Protein AF-A0A562KCX5-F1 (afdb_monomer)

Organism: Sphingobium wenxiniae (strain DSM 21828 / CGMCC 1.7748 / JZ-1) (NCBI:txid595605)

Radius of gyration: 23.02 Å; Cα contacts (8 Å, |Δi|>4): 829; chains: 1; bounding box: 67×42×67 Å

Structure (mmCIF, N/CA/C/O backbone):
data_AF-A0A562KCX5-F1
#
_entry.id   AF-A0A562KCX5-F1
#
loop_
_atom_site.group_PDB
_atom_site.id
_atom_site.type_symbol
_atom_site.label_atom_id
_atom_site.label_alt_id
_atom_site.label_comp_id
_atom_site.label_asym_id
_atom_site.label_entity_id
_atom_site.label_seq_id
_atom_site.pdbx_PDB_ins_code
_atom_site.Cartn_x
_atom_site.Cartn_y
_atom_site.Cartn_z
_atom_site.occupancy
_atom_site.B_iso_or_equiv
_atom_site.auth_seq_id
_atom_site.auth_comp_id
_atom_site.auth_asym_id
_atom_site.auth_atom_id
_atom_site.pdbx_PDB_model_num
ATOM 1 N N . MET A 1 1 ? -19.027 1.810 32.049 1.00 80.44 1 MET A N 1
ATOM 2 C CA . MET A 1 1 ? -18.007 0.787 31.717 1.00 80.44 1 MET A CA 1
ATOM 3 C C . MET A 1 1 ? -18.091 0.513 30.222 1.00 80.44 1 MET A C 1
ATOM 5 O O . MET A 1 1 ? -19.207 0.375 29.734 1.00 80.44 1 MET A O 1
ATOM 9 N N . PHE A 1 2 ? -16.971 0.497 29.494 1.00 91.69 2 PHE A N 1
ATOM 10 C CA . PHE A 1 2 ? -16.986 0.215 28.052 1.00 91.69 2 PHE A CA 1
ATOM 11 C C . PHE A 1 2 ? -17.356 -1.252 27.766 1.00 91.69 2 PHE A C 1
ATOM 13 O O . PHE A 1 2 ? -16.985 -2.118 28.566 1.00 91.69 2 PHE A O 1
ATOM 20 N N . PRO A 1 3 ? -18.062 -1.539 26.654 1.00 95.56 3 PRO A N 1
ATOM 21 C CA . PRO A 1 3 ? -18.361 -2.911 26.257 1.00 95.56 3 PRO A CA 1
ATOM 22 C C . PRO A 1 3 ? -17.074 -3.678 25.941 1.00 95.56 3 PRO A C 1
ATOM 24 O O . PRO A 1 3 ? -16.109 -3.083 25.446 1.00 95.56 3 PRO A O 1
ATOM 27 N N . SER A 1 4 ? -17.048 -4.976 26.241 1.00 95.00 4 SER A N 1
ATOM 28 C CA . SER A 1 4 ? -15.889 -5.834 25.970 1.00 95.00 4 SER A CA 1
ATOM 29 C C . SER A 1 4 ? -15.899 -6.400 24.546 1.00 95.00 4 SER A C 1
ATOM 31 O O . SER A 1 4 ? -16.872 -6.216 23.820 1.00 95.00 4 SER A O 1
ATOM 33 N N . TYR A 1 5 ? -14.852 -7.121 24.126 1.00 89.75 5 TYR A N 1
ATOM 34 C CA . TYR A 1 5 ? -14.854 -7.850 22.842 1.00 89.75 5 TYR A CA 1
ATOM 35 C C . TYR A 1 5 ? -15.881 -8.986 22.778 1.00 89.75 5 TYR A C 1
ATOM 37 O O . TYR A 1 5 ? -16.176 -9.473 21.684 1.00 89.75 5 TYR A O 1
ATOM 45 N N . ASP A 1 6 ? -16.429 -9.395 23.917 1.00 90.62 6 ASP A N 1
ATOM 46 C CA . ASP A 1 6 ? -17.446 -10.442 24.002 1.00 90.62 6 ASP A CA 1
ATOM 47 C C . ASP A 1 6 ? -18.865 -9.862 23.893 1.00 90.62 6 ASP A C 1
ATOM 49 O O . ASP A 1 6 ? -19.820 -10.584 23.612 1.00 90.62 6 ASP A O 1
ATOM 53 N N . ASP A 1 7 ? -19.017 -8.543 24.068 1.00 96.19 7 ASP A N 1
ATOM 54 C CA . ASP A 1 7 ? -20.293 -7.862 23.867 1.00 96.19 7 ASP A CA 1
ATOM 55 C C . ASP A 1 7 ? -20.683 -7.812 22.378 1.00 96.19 7 ASP A C 1
ATOM 57 O O . ASP A 1 7 ? -19.806 -7.707 21.513 1.00 96.19 7 ASP A O 1
ATOM 61 N N . PRO A 1 8 ? -21.993 -7.784 22.055 1.00 95.44 8 PRO A N 1
ATOM 62 C CA . PRO A 1 8 ? -22.477 -7.599 20.690 1.00 95.44 8 PRO A CA 1
ATOM 63 C C . PRO A 1 8 ? -21.847 -6.388 19.995 1.00 95.44 8 PRO A C 1
ATOM 65 O O . PRO A 1 8 ? -21.667 -5.324 20.602 1.00 95.44 8 PRO A O 1
ATOM 68 N N . ILE A 1 9 ? -21.554 -6.537 18.701 1.00 95.31 9 ILE A N 1
ATOM 69 C CA . ILE A 1 9 ? -20.902 -5.502 17.888 1.00 95.31 9 ILE A CA 1
ATOM 70 C C . ILE A 1 9 ? -21.670 -4.173 17.927 1.00 95.31 9 ILE A C 1
ATOM 72 O O . ILE A 1 9 ? -21.055 -3.113 17.933 1.00 95.31 9 ILE A O 1
ATOM 76 N N . GLU A 1 10 ? -22.996 -4.207 18.055 1.00 95.31 10 GLU A N 1
ATOM 77 C CA . GLU A 1 10 ? -23.863 -3.033 18.167 1.00 95.31 10 GLU A CA 1
ATOM 78 C C . GLU A 1 10 ? -23.515 -2.179 19.388 1.00 95.31 10 GLU A C 1
ATOM 80 O O . GLU A 1 10 ? -23.450 -0.953 19.287 1.00 95.31 10 GLU A O 1
ATOM 85 N N . LYS A 1 11 ? -23.240 -2.809 20.540 1.00 96.06 11 LYS A N 1
ATOM 86 C CA . LYS A 1 11 ? -22.826 -2.083 21.749 1.00 96.06 11 LYS A CA 1
ATOM 87 C C . LYS A 1 11 ? -21.452 -1.449 21.555 1.00 96.06 11 LYS A C 1
ATOM 89 O O . LYS A 1 11 ? -21.247 -0.303 21.953 1.00 96.06 11 LYS A O 1
ATOM 94 N N . ARG A 1 12 ? -20.525 -2.180 20.929 1.00 96.31 12 ARG A N 1
ATOM 95 C CA . ARG A 1 12 ? -19.154 -1.715 20.669 1.00 96.31 12 ARG A CA 1
ATOM 96 C C . ARG A 1 12 ? -19.124 -0.558 19.680 1.00 96.31 12 ARG A C 1
ATOM 98 O O . ARG A 1 12 ? -18.455 0.431 19.938 1.00 96.31 12 ARG A O 1
ATOM 105 N N . ILE A 1 13 ? -19.901 -0.633 18.604 1.00 96.31 13 ILE A N 1
ATOM 106 C CA . ILE A 1 13 ? -20.055 0.442 17.617 1.00 96.31 13 ILE A CA 1
ATOM 107 C C . ILE A 1 13 ? -20.693 1.683 18.244 1.00 96.31 13 ILE A C 1
ATOM 109 O O . ILE A 1 13 ? -20.206 2.792 18.028 1.00 96.31 13 ILE A O 1
ATOM 113 N N . LYS A 1 14 ? -21.739 1.509 19.067 1.00 94.88 14 LYS A N 1
ATOM 114 C CA . LYS A 1 14 ? -22.423 2.627 19.735 1.00 94.88 14 LYS A CA 1
ATOM 115 C C . LYS A 1 14 ? -21.463 3.488 20.562 1.00 94.88 14 LYS A C 1
ATOM 117 O O . LYS A 1 14 ? -21.662 4.696 20.642 1.00 94.88 14 LYS A O 1
ATOM 122 N N . ARG A 1 15 ? -20.399 2.893 21.117 1.00 94.88 15 ARG A N 1
ATOM 123 C CA . ARG A 1 15 ? -19.348 3.601 21.867 1.00 94.88 15 ARG A CA 1
ATOM 124 C C . ARG A 1 15 ? -18.700 4.740 21.072 1.00 94.88 15 ARG A C 1
ATOM 126 O O . ARG A 1 15 ? -18.361 5.756 21.661 1.00 94.88 15 ARG A O 1
ATOM 133 N N . PHE A 1 16 ? -18.536 4.580 19.762 1.00 96.19 16 PHE A N 1
ATOM 134 C CA . PHE A 1 16 ? -17.837 5.555 18.922 1.00 96.19 16 PHE A CA 1
ATOM 135 C C . PHE A 1 16 ? -18.756 6.631 18.345 1.00 96.19 16 PHE A C 1
ATOM 137 O O . PHE A 1 16 ? -18.261 7.578 17.739 1.00 96.19 16 PHE A O 1
ATOM 144 N N . ASN A 1 17 ? -20.077 6.504 18.522 1.00 94.62 17 ASN A N 1
ATOM 145 C CA . ASN A 1 17 ? -21.063 7.403 17.925 1.00 94.62 17 ASN A CA 1
ATOM 146 C C . ASN A 1 17 ? -20.818 7.596 16.412 1.00 94.62 17 ASN A C 1
ATOM 148 O O . ASN A 1 17 ? -20.659 8.723 15.938 1.00 94.62 17 ASN A O 1
ATOM 152 N N . PHE A 1 18 ? -20.672 6.484 15.681 1.00 96.50 18 PHE A N 1
ATOM 153 C CA . PHE A 1 18 ? -20.664 6.504 14.216 1.00 96.50 18 PHE A CA 1
ATOM 154 C C . PHE A 1 18 ? -22.058 6.854 13.700 1.00 96.50 18 PHE A C 1
ATOM 156 O O . PHE A 1 18 ? -23.061 6.478 14.316 1.00 96.50 18 PHE A O 1
ATOM 163 N N . ASP A 1 19 ? -22.123 7.526 12.554 1.00 94.56 19 ASP A N 1
ATOM 164 C CA . ASP A 1 19 ? -23.388 7.718 11.862 1.00 94.56 19 ASP A CA 1
ATOM 165 C C . ASP A 1 19 ? -23.993 6.358 11.437 1.00 94.56 19 ASP A C 1
ATOM 167 O O . ASP A 1 19 ? -23.283 5.344 11.346 1.00 94.56 19 ASP A O 1
ATOM 171 N N . PRO A 1 20 ? -25.312 6.292 11.177 1.00 96.19 20 PRO A N 1
ATOM 172 C CA . PRO A 1 20 ? -25.975 5.035 10.841 1.00 96.19 20 PRO A CA 1
ATOM 173 C C . PRO A 1 20 ? -25.425 4.337 9.591 1.00 96.19 20 PRO A C 1
ATOM 175 O O . PRO A 1 20 ? -25.425 3.104 9.547 1.00 96.19 20 PRO A O 1
ATOM 178 N N . ALA A 1 21 ? -24.965 5.087 8.584 1.00 95.75 21 ALA A N 1
ATOM 179 C CA . ALA A 1 21 ? -24.458 4.508 7.346 1.00 95.75 21 ALA A CA 1
ATOM 180 C C . ALA A 1 21 ? -23.120 3.803 7.597 1.00 95.75 21 ALA A C 1
ATOM 182 O O . ALA A 1 21 ? -22.984 2.620 7.271 1.00 95.75 21 ALA A O 1
ATOM 183 N N . LEU A 1 22 ? -22.184 4.469 8.278 1.00 96.62 22 LEU A N 1
ATOM 184 C CA . LEU A 1 22 ? -20.912 3.874 8.677 1.00 96.62 22 LEU A CA 1
ATOM 185 C C . LEU A 1 22 ? -21.108 2.698 9.644 1.00 96.62 22 LEU A C 1
ATOM 187 O O . LEU A 1 22 ? -20.521 1.630 9.464 1.00 96.62 22 LEU A O 1
ATOM 191 N N . ALA A 1 23 ? -21.988 2.840 10.637 1.00 97.38 23 ALA A N 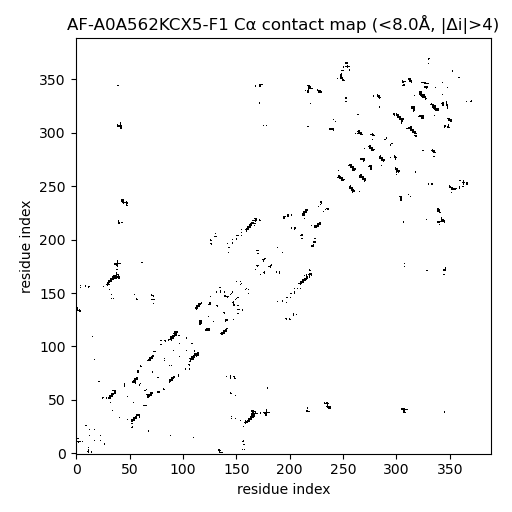1
ATOM 192 C CA . ALA A 1 23 ? -22.315 1.751 11.553 1.00 97.38 23 ALA A CA 1
ATOM 193 C C . ALA A 1 23 ? -22.840 0.510 10.807 1.00 97.38 23 ALA A C 1
ATOM 195 O O . ALA A 1 23 ? -22.456 -0.618 11.125 1.00 97.38 23 ALA A O 1
ATOM 196 N N . ASN A 1 24 ? -23.706 0.694 9.805 1.00 97.00 24 ASN A N 1
ATOM 197 C CA . ASN A 1 24 ? -24.210 -0.400 8.974 1.00 97.00 24 ASN A CA 1
ATOM 198 C C . ASN A 1 24 ? -23.112 -1.013 8.099 1.00 97.00 24 ASN A C 1
ATOM 200 O O . ASN A 1 24 ? -23.007 -2.240 8.051 1.00 97.00 24 ASN A O 1
ATOM 204 N N . LYS A 1 25 ? -22.253 -0.187 7.493 1.00 96.88 25 LYS A N 1
ATOM 205 C CA . LYS A 1 25 ? -21.095 -0.637 6.711 1.00 96.88 25 LYS A CA 1
ATOM 206 C C . LYS A 1 25 ? -20.177 -1.537 7.543 1.00 96.88 25 LYS A C 1
ATOM 208 O O . LYS A 1 25 ? -19.919 -2.671 7.143 1.00 96.88 25 LYS A O 1
ATOM 213 N N . ILE A 1 26 ? -19.800 -1.109 8.751 1.00 97.50 26 ILE A N 1
ATOM 214 C CA . ILE A 1 26 ? -18.966 -1.891 9.683 1.00 97.50 26 ILE A CA 1
ATOM 215 C C . ILE A 1 26 ? -19.633 -3.227 10.049 1.00 97.50 26 ILE A C 1
ATOM 217 O O . ILE A 1 26 ? -18.976 -4.264 10.020 1.00 97.50 26 ILE A O 1
ATOM 221 N N . LYS A 1 27 ? -20.938 -3.237 10.362 1.00 96.50 27 LYS A N 1
ATOM 222 C CA . LYS A 1 27 ? -21.668 -4.477 10.705 1.00 96.50 27 LYS A CA 1
ATOM 223 C C . LYS A 1 27 ? -21.778 -5.457 9.535 1.00 96.50 27 LYS A C 1
ATOM 225 O O . LYS A 1 27 ? -21.839 -6.665 9.764 1.00 96.50 27 LYS A O 1
ATOM 230 N N . SER A 1 28 ? -21.831 -4.943 8.306 1.00 96.25 28 SER A N 1
ATOM 231 C CA . SER A 1 28 ? -22.033 -5.740 7.090 1.00 96.25 28 SER A CA 1
ATOM 232 C C . SER A 1 28 ? -20.784 -6.488 6.617 1.00 96.25 28 SER A C 1
ATOM 234 O O . SER A 1 28 ? -20.895 -7.417 5.821 1.00 96.25 28 SER A O 1
ATOM 236 N N . THR A 1 29 ? -19.604 -6.128 7.128 1.00 96.31 29 THR A N 1
ATOM 237 C CA . THR A 1 29 ? -18.331 -6.731 6.730 1.00 96.31 29 THR A CA 1
ATOM 238 C C . THR A 1 29 ? -17.653 -7.463 7.885 1.00 96.31 29 THR A C 1
ATOM 240 O O . THR A 1 29 ? -17.933 -7.251 9.066 1.00 96.31 29 THR A O 1
ATOM 243 N N . LYS A 1 30 ? -16.738 -8.365 7.530 1.00 96.88 30 LYS A N 1
ATOM 244 C CA . LYS A 1 30 ? -15.796 -9.012 8.452 1.00 96.88 30 LYS A CA 1
ATOM 245 C C . LYS A 1 30 ? -14.352 -8.653 8.133 1.00 96.88 30 LYS A C 1
ATOM 247 O O . LYS A 1 30 ? -13.450 -9.218 8.742 1.00 96.88 30 LYS A O 1
ATOM 252 N N . ARG A 1 31 ? -14.112 -7.730 7.208 1.00 98.19 31 ARG A N 1
ATOM 253 C CA . ARG A 1 31 ? -12.767 -7.295 6.850 1.00 98.19 31 ARG A CA 1
ATOM 254 C C . ARG A 1 31 ? -12.671 -5.786 6.759 1.00 98.19 31 ARG A C 1
ATOM 256 O O . ARG A 1 31 ? -13.665 -5.114 6.490 1.00 98.19 31 ARG A O 1
ATOM 263 N N . CYS A 1 32 ? -11.462 -5.279 6.940 1.00 98.69 32 CYS A N 1
ATOM 264 C CA . CYS A 1 32 ? -11.150 -3.883 6.688 1.00 98.69 32 CYS A CA 1
ATOM 265 C C . CYS A 1 32 ? -9.837 -3.730 5.923 1.00 98.69 32 CYS A C 1
ATOM 267 O O . CYS A 1 32 ? -8.972 -4.614 5.938 1.00 98.69 32 CYS A O 1
ATOM 269 N N . PHE A 1 33 ? -9.697 -2.578 5.275 1.00 98.75 33 PHE A N 1
ATOM 270 C CA . PHE A 1 33 ? -8.457 -2.138 4.654 1.00 98.75 33 PHE A CA 1
ATOM 271 C C . PHE A 1 33 ? -7.869 -0.992 5.468 1.00 98.75 33 PHE A C 1
ATOM 273 O O . PHE A 1 33 ? -8.580 -0.078 5.879 1.00 98.75 33 PHE A O 1
ATOM 280 N N . VAL A 1 34 ? -6.566 -1.047 5.717 1.00 98.62 34 VAL A N 1
ATOM 281 C CA . VAL A 1 34 ? -5.835 -0.034 6.479 1.00 98.62 34 VAL A CA 1
ATOM 282 C C . VAL A 1 34 ? -4.904 0.702 5.537 1.00 98.62 34 VAL A C 1
ATOM 284 O O . VAL A 1 34 ? -4.062 0.079 4.895 1.00 98.62 34 VAL A O 1
ATOM 287 N N . LEU A 1 35 ? -5.020 2.022 5.487 1.00 98.12 35 LEU A N 1
ATOM 288 C CA . LEU A 1 35 ? -4.108 2.887 4.754 1.00 98.12 35 LEU A CA 1
ATOM 289 C C . LEU A 1 35 ? -3.014 3.345 5.715 1.00 98.12 35 LEU A C 1
ATOM 291 O O . LEU A 1 35 ? -3.269 4.152 6.611 1.00 98.12 35 LEU A O 1
ATOM 295 N N . GLY A 1 36 ? -1.807 2.801 5.547 1.00 93.31 36 GLY A N 1
ATOM 296 C CA . GLY A 1 36 ? -0.593 3.294 6.193 1.00 93.31 36 GLY A CA 1
ATOM 297 C C . GLY A 1 36 ? -0.241 4.670 5.638 1.00 93.31 36 GLY A C 1
ATOM 298 O O . GLY A 1 36 ? -1.045 5.586 5.697 1.00 93.31 36 GLY A O 1
ATOM 299 N N . MET A 1 37 ? 0.944 4.828 5.063 1.00 91.81 37 MET A N 1
ATOM 300 C CA . MET A 1 37 ? 1.283 6.034 4.292 1.00 91.81 37 MET A CA 1
ATOM 301 C C . MET A 1 37 ? 2.360 5.761 3.235 1.00 91.81 37 MET A C 1
ATOM 303 O O . MET A 1 37 ? 2.876 6.702 2.642 1.00 91.81 37 MET A O 1
ATOM 307 N N . GLY A 1 38 ? 2.758 4.503 3.032 1.00 90.75 38 GLY A N 1
ATOM 308 C CA . GLY A 1 38 ? 3.857 4.145 2.144 1.00 90.75 38 GLY A CA 1
ATOM 309 C C . GLY A 1 38 ? 3.594 4.545 0.686 1.00 90.75 38 GLY A C 1
ATOM 310 O O . GLY A 1 38 ? 2.433 4.583 0.267 1.00 90.75 38 GLY A O 1
ATOM 311 N N . PRO A 1 39 ? 4.646 4.844 -0.095 1.00 90.12 39 PRO A N 1
ATOM 312 C CA . PRO A 1 39 ? 4.513 5.209 -1.502 1.00 90.12 39 PRO A CA 1
ATOM 313 C C . PRO A 1 39 ? 3.702 4.237 -2.364 1.00 90.12 39 PRO A C 1
ATOM 315 O O . PRO A 1 39 ? 3.050 4.689 -3.302 1.00 90.12 39 PRO A O 1
ATOM 318 N N . SER A 1 40 ? 3.684 2.940 -2.028 1.00 92.44 40 SER A N 1
ATOM 319 C CA . SER A 1 40 ? 2.935 1.910 -2.761 1.00 92.44 40 SER A CA 1
ATOM 320 C C . SER A 1 40 ? 1.459 2.231 -2.923 1.00 92.44 40 SER A C 1
ATOM 322 O O . SER A 1 40 ? 0.845 1.769 -3.882 1.00 92.44 40 SER A O 1
ATOM 324 N N . LEU A 1 41 ? 0.893 3.075 -2.057 1.00 94.62 41 LEU A N 1
ATOM 325 C CA . LEU A 1 41 ? -0.461 3.594 -2.211 1.00 94.62 41 LEU A CA 1
ATOM 326 C C . LEU A 1 41 ? -0.706 4.261 -3.578 1.00 94.62 41 LEU A C 1
ATOM 328 O O . LEU A 1 41 ? -1.843 4.251 -4.036 1.00 94.62 41 LEU A O 1
ATOM 332 N N . GLU A 1 42 ? 0.318 4.755 -4.285 1.00 93.12 42 GLU A N 1
ATOM 333 C CA . GLU A 1 42 ? 0.139 5.275 -5.651 1.00 93.12 42 GLU A CA 1
ATOM 334 C C . GLU A 1 42 ? -0.313 4.223 -6.664 1.00 93.12 42 GLU A C 1
ATOM 336 O O . GLU A 1 42 ? -0.921 4.566 -7.681 1.00 93.12 42 GLU A O 1
ATOM 341 N N . LYS A 1 43 ? -0.071 2.941 -6.380 1.00 93.19 43 LYS A N 1
ATOM 342 C CA . LYS A 1 43 ? -0.538 1.823 -7.205 1.00 93.19 43 LYS A CA 1
ATOM 343 C C . LYS A 1 43 ? -2.001 1.460 -6.935 1.00 93.19 43 LYS A C 1
ATOM 345 O O . LYS A 1 43 ? -2.539 0.558 -7.581 1.00 93.19 43 LYS A O 1
ATOM 350 N N . ILE A 1 44 ? -2.643 2.127 -5.981 1.00 95.06 44 ILE A N 1
ATOM 351 C CA . ILE A 1 44 ? -3.984 1.799 -5.509 1.00 95.06 44 ILE A CA 1
ATOM 352 C C . ILE A 1 44 ? -4.968 2.858 -5.992 1.00 95.06 44 ILE A C 1
ATOM 354 O O . ILE A 1 44 ? -4.710 4.053 -5.890 1.00 95.06 44 ILE A O 1
ATOM 358 N N . ASP A 1 45 ? -6.099 2.411 -6.529 1.00 95.12 45 ASP A N 1
ATOM 359 C CA . ASP A 1 45 ? -7.219 3.270 -6.889 1.00 95.12 45 ASP A CA 1
ATOM 360 C C . ASP A 1 45 ? -8.135 3.445 -5.666 1.00 95.12 45 ASP A C 1
ATOM 362 O O . ASP A 1 45 ? -8.748 2.461 -5.231 1.00 95.12 45 ASP A O 1
ATOM 366 N N . PRO A 1 46 ? -8.261 4.665 -5.107 1.00 95.75 46 PRO A N 1
ATOM 367 C CA . PRO A 1 46 ? -9.156 4.922 -3.986 1.00 95.75 46 PRO A CA 1
ATOM 368 C C . PRO A 1 46 ? -10.607 4.513 -4.256 1.00 95.75 46 PRO A C 1
ATOM 370 O O . PRO A 1 46 ? -11.279 4.035 -3.341 1.00 95.75 46 PRO A O 1
ATOM 373 N N . ALA A 1 47 ? -11.095 4.661 -5.494 1.00 96.00 47 ALA A N 1
ATOM 374 C CA . ALA A 1 47 ? -12.474 4.320 -5.839 1.00 96.00 47 ALA A CA 1
ATOM 375 C C . ALA A 1 47 ? -12.745 2.818 -5.668 1.00 96.00 47 ALA A C 1
ATOM 377 O O . ALA A 1 47 ? -13.822 2.421 -5.220 1.00 96.00 47 ALA A O 1
ATOM 378 N N . GLY A 1 48 ? -11.737 1.984 -5.934 1.00 96.56 48 GLY A N 1
ATOM 379 C CA . GLY A 1 48 ? -11.816 0.537 -5.776 1.00 96.56 48 GLY A CA 1
ATOM 380 C C . GLY A 1 48 ? -11.932 0.055 -4.328 1.00 96.56 48 GLY A C 1
ATOM 381 O O . GLY A 1 48 ? -12.110 -1.143 -4.124 1.00 96.56 48 GLY A O 1
ATOM 382 N N . LEU A 1 49 ? -11.835 0.945 -3.334 1.00 97.00 49 LEU A N 1
ATOM 383 C CA . LEU A 1 49 ? -12.035 0.641 -1.912 1.00 97.00 49 LEU A CA 1
ATOM 384 C C . LEU A 1 49 ? -13.372 1.163 -1.354 1.00 97.00 49 LEU A C 1
ATOM 386 O O . LEU A 1 49 ? -13.651 0.948 -0.178 1.00 97.00 49 LEU A O 1
ATOM 390 N N . GLY A 1 50 ? -14.198 1.851 -2.153 1.00 94.19 50 GLY A N 1
ATOM 391 C CA . GLY A 1 50 ? -15.369 2.590 -1.652 1.00 94.19 50 GLY A CA 1
ATOM 392 C C . GLY A 1 50 ? -16.444 1.735 -0.961 1.00 94.19 50 GLY A C 1
ATOM 393 O O . GLY A 1 50 ? -17.145 2.216 -0.068 1.00 94.19 50 GLY A O 1
ATOM 394 N N . ASP A 1 51 ? -16.549 0.460 -1.331 1.00 93.94 51 ASP A N 1
ATOM 395 C CA . ASP A 1 51 ? -17.466 -0.529 -0.755 1.00 93.94 51 ASP A CA 1
ATOM 396 C C . ASP A 1 51 ? -16.899 -1.254 0.483 1.00 93.94 51 ASP A C 1
ATOM 398 O O . ASP A 1 51 ? -17.628 -1.975 1.161 1.00 93.94 51 ASP A O 1
ATOM 402 N N . GLU A 1 52 ? -15.625 -1.052 0.824 1.00 97.19 52 GLU A N 1
ATOM 403 C CA . GLU A 1 52 ? -14.966 -1.676 1.978 1.00 97.19 52 GLU A CA 1
ATOM 404 C C . GLU A 1 52 ? -14.922 -0.737 3.181 1.00 97.19 52 GLU A C 1
ATOM 406 O O . GLU A 1 52 ? -14.895 0.479 3.017 1.00 97.19 52 GLU A O 1
ATOM 411 N N . PHE A 1 53 ? -14.846 -1.282 4.400 1.00 98.38 53 PHE A N 1
ATOM 412 C CA . PHE A 1 53 ? -14.513 -0.468 5.571 1.00 98.38 53 PHE A CA 1
ATOM 413 C C . PHE A 1 53 ? -13.020 -0.104 5.550 1.00 98.38 53 PHE A C 1
ATOM 415 O O . PHE A 1 53 ? -12.160 -0.984 5.664 1.00 98.38 53 PHE A O 1
ATOM 422 N N . VAL A 1 54 ? -12.714 1.185 5.399 1.00 98.62 54 VAL A N 1
ATOM 423 C CA . VAL A 1 54 ? -11.356 1.712 5.227 1.00 98.62 54 VAL A CA 1
ATOM 424 C C . VAL A 1 54 ? -10.942 2.545 6.436 1.00 98.62 54 VAL A C 1
ATOM 426 O O . VAL A 1 54 ? -11.564 3.553 6.766 1.00 98.62 54 VAL A O 1
ATOM 429 N N . ILE A 1 55 ? -9.836 2.154 7.065 1.00 98.81 55 ILE A N 1
ATOM 430 C CA . ILE A 1 55 ? -9.214 2.877 8.173 1.00 98.81 55 ILE A CA 1
ATOM 431 C C . ILE A 1 55 ? -7.998 3.632 7.642 1.00 98.81 55 ILE A C 1
ATOM 433 O O . ILE A 1 55 ? -7.007 3.039 7.220 1.00 98.81 55 ILE A O 1
ATOM 437 N N . GLY A 1 56 ? -8.072 4.953 7.681 1.00 98.25 56 GLY A N 1
ATOM 438 C CA . GLY A 1 56 ? -6.978 5.858 7.385 1.00 98.25 56 GLY A CA 1
ATOM 439 C C . GLY A 1 56 ? -6.022 6.031 8.562 1.00 98.25 56 GLY A C 1
ATOM 440 O O . GLY A 1 56 ? -6.404 5.833 9.717 1.00 98.25 56 GLY A O 1
ATOM 441 N N . THR A 1 57 ? -4.787 6.453 8.298 1.00 96.62 57 THR A N 1
ATOM 442 C CA . THR A 1 57 ? -3.839 6.810 9.360 1.00 96.62 57 THR A CA 1
ATOM 443 C C . THR A 1 57 ? -3.211 8.180 9.133 1.00 96.62 57 THR A C 1
ATOM 445 O O . THR A 1 57 ? -2.949 8.575 8.001 1.00 96.62 57 THR A O 1
ATOM 448 N N . ASN A 1 58 ? -2.937 8.908 10.220 1.00 94.44 58 ASN A N 1
ATOM 449 C CA . ASN A 1 58 ? -2.175 10.162 10.195 1.00 94.44 58 ASN A CA 1
ATOM 450 C C . ASN A 1 58 ? -2.678 11.168 9.127 1.00 94.44 58 ASN A C 1
ATOM 452 O O . ASN A 1 58 ? -3.834 11.584 9.144 1.00 94.44 58 ASN A O 1
ATOM 456 N N . PHE A 1 59 ? -1.795 11.540 8.193 1.00 94.31 59 PHE A N 1
ATOM 457 C CA . PHE A 1 59 ? -1.980 12.551 7.152 1.00 94.31 59 PHE A CA 1
ATOM 458 C C . PHE A 1 59 ? -2.642 12.018 5.877 1.00 94.31 59 PHE A C 1
ATOM 460 O O . PHE A 1 59 ? -2.504 12.626 4.818 1.00 94.31 59 PHE A O 1
ATOM 467 N N . ILE A 1 60 ? -3.336 10.881 5.936 1.00 96.44 60 ILE A N 1
ATOM 468 C CA . ILE A 1 60 ? -3.905 10.255 4.737 1.00 96.44 60 ILE A CA 1
ATOM 469 C C . ILE A 1 60 ? -4.868 11.178 3.971 1.00 96.44 60 ILE A C 1
ATOM 471 O O . ILE A 1 60 ? -4.961 11.068 2.756 1.00 96.44 60 ILE A O 1
ATOM 475 N N . LEU A 1 61 ? -5.519 12.145 4.632 1.00 96.31 61 LEU A N 1
ATOM 476 C CA . LEU A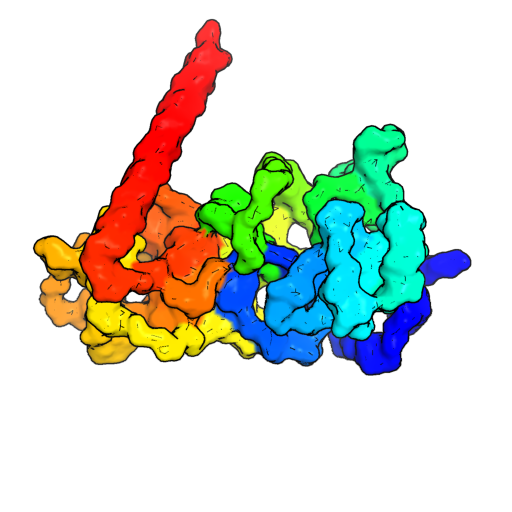 1 61 ? -6.391 13.126 3.965 1.00 96.31 61 LEU A CA 1
ATOM 477 C C . LEU A 1 61 ? -5.650 14.162 3.109 1.00 96.31 61 LEU A C 1
ATOM 479 O O . LEU A 1 61 ? -6.287 14.929 2.398 1.00 96.31 61 LEU A O 1
ATOM 483 N N . ARG A 1 62 ? -4.312 14.158 3.108 1.00 94.81 62 ARG A N 1
ATOM 484 C CA . ARG A 1 62 ? -3.497 14.909 2.136 1.00 94.81 62 ARG A CA 1
ATOM 485 C C . ARG A 1 62 ? -3.406 14.216 0.773 1.00 94.81 62 ARG A C 1
ATOM 487 O O . ARG A 1 62 ? -2.670 14.665 -0.100 1.00 94.81 62 ARG A O 1
ATOM 494 N N . THR A 1 63 ? -4.097 13.093 0.616 1.00 94.62 63 THR A N 1
ATOM 495 C CA . THR A 1 63 ? -4.159 12.289 -0.607 1.00 94.62 63 THR A CA 1
ATOM 496 C C . THR A 1 63 ? -5.594 12.260 -1.141 1.00 94.62 63 THR A C 1
ATOM 498 O O . THR A 1 63 ? -6.493 12.869 -0.568 1.00 94.62 63 THR A O 1
ATOM 501 N N . ASP A 1 64 ? -5.833 11.535 -2.231 1.00 94.69 64 ASP A N 1
ATOM 502 C CA . ASP A 1 64 ? -7.174 11.308 -2.782 1.00 94.69 64 ASP A CA 1
ATOM 503 C C . ASP A 1 64 ? -7.951 10.177 -2.086 1.00 94.69 64 ASP A C 1
ATOM 505 O O . ASP A 1 64 ? -9.101 9.904 -2.445 1.00 94.69 64 ASP A O 1
ATOM 509 N N . PHE A 1 65 ? -7.364 9.528 -1.076 1.00 96.69 65 PHE A N 1
ATOM 510 C CA . PHE A 1 65 ? -8.060 8.519 -0.290 1.00 96.69 65 PHE A CA 1
ATOM 511 C C . PHE A 1 65 ? -9.117 9.134 0.629 1.00 96.69 65 PHE A C 1
ATOM 513 O O . PHE A 1 65 ? -8.883 10.118 1.329 1.00 96.69 65 PHE A O 1
ATOM 520 N N . LYS A 1 66 ? -10.278 8.477 0.676 1.00 94.75 66 LYS A N 1
ATOM 521 C CA . LYS A 1 66 ? -11.414 8.837 1.529 1.00 94.75 66 LYS A CA 1
ATOM 522 C C . LYS A 1 66 ? -11.690 7.694 2.507 1.00 94.75 66 LYS A C 1
ATOM 524 O O . LYS A 1 66 ? -12.493 6.817 2.192 1.00 94.75 66 LYS A O 1
ATOM 529 N N . PRO A 1 67 ? -10.971 7.626 3.639 1.00 97.81 67 PRO A N 1
ATOM 530 C CA . PRO A 1 67 ? -11.222 6.600 4.639 1.00 97.81 67 PRO A CA 1
ATOM 531 C C . PRO A 1 67 ? -12.562 6.843 5.345 1.00 97.81 67 PRO A C 1
ATOM 533 O O . PRO A 1 67 ? -13.034 7.975 5.425 1.00 97.81 67 PRO A O 1
ATOM 536 N N . ASP A 1 68 ? -13.139 5.789 5.915 1.00 98.38 68 ASP A N 1
ATOM 537 C CA . ASP A 1 68 ? -14.343 5.900 6.740 1.00 98.38 68 ASP A CA 1
ATOM 538 C C . ASP A 1 68 ? -14.027 6.483 8.129 1.00 98.38 68 ASP A C 1
ATOM 540 O O . ASP A 1 68 ? -14.835 7.187 8.733 1.00 98.38 68 ASP A O 1
ATOM 544 N N . VAL A 1 69 ? -12.831 6.182 8.643 1.00 98.50 69 VAL A N 1
ATOM 545 C CA . VAL A 1 69 ? -12.308 6.681 9.922 1.00 98.50 69 VAL A CA 1
ATOM 546 C C . VAL A 1 69 ? -10.805 6.911 9.824 1.00 98.50 69 VAL A C 1
ATOM 548 O O . VAL A 1 69 ? -10.128 6.248 9.041 1.00 98.50 69 VAL A O 1
ATOM 551 N N . ILE A 1 70 ? -10.250 7.795 10.652 1.00 98.19 70 ILE A N 1
ATOM 552 C CA . ILE A 1 70 ? -8.799 8.027 10.731 1.00 98.19 70 ILE A CA 1
ATOM 553 C C . ILE A 1 70 ? -8.302 7.700 12.126 1.00 98.19 70 ILE A C 1
ATOM 555 O O . ILE A 1 70 ? -8.847 8.194 13.102 1.00 98.19 70 ILE A O 1
ATOM 559 N N . CYS A 1 71 ? -7.234 6.917 12.227 1.00 98.12 71 CYS A N 1
ATOM 560 C CA . CYS A 1 71 ? -6.550 6.655 13.485 1.00 98.12 71 CYS A CA 1
ATOM 561 C C . CYS A 1 71 ? -5.301 7.533 13.630 1.00 98.12 71 CYS A C 1
ATOM 563 O O . CYS A 1 71 ? -4.472 7.601 12.715 1.00 98.12 71 CYS A O 1
ATOM 565 N N . VAL A 1 72 ? -5.122 8.151 14.803 1.00 95.19 72 VAL A N 1
ATOM 566 C CA . VAL A 1 72 ? -3.904 8.899 15.149 1.00 95.19 72 VAL A CA 1
ATOM 567 C C . VAL A 1 72 ? -3.511 8.677 16.616 1.00 95.19 72 VAL A C 1
ATOM 569 O O . VAL A 1 72 ? -4.360 8.660 17.499 1.00 95.19 72 VAL A O 1
ATOM 572 N N . VAL A 1 73 ? -2.214 8.497 16.882 1.00 91.38 73 VAL A N 1
ATOM 573 C CA . VAL A 1 73 ? -1.665 8.309 18.249 1.00 91.38 73 VAL A CA 1
ATOM 574 C C . VAL A 1 73 ? -0.425 9.146 18.543 1.00 91.38 73 VAL A C 1
ATOM 576 O O . VAL A 1 73 ? 0.051 9.168 19.672 1.00 91.38 73 VAL A O 1
ATOM 579 N N . ASP A 1 74 ? 0.090 9.872 17.553 1.00 87.88 74 ASP A N 1
ATOM 580 C CA . ASP A 1 74 ? 1.218 10.780 17.732 1.00 87.88 74 ASP A CA 1
ATOM 581 C C . ASP A 1 74 ? 0.729 12.216 17.550 1.00 87.88 74 ASP A C 1
ATOM 583 O O . ASP A 1 74 ? 0.185 12.580 16.507 1.00 87.88 74 ASP A O 1
ATOM 587 N N . ASN A 1 75 ? 0.954 13.054 18.562 1.00 88.38 75 ASN A N 1
ATOM 588 C CA . ASN A 1 75 ? 0.568 14.460 18.531 1.00 88.38 75 ASN A CA 1
ATOM 589 C C . ASN A 1 75 ? 1.199 15.225 17.353 1.00 88.38 75 ASN A C 1
ATOM 591 O O . ASN A 1 75 ? 0.624 16.203 16.880 1.00 88.38 75 ASN A O 1
ATOM 595 N N . ARG A 1 76 ? 2.361 14.791 16.849 1.00 88.19 76 ARG A N 1
ATOM 596 C CA . ARG A 1 76 ? 3.027 15.378 15.671 1.00 88.19 76 ARG A CA 1
ATOM 597 C C . ARG A 1 76 ? 2.305 15.070 14.358 1.00 88.19 76 ARG A C 1
ATOM 599 O O . ARG A 1 76 ? 2.622 15.674 13.342 1.00 88.19 76 ARG A O 1
ATOM 606 N N . ARG A 1 77 ? 1.357 14.130 14.375 1.00 90.31 77 ARG A N 1
ATOM 607 C CA . ARG A 1 77 ? 0.539 13.704 13.230 1.00 90.31 77 ARG A CA 1
ATOM 608 C C . ARG A 1 77 ? -0.849 14.346 13.213 1.00 90.31 77 ARG A C 1
ATOM 610 O O . ARG A 1 77 ? -1.697 13.942 12.428 1.00 90.31 77 ARG A O 1
ATOM 617 N N . PHE A 1 78 ? -1.078 15.325 14.085 1.00 92.88 78 PHE A N 1
ATOM 618 C CA . PHE A 1 78 ? -2.321 16.083 14.153 1.00 92.88 78 PHE A CA 1
ATOM 619 C C . PHE A 1 78 ? -2.484 16.982 12.916 1.00 92.88 78 PHE A C 1
ATOM 621 O O . PHE A 1 78 ? -1.608 17.804 12.652 1.00 92.88 78 PHE A O 1
ATOM 628 N N . ASP A 1 79 ? -3.585 16.827 12.174 1.00 94.12 79 ASP A N 1
ATOM 629 C CA . ASP A 1 79 ? -3.795 17.457 10.859 1.00 94.12 79 ASP A CA 1
ATOM 630 C C . ASP A 1 79 ? -5.100 18.262 10.799 1.00 94.12 79 ASP A C 1
ATOM 632 O O . ASP A 1 79 ? -5.986 18.006 9.982 1.00 94.12 79 ASP A O 1
ATOM 636 N N . TYR A 1 80 ? -5.220 19.240 11.702 1.00 95.00 80 TYR A N 1
ATOM 637 C CA . TYR A 1 80 ? -6.426 20.059 11.869 1.00 95.00 80 TYR A CA 1
ATOM 638 C C . TYR A 1 80 ? -6.964 20.625 10.553 1.00 95.00 80 TYR A C 1
ATOM 640 O O . TYR A 1 80 ? -8.165 20.564 10.312 1.00 95.00 80 TYR A O 1
ATOM 648 N N . GLU A 1 81 ? -6.090 21.139 9.683 1.00 93.94 81 GLU A N 1
ATOM 649 C CA . GLU A 1 81 ? -6.487 21.796 8.432 1.00 93.94 81 GLU A CA 1
ATOM 650 C C . GLU A 1 81 ? -7.280 20.894 7.484 1.00 93.94 81 GLU A C 1
ATOM 652 O O . GLU A 1 81 ? -8.142 21.394 6.761 1.00 93.94 81 GLU A O 1
ATOM 657 N N . ASN A 1 82 ? -6.985 19.591 7.468 1.00 95.56 82 ASN A N 1
ATOM 658 C CA . ASN A 1 82 ? -7.706 18.617 6.652 1.00 95.56 82 ASN A CA 1
ATOM 659 C C . ASN A 1 82 ? -8.893 18.028 7.419 1.00 95.56 82 ASN A C 1
ATOM 661 O O . ASN A 1 82 ? -9.959 17.836 6.843 1.00 95.56 82 ASN A O 1
ATOM 665 N N . TRP A 1 83 ? -8.734 17.773 8.722 1.00 95.31 83 TRP A N 1
ATOM 666 C CA . TRP A 1 83 ? -9.768 17.123 9.532 1.00 95.31 83 TRP A CA 1
ATOM 667 C C . TRP A 1 83 ? -10.981 18.024 9.766 1.00 95.31 83 TRP A C 1
ATOM 669 O O . TRP A 1 83 ? -12.103 17.557 9.622 1.00 95.31 83 TRP A O 1
ATOM 679 N N . SER A 1 84 ? -10.766 19.315 10.035 1.00 94.88 84 SER A N 1
ATOM 680 C CA . SER A 1 84 ? -11.828 20.330 10.201 1.00 94.88 84 SER A CA 1
ATOM 681 C C . SER A 1 84 ? -12.658 20.582 8.941 1.00 94.88 84 SER A C 1
ATOM 683 O O . SER A 1 84 ? -13.754 21.124 9.021 1.00 94.88 84 SER A O 1
ATOM 685 N N . LYS A 1 85 ? -12.149 20.183 7.771 1.00 95.06 85 LYS A N 1
ATOM 686 C CA . LYS A 1 85 ? -12.837 20.302 6.476 1.00 95.06 85 LYS A CA 1
ATOM 687 C C . LYS A 1 85 ? -13.470 18.984 6.028 1.00 95.06 85 LYS A C 1
ATOM 689 O O . LYS A 1 85 ? -13.913 18.879 4.887 1.00 95.06 85 LYS A O 1
ATOM 694 N N . SER A 1 86 ? -13.462 17.969 6.889 1.00 94.25 86 SER A N 1
ATOM 695 C CA . SER A 1 86 ? -13.965 16.634 6.586 1.00 94.25 86 SER A CA 1
ATOM 696 C C . SER A 1 86 ? -14.949 16.172 7.653 1.00 94.25 86 SER A C 1
ATOM 698 O O . SER A 1 86 ? -14.757 16.443 8.834 1.00 94.25 86 SER A O 1
ATOM 700 N N . ASP A 1 87 ? -15.929 15.368 7.256 1.00 93.12 87 ASP A N 1
ATOM 701 C CA . ASP A 1 87 ? -16.842 14.717 8.204 1.00 93.12 87 ASP A CA 1
ATOM 702 C C . ASP A 1 87 ? -16.276 13.401 8.773 1.00 93.12 87 ASP A C 1
ATOM 704 O O . ASP A 1 87 ? -16.932 12.713 9.563 1.00 93.12 87 ASP A O 1
ATOM 708 N N . VAL A 1 88 ? -15.050 13.032 8.377 1.00 95.94 88 VAL A N 1
ATOM 709 C CA . VAL A 1 88 ? -14.423 11.762 8.751 1.00 95.94 88 VAL A CA 1
ATOM 710 C C . VAL A 1 88 ? -14.215 11.698 10.258 1.00 95.94 88 VAL A C 1
ATOM 712 O O . VAL A 1 88 ? -13.637 12.592 10.875 1.00 95.94 88 VAL A O 1
ATOM 715 N N . LYS A 1 89 ? -14.640 10.582 10.854 1.00 97.12 89 LYS A N 1
ATOM 716 C CA . LYS A 1 89 ? -14.453 10.335 12.280 1.00 97.12 89 LYS A CA 1
ATOM 717 C C . LYS A 1 89 ? -12.977 10.095 12.592 1.00 97.12 89 LYS A C 1
ATOM 719 O O . LYS A 1 89 ? -12.383 9.122 12.121 1.00 97.12 89 LYS A O 1
ATOM 724 N N . VAL A 1 90 ? -12.403 10.922 13.459 1.00 97.69 90 VAL A N 1
ATOM 725 C CA . VAL A 1 90 ? -11.042 10.740 13.973 1.00 97.69 90 VAL A CA 1
ATOM 726 C C . VAL A 1 90 ? -11.073 9.904 15.253 1.00 97.69 90 VAL A C 1
ATOM 728 O O . VAL A 1 90 ? -11.628 10.308 16.268 1.00 97.69 90 VAL A O 1
ATOM 731 N N . ILE A 1 91 ? -10.456 8.730 15.228 1.00 97.88 91 ILE A N 1
ATOM 732 C CA . ILE A 1 91 ? -10.201 7.887 16.396 1.00 97.88 91 ILE A CA 1
ATOM 733 C C . ILE A 1 91 ? -8.804 8.220 16.916 1.00 97.88 91 ILE A C 1
ATOM 735 O O . ILE A 1 91 ? -7.798 8.012 16.236 1.00 97.88 91 ILE A O 1
ATOM 739 N N . THR A 1 92 ? -8.734 8.749 18.128 1.00 96.44 92 THR A N 1
ATOM 740 C CA . THR A 1 92 ? -7.487 9.186 18.755 1.00 96.44 92 THR A CA 1
ATOM 741 C C . THR A 1 92 ? -7.445 8.756 20.217 1.00 96.44 92 THR A C 1
ATOM 743 O O . THR A 1 92 ? -8.335 8.060 20.705 1.00 96.44 92 THR A O 1
ATOM 746 N N . VAL A 1 93 ? -6.387 9.144 20.917 1.00 94.81 93 VAL A N 1
ATOM 747 C CA . VAL A 1 93 ? -6.221 8.896 22.350 1.00 94.81 93 VAL A CA 1
ATOM 748 C C . VAL A 1 93 ? -6.483 10.160 23.158 1.00 94.81 93 VAL A C 1
ATOM 750 O O . VAL A 1 93 ? -6.225 11.278 22.696 1.00 94.81 93 VAL A O 1
ATOM 753 N N . LYS A 1 94 ? -6.939 9.969 24.396 1.00 93.50 94 LYS A N 1
ATOM 754 C CA . LYS A 1 94 ? -7.319 11.027 25.338 1.00 93.50 94 LYS A CA 1
ATOM 755 C C . LYS A 1 94 ? -6.241 12.091 25.476 1.00 93.50 94 LYS A C 1
ATOM 757 O O . LYS A 1 94 ? -6.519 13.275 25.344 1.00 93.50 94 LYS A O 1
ATOM 762 N N . GLN A 1 95 ? -4.990 11.658 25.595 1.00 91.00 95 GLN A N 1
ATOM 763 C CA . GLN A 1 95 ? -3.840 12.549 25.710 1.00 91.00 95 GLN A CA 1
ATOM 764 C C . GLN A 1 95 ? -3.701 13.527 24.529 1.00 91.00 95 GLN A C 1
ATOM 766 O O . GLN A 1 95 ? -3.314 14.675 24.736 1.00 91.00 95 GLN A O 1
ATOM 771 N N . ILE A 1 96 ? -3.978 13.107 23.287 1.00 92.81 96 ILE A N 1
ATOM 772 C CA . ILE A 1 96 ? -3.935 14.027 22.135 1.00 92.81 96 ILE A CA 1
ATOM 773 C C . ILE A 1 96 ? -5.130 14.966 22.192 1.00 92.81 96 ILE A C 1
ATOM 775 O O . ILE A 1 96 ? -4.958 16.159 21.961 1.00 92.81 96 ILE A O 1
ATOM 779 N N . SER A 1 97 ? -6.311 14.442 22.528 1.00 93.88 97 SER A N 1
ATOM 780 C CA . SER A 1 97 ? -7.517 15.256 22.667 1.00 93.88 97 SER A CA 1
ATOM 781 C C . SER A 1 97 ? -7.327 16.387 23.672 1.00 93.88 97 SER A C 1
ATOM 783 O O . SER A 1 97 ? -7.565 17.547 23.359 1.00 93.88 97 SER A O 1
ATOM 785 N N . GLU A 1 98 ? -6.807 16.057 24.852 1.00 93.44 98 GLU A N 1
ATOM 786 C CA . GLU A 1 98 ? -6.520 17.012 25.921 1.00 93.44 98 GLU A CA 1
ATOM 787 C C . GLU A 1 98 ? -5.432 18.013 25.519 1.00 93.44 98 GLU A C 1
ATOM 789 O O . GLU A 1 98 ? -5.578 19.209 25.749 1.00 93.44 98 GLU A O 1
ATOM 794 N N . ARG A 1 99 ? -4.355 17.553 24.866 1.00 93.19 99 ARG A N 1
ATOM 795 C CA . ARG A 1 99 ? -3.265 18.433 24.406 1.00 93.19 99 ARG A CA 1
ATOM 796 C C . ARG A 1 99 ? -3.679 19.389 23.291 1.00 93.19 99 ARG A C 1
ATOM 798 O O . ARG A 1 99 ? -3.064 20.442 23.156 1.00 93.19 99 ARG A O 1
ATOM 805 N N . ARG A 1 100 ? -4.642 19.000 22.453 1.00 94.69 100 ARG A N 1
ATOM 806 C CA . ARG A 1 100 ? -5.128 19.800 21.317 1.00 94.69 100 ARG A CA 1
ATOM 807 C C . ARG A 1 100 ? -6.359 20.639 21.656 1.00 94.69 100 ARG A C 1
ATOM 809 O O . ARG A 1 100 ? -6.667 21.551 20.895 1.00 94.69 100 ARG A O 1
ATOM 816 N N . GLY A 1 101 ? -6.991 20.390 22.806 1.00 91.19 101 GLY A N 1
ATOM 817 C CA . GLY A 1 101 ? -7.999 21.258 23.412 1.00 91.19 101 GLY A CA 1
ATOM 818 C C . GLY A 1 101 ? -9.107 21.649 22.435 1.00 91.19 101 GLY A C 1
ATOM 819 O O . GLY A 1 101 ? -9.739 20.789 21.829 1.00 91.19 101 GLY A O 1
ATOM 820 N N . GLU A 1 102 ? -9.305 22.956 22.258 1.00 92.19 102 GLU A N 1
ATOM 821 C CA . GLU A 1 102 ? -10.338 23.540 21.391 1.00 92.19 102 GLU A CA 1
ATOM 822 C C . GLU A 1 102 ? -10.318 22.991 19.959 1.00 92.19 102 GLU A C 1
ATOM 824 O O . GLU A 1 102 ? -11.376 22.697 19.416 1.00 92.19 102 GLU A O 1
ATOM 829 N N . GLN A 1 103 ? -9.137 22.726 19.386 1.00 94.88 103 GLN A N 1
ATOM 830 C CA . GLN A 1 103 ? -9.028 22.185 18.025 1.00 94.88 103 GLN A CA 1
ATOM 831 C C . GLN A 1 103 ? -9.727 20.828 17.871 1.00 94.88 103 GLN A C 1
ATOM 833 O O . GLN A 1 103 ? -10.113 20.450 16.769 1.00 94.88 103 GLN A O 1
ATOM 838 N N . MET A 1 104 ? -9.853 20.064 18.959 1.00 94.06 104 MET A N 1
ATOM 839 C CA . MET A 1 104 ? -10.569 18.793 18.948 1.00 94.06 104 MET A CA 1
ATOM 840 C C . MET A 1 104 ? -12.081 18.988 19.032 1.00 94.06 104 MET A C 1
ATOM 842 O O . MET A 1 104 ? -12.817 18.214 18.429 1.00 94.06 104 MET A O 1
ATOM 846 N N . ASN A 1 105 ? -12.557 20.040 19.703 1.00 90.75 105 ASN A N 1
ATOM 847 C CA . ASN A 1 105 ? -13.987 20.352 19.775 1.00 90.75 105 ASN A CA 1
ATOM 848 C C . ASN A 1 105 ? -14.579 20.681 18.396 1.00 90.75 105 ASN A C 1
ATOM 850 O O . ASN A 1 105 ? -15.755 20.408 18.163 1.00 90.75 105 ASN A O 1
ATOM 854 N N . ASP A 1 106 ? -13.758 21.203 17.483 1.00 93.25 106 ASP A N 1
ATOM 855 C CA . ASP A 1 106 ? -14.164 21.556 16.119 1.00 93.25 106 ASP A CA 1
ATOM 856 C C . ASP A 1 106 ? -14.184 20.367 15.145 1.00 93.25 106 ASP A C 1
ATOM 858 O O . ASP A 1 106 ? -14.638 20.513 14.011 1.00 93.25 106 ASP A O 1
ATOM 862 N N . ILE A 1 107 ? -13.668 19.196 15.537 1.00 94.69 107 ILE A N 1
ATOM 863 C CA . ILE A 1 107 ? -13.584 18.028 14.651 1.00 94.69 107 ILE A CA 1
ATOM 864 C C . ILE A 1 107 ? -14.406 16.852 15.180 1.00 94.69 107 ILE A C 1
ATOM 866 O O . ILE A 1 107 ? -14.480 16.587 16.383 1.00 94.69 107 ILE A O 1
ATOM 870 N N . ASN A 1 108 ? -14.981 16.074 14.263 1.00 95.12 108 ASN A N 1
ATOM 871 C CA . ASN A 1 108 ? -15.688 14.843 14.601 1.00 95.12 108 ASN A CA 1
ATOM 872 C C . ASN A 1 108 ? -14.696 13.771 15.086 1.00 95.12 108 ASN A C 1
ATOM 874 O O . ASN A 1 108 ? -14.037 13.117 14.277 1.00 95.12 108 ASN A O 1
ATOM 878 N N . HIS A 1 109 ? -14.589 13.555 16.399 1.00 96.06 109 HIS A N 1
ATOM 879 C CA . HIS A 1 109 ? -13.599 12.632 16.957 1.00 96.06 109 HIS A CA 1
ATOM 880 C C . HIS A 1 109 ? -14.131 11.719 18.075 1.00 96.06 109 HIS A C 1
ATOM 882 O O . HIS A 1 109 ? -15.245 11.868 18.581 1.00 96.06 109 HIS A O 1
ATOM 888 N N . TYR A 1 110 ? -13.323 10.718 18.424 1.00 96.31 110 TYR A N 1
ATOM 889 C CA . TYR A 1 110 ? -13.451 9.863 19.598 1.00 96.31 110 TYR A CA 1
ATOM 890 C C . TYR A 1 110 ? -12.079 9.723 20.261 1.00 96.31 110 TYR A C 1
ATOM 892 O O . TYR A 1 110 ? -11.134 9.272 19.613 1.00 96.31 110 TYR A O 1
ATOM 900 N N . ALA A 1 111 ? -11.979 10.092 21.539 1.00 94.19 111 ALA A N 1
ATOM 901 C CA . ALA A 1 111 ? -10.719 10.097 22.283 1.00 94.19 111 ALA A CA 1
ATOM 902 C C . ALA A 1 111 ? -10.808 9.482 23.683 1.00 94.19 111 ALA A C 1
ATOM 904 O O . ALA A 1 111 ? -9.893 9.642 24.481 1.00 94.19 111 ALA A O 1
ATOM 905 N N . ASP A 1 112 ? -11.885 8.766 24.004 1.00 94.31 112 ASP A N 1
ATOM 906 C CA . ASP A 1 112 ? -12.074 8.153 25.327 1.00 94.31 112 ASP A CA 1
ATOM 907 C C . ASP A 1 112 ? -11.357 6.783 25.402 1.00 94.31 112 ASP A C 1
ATOM 909 O O . ASP A 1 112 ? -11.939 5.727 25.678 1.00 94.31 112 ASP A O 1
ATOM 913 N N . VAL A 1 113 ? -10.073 6.827 25.023 1.00 92.06 113 VAL A N 1
ATOM 914 C CA . VAL A 1 113 ? -9.081 5.748 25.032 1.00 92.06 113 VAL A CA 1
ATOM 915 C C . VAL A 1 113 ? -7.806 6.302 25.658 1.00 92.06 113 VAL A C 1
ATOM 917 O O . VAL A 1 113 ? -7.202 7.243 25.137 1.00 92.06 113 VAL A O 1
ATOM 920 N N . ASP A 1 114 ? -7.381 5.709 26.762 1.00 90.31 114 ASP A N 1
ATOM 921 C CA . ASP A 1 114 ? -6.136 6.043 27.436 1.00 90.31 114 ASP A CA 1
ATOM 922 C C . ASP A 1 114 ? -4.922 5.494 26.670 1.00 90.31 114 ASP A C 1
ATOM 924 O O . ASP A 1 114 ? -4.965 4.455 26.006 1.00 90.31 114 ASP A O 1
ATOM 928 N N . TYR A 1 115 ? -3.804 6.205 26.771 1.00 86.69 115 TYR A N 1
ATOM 929 C CA . TYR A 1 115 ? -2.570 5.907 26.050 1.00 86.69 115 TYR A CA 1
ATOM 930 C C . TYR A 1 115 ? -1.437 5.555 27.013 1.00 86.69 115 TYR A C 1
ATOM 932 O O . TYR A 1 115 ? -1.174 6.292 27.963 1.00 86.69 115 TYR A O 1
ATOM 940 N N . ILE A 1 116 ? -0.745 4.446 26.743 1.00 82.31 116 ILE A N 1
ATOM 941 C CA . ILE A 1 116 ? 0.391 3.971 27.537 1.00 82.31 116 ILE A CA 1
ATOM 942 C C . ILE A 1 116 ? 1.696 4.328 26.812 1.00 82.31 116 ILE A C 1
ATOM 944 O O . ILE A 1 116 ? 2.058 3.703 25.810 1.00 82.31 116 ILE A O 1
ATOM 948 N N . ASP A 1 117 ? 2.399 5.336 27.336 1.00 73.88 117 ASP A N 1
ATOM 949 C CA . ASP A 1 117 ? 3.682 5.823 26.821 1.00 73.88 117 ASP A CA 1
ATOM 950 C C . ASP A 1 117 ? 4.861 5.025 27.399 1.00 73.88 117 ASP A C 1
ATOM 952 O O . ASP A 1 117 ? 5.038 4.922 28.615 1.00 73.88 117 ASP A O 1
ATOM 956 N N . TYR A 1 118 ? 5.731 4.505 26.532 1.00 70.81 118 TYR A N 1
ATOM 957 C CA . TYR A 1 118 ? 6.931 3.798 26.973 1.00 70.81 118 TYR A CA 1
ATOM 958 C C . TYR A 1 118 ? 8.002 4.732 27.569 1.00 70.81 118 TYR A C 1
ATOM 960 O O . TYR A 1 118 ? 8.843 4.257 28.334 1.00 70.81 118 TYR A O 1
ATOM 968 N N . ASN A 1 119 ? 7.986 6.030 27.239 1.00 61.84 119 ASN A N 1
ATOM 969 C CA . ASN A 1 119 ? 8.987 7.006 27.680 1.00 61.84 119 ASN A CA 1
ATOM 970 C C . ASN A 1 119 ? 8.689 7.623 29.054 1.00 61.84 119 ASN A C 1
ATOM 972 O O . ASN A 1 119 ? 9.611 8.115 29.697 1.00 61.84 119 ASN A O 1
ATOM 976 N N . THR A 1 120 ? 7.439 7.607 29.529 1.00 53.84 120 THR A N 1
ATOM 977 C CA . THR A 1 120 ? 7.048 8.294 30.781 1.00 53.84 120 THR A CA 1
ATOM 978 C C . THR A 1 120 ? 7.028 7.378 32.008 1.00 53.84 120 THR A C 1
ATOM 980 O O . THR A 1 120 ? 6.439 7.723 33.028 1.00 53.84 120 THR A O 1
ATOM 983 N N . GLY A 1 121 ? 7.640 6.191 31.933 1.00 49.41 121 GLY A N 1
ATOM 984 C CA . GLY A 1 121 ? 7.760 5.267 33.070 1.00 49.41 121 GLY A CA 1
ATOM 985 C C . GLY A 1 121 ? 6.498 4.457 33.406 1.00 49.41 121 GLY A C 1
ATOM 986 O O . GLY A 1 121 ? 6.590 3.496 34.166 1.00 49.41 121 GLY A O 1
ATOM 987 N N . LEU A 1 122 ? 5.350 4.750 32.788 1.00 55.50 122 LEU A N 1
ATOM 988 C CA . LEU A 1 122 ? 4.147 3.909 32.822 1.00 55.50 122 LEU A CA 1
ATOM 989 C C . LEU A 1 122 ? 4.306 2.787 31.785 1.00 55.50 122 LEU A C 1
ATOM 991 O O . LEU A 1 122 ? 3.790 2.835 30.675 1.00 55.50 122 LEU A O 1
ATOM 995 N N . GLN A 1 123 ? 5.147 1.805 32.104 1.00 61.94 123 GLN A N 1
ATOM 996 C CA . GLN A 1 123 ? 5.643 0.848 31.120 1.00 61.94 123 GLN A CA 1
ATOM 997 C C . GLN A 1 123 ? 4.608 -0.216 30.739 1.00 61.94 123 GLN A C 1
ATOM 999 O O . GLN A 1 123 ? 4.288 -1.081 31.544 1.00 61.94 123 GLN A O 1
ATOM 1004 N N . THR A 1 124 ? 4.222 -0.282 29.466 1.00 65.81 124 THR A N 1
ATOM 1005 C CA . THR A 1 124 ? 4.010 -1.562 28.759 1.00 65.81 124 THR A CA 1
ATOM 1006 C C . THR A 1 124 ? 4.034 -1.320 27.251 1.00 65.81 124 THR A C 1
ATOM 1008 O O . THR A 1 124 ? 3.092 -0.801 26.666 1.00 65.81 124 THR A O 1
ATOM 1011 N N . SER A 1 125 ? 5.131 -1.704 26.595 1.00 78.31 125 SER A N 1
ATOM 1012 C CA . SER A 1 125 ? 5.157 -1.832 25.132 1.00 78.31 125 SER A CA 1
ATOM 1013 C C . SER A 1 125 ? 4.228 -2.972 24.705 1.00 78.31 125 SER A C 1
ATOM 1015 O O . SER A 1 125 ? 4.098 -3.946 25.446 1.00 78.31 125 SER A O 1
ATOM 1017 N N . VAL A 1 126 ? 3.677 -2.925 23.486 1.00 84.12 126 VAL A N 1
ATOM 1018 C CA . VAL A 1 126 ? 2.960 -4.067 22.879 1.00 84.12 126 VAL A CA 1
ATOM 1019 C C . VAL A 1 126 ? 3.791 -5.364 22.901 1.00 84.12 126 VAL A C 1
ATOM 1021 O O . VAL A 1 126 ? 3.241 -6.456 23.004 1.00 84.12 126 VAL A O 1
ATOM 1024 N N . LEU A 1 127 ? 5.129 -5.268 22.913 1.00 85.81 127 LEU A N 1
ATOM 1025 C CA . LEU A 1 127 ? 6.025 -6.423 23.075 1.00 85.81 127 LEU A CA 1
ATOM 1026 C C . LEU A 1 127 ? 5.881 -7.123 24.435 1.00 85.81 127 LEU A C 1
ATOM 1028 O O . LEU A 1 127 ? 6.165 -8.313 24.537 1.00 85.81 127 LEU A O 1
ATOM 1032 N N . LYS A 1 128 ? 5.435 -6.403 25.468 1.00 86.44 128 LYS A N 1
ATOM 1033 C CA . LYS A 1 128 ? 5.353 -6.871 26.858 1.00 86.44 128 LYS A CA 1
ATOM 1034 C C . LYS A 1 128 ? 3.952 -7.341 27.275 1.00 86.44 128 LYS A C 1
ATOM 1036 O O . LYS A 1 128 ? 3.819 -7.882 28.367 1.00 86.44 128 LYS A O 1
ATOM 1041 N N . ILE A 1 129 ? 2.920 -7.151 26.448 1.00 88.25 129 ILE A N 1
ATOM 1042 C CA . ILE A 1 129 ? 1.542 -7.547 26.788 1.00 88.25 129 ILE A CA 1
ATOM 1043 C C . ILE A 1 129 ? 1.205 -8.950 26.265 1.00 88.25 129 ILE A C 1
ATOM 1045 O O . ILE A 1 129 ? 1.769 -9.427 25.271 1.00 88.25 129 ILE A O 1
ATOM 1049 N N . SER A 1 130 ? 0.287 -9.633 26.945 1.00 91.12 130 SER A N 1
ATOM 1050 C CA . SER A 1 130 ? -0.196 -10.971 26.576 1.00 91.12 130 SER A CA 1
ATOM 1051 C C . SER A 1 130 ? -1.466 -10.943 25.723 1.00 91.12 130 SER A C 1
ATOM 1053 O O . SER A 1 130 ? -1.685 -11.867 24.939 1.00 91.12 130 SER A O 1
ATOM 1055 N N . ASP A 1 131 ? -2.262 -9.883 25.850 1.00 92.81 131 ASP A N 1
ATOM 1056 C CA . ASP A 1 131 ? -3.465 -9.603 25.071 1.00 92.81 131 ASP A CA 1
ATOM 1057 C C . ASP A 1 131 ? -3.671 -8.077 24.989 1.00 92.81 131 ASP A C 1
ATOM 1059 O O . ASP A 1 131 ? -3.114 -7.342 25.809 1.00 92.81 131 ASP A O 1
ATOM 1063 N N . PHE A 1 132 ? -4.443 -7.585 24.015 1.00 93.62 132 PHE A N 1
ATOM 1064 C CA . PHE A 1 132 ? -4.869 -6.179 24.048 1.00 93.62 132 PHE A CA 1
ATOM 1065 C C . PHE A 1 132 ? -5.879 -5.961 25.189 1.00 93.62 132 PHE A C 1
ATOM 1067 O O . PHE A 1 132 ? -6.460 -6.905 25.721 1.00 93.62 132 PHE A O 1
ATOM 1074 N N . ASP A 1 133 ? -6.192 -4.715 25.525 1.00 93.25 133 ASP A N 1
ATOM 1075 C CA . ASP A 1 133 ? -7.279 -4.429 26.463 1.00 93.25 133 ASP A CA 1
ATOM 1076 C C . ASP A 1 133 ? -8.619 -4.993 25.944 1.00 93.25 133 ASP A C 1
ATOM 1078 O O . ASP A 1 133 ? -9.065 -4.642 24.847 1.00 93.25 133 ASP A O 1
ATOM 1082 N N . ASN A 1 134 ? -9.271 -5.867 26.724 1.00 93.88 134 ASN A N 1
ATOM 1083 C CA . ASN A 1 134 ? -10.555 -6.487 26.367 1.00 93.88 134 ASN A CA 1
ATOM 1084 C C . ASN A 1 134 ? -11.725 -5.487 26.318 1.00 93.88 134 ASN A C 1
ATOM 1086 O O . ASN A 1 134 ? -12.834 -5.833 25.940 1.00 93.88 134 ASN A O 1
ATOM 1090 N N . ARG A 1 135 ? -11.535 -4.236 26.714 1.00 95.56 135 ARG A N 1
ATOM 1091 C CA . ARG A 1 135 ? -12.540 -3.183 26.548 1.00 95.56 135 ARG A CA 1
ATOM 1092 C C . ARG A 1 135 ? -12.067 -2.083 25.625 1.00 95.56 135 ARG A C 1
ATOM 1094 O O . ARG A 1 135 ? -12.813 -1.133 25.427 1.00 95.56 135 ARG A O 1
ATOM 1101 N N . PHE A 1 136 ? -10.853 -2.192 25.076 1.00 95.31 136 PHE A N 1
ATOM 1102 C CA . PHE A 1 136 ? -10.226 -1.128 24.296 1.00 95.31 136 PHE A CA 1
ATOM 1103 C C . PHE A 1 136 ? -10.287 0.219 25.051 1.00 95.31 136 PHE A C 1
ATOM 1105 O O . PHE A 1 136 ? -10.626 1.251 24.476 1.00 95.31 136 PHE A O 1
ATOM 1112 N N . ALA A 1 137 ? -10.101 0.194 26.377 1.00 94.38 137 ALA A N 1
ATOM 1113 C CA . ALA A 1 137 ? -10.030 1.398 27.205 1.00 94.38 137 ALA A CA 1
ATOM 1114 C C . ALA A 1 137 ? -8.625 2.004 27.144 1.00 94.38 137 ALA A C 1
ATOM 1116 O O . ALA A 1 137 ? -8.479 3.210 27.265 1.00 94.38 137 ALA A O 1
ATOM 1117 N N . THR A 1 138 ? -7.616 1.165 26.912 1.00 92.25 138 THR A N 1
ATOM 1118 C CA . THR A 1 138 ? -6.204 1.527 26.805 1.00 92.25 138 THR A CA 1
ATOM 1119 C C . THR A 1 138 ? -5.579 0.994 25.515 1.00 92.25 138 THR A C 1
ATOM 1121 O O . THR A 1 138 ? -5.988 -0.045 24.985 1.00 92.25 138 THR A O 1
ATOM 1124 N N . VAL A 1 139 ? -4.555 1.697 25.027 1.00 91.94 139 VAL A N 1
ATOM 1125 C CA . VAL A 1 139 ? -3.665 1.251 23.945 1.00 91.94 139 VAL A CA 1
ATOM 1126 C C . VAL A 1 139 ? -2.193 1.424 24.316 1.00 91.94 139 VAL A C 1
ATOM 1128 O O . VAL A 1 139 ? -1.839 2.265 25.142 1.00 91.94 139 VAL A O 1
ATOM 1131 N N . ASN A 1 140 ? -1.321 0.636 23.685 1.00 88.44 140 ASN A N 1
ATOM 1132 C CA . ASN A 1 140 ? 0.112 0.611 23.974 1.00 88.44 140 ASN A CA 1
ATOM 1133 C C . ASN A 1 140 ? 0.899 1.269 22.847 1.00 88.44 140 ASN A C 1
ATOM 1135 O O . ASN A 1 140 ? 0.863 0.798 21.711 1.00 88.44 140 ASN A O 1
ATOM 1139 N N . PHE A 1 141 ? 1.666 2.311 23.164 1.00 81.81 141 PHE A N 1
ATOM 1140 C CA . PHE A 1 141 ? 2.515 2.944 22.168 1.00 81.81 141 PHE A CA 1
ATOM 1141 C C . PHE A 1 141 ? 3.799 2.175 21.937 1.00 81.81 141 PHE A C 1
ATOM 1143 O O . PHE A 1 141 ? 4.533 1.817 22.866 1.00 81.81 141 PHE A O 1
ATOM 1150 N N . SER A 1 142 ? 4.114 1.980 20.669 1.00 77.38 142 SER A N 1
ATOM 1151 C CA . SER A 1 142 ? 5.358 1.357 20.259 1.00 77.38 142 SER A CA 1
ATOM 1152 C C . SER A 1 142 ? 6.005 2.010 19.040 1.00 77.38 142 SER A C 1
ATOM 1154 O O . SER A 1 142 ? 7.124 1.638 18.682 1.00 77.38 142 SER A O 1
ATOM 1156 N N . GLY A 1 143 ? 5.376 3.052 18.486 1.00 75.25 143 GLY A N 1
ATOM 1157 C CA . GLY A 1 143 ? 5.930 3.886 17.420 1.00 75.25 143 GLY A CA 1
ATOM 1158 C C . GLY A 1 143 ? 5.292 3.651 16.053 1.00 75.25 143 GLY A C 1
ATOM 1159 O O . GLY A 1 143 ? 5.846 4.093 15.049 1.00 75.25 143 GLY A O 1
ATOM 1160 N N . SER A 1 144 ? 4.145 2.969 15.989 1.00 86.06 144 SER A N 1
ATOM 1161 C CA . SER A 1 144 ? 3.398 2.754 14.749 1.00 86.06 144 SER A CA 1
ATOM 1162 C C . SER A 1 144 ? 1.901 2.767 15.027 1.00 86.06 144 SER A C 1
ATOM 1164 O O . SER A 1 144 ? 1.363 1.877 15.672 1.00 86.06 144 SER A O 1
ATOM 1166 N N . VAL A 1 145 ? 1.188 3.754 14.483 1.00 91.19 145 VAL A N 1
ATOM 1167 C CA . VAL A 1 145 ? -0.273 3.878 14.649 1.00 91.19 145 VAL A CA 1
ATOM 1168 C C . VAL A 1 145 ? -1.036 2.624 14.207 1.00 91.19 145 VAL A C 1
ATOM 1170 O O . VAL A 1 145 ? -2.074 2.300 14.784 1.00 91.19 145 VAL A O 1
ATOM 1173 N N . ILE A 1 146 ? -0.492 1.877 13.237 1.00 94.12 146 ILE A N 1
ATOM 1174 C CA . ILE A 1 146 ? -1.073 0.615 12.771 1.00 94.12 146 ILE A CA 1
ATOM 1175 C C . ILE A 1 146 ? -1.072 -0.421 13.903 1.00 94.12 146 ILE A C 1
ATOM 1177 O O . ILE A 1 146 ? -2.102 -1.036 14.173 1.00 94.12 146 ILE A O 1
ATOM 1181 N N . THR A 1 147 ? 0.067 -0.605 14.578 1.00 91.75 147 THR A N 1
ATOM 1182 C CA . THR A 1 147 ? 0.195 -1.573 15.680 1.00 91.75 147 THR A CA 1
ATOM 1183 C C . THR A 1 147 ? -0.459 -1.085 16.958 1.00 91.75 147 THR A C 1
ATOM 1185 O O . THR A 1 147 ? -1.013 -1.896 17.697 1.00 91.75 147 THR A O 1
ATOM 1188 N N . ASP A 1 148 ? -0.378 0.222 17.198 1.00 90.81 148 ASP A N 1
ATOM 1189 C CA . ASP A 1 148 ? -0.691 0.839 18.481 1.00 90.81 148 ASP A CA 1
ATOM 1190 C C . ASP A 1 148 ? -2.195 1.077 18.632 1.00 90.81 148 ASP A C 1
ATOM 1192 O O . ASP A 1 148 ? -2.734 0.885 19.715 1.00 90.81 148 ASP A O 1
ATOM 1196 N N . LEU A 1 149 ? -2.893 1.444 17.551 1.00 95.50 149 LEU A N 1
ATOM 1197 C CA . LEU A 1 149 ? -4.316 1.792 17.602 1.00 95.50 149 LEU A CA 1
ATOM 1198 C C . LEU A 1 149 ? -5.160 1.039 16.581 1.00 95.50 149 LEU A C 1
ATOM 1200 O O . LEU A 1 149 ? -6.192 0.491 16.955 1.00 95.50 149 LEU A O 1
ATOM 1204 N N . VAL A 1 150 ? -4.733 0.971 15.317 1.00 97.88 150 VAL A N 1
ATOM 1205 C CA . VAL A 1 150 ? -5.583 0.445 14.236 1.00 97.88 150 VAL A CA 1
ATOM 1206 C C . VAL A 1 150 ? -5.903 -1.036 14.414 1.00 97.88 150 VAL A C 1
ATOM 1208 O O . VAL A 1 150 ? -7.072 -1.407 14.347 1.00 97.88 150 VAL A O 1
ATOM 1211 N N . ILE A 1 151 ? -4.897 -1.890 14.633 1.00 97.62 151 ILE A N 1
ATOM 1212 C CA . ILE A 1 151 ? -5.121 -3.336 14.787 1.00 97.62 151 ILE A CA 1
ATOM 1213 C C . ILE A 1 151 ? -6.011 -3.632 16.008 1.00 97.62 151 ILE A C 1
ATOM 1215 O O . ILE A 1 151 ? -7.025 -4.312 15.821 1.00 97.62 151 ILE A O 1
ATOM 1219 N N . PRO A 1 152 ? -5.728 -3.113 17.224 1.00 96.19 152 PRO A N 1
ATOM 1220 C CA . PRO A 1 152 ? -6.629 -3.302 18.358 1.00 96.19 152 PRO A CA 1
ATOM 1221 C C . PRO A 1 152 ? -8.039 -2.760 18.077 1.00 96.19 152 PRO A C 1
ATOM 1223 O O . PRO A 1 152 ? -9.023 -3.449 18.326 1.00 96.19 152 PRO A O 1
ATOM 1226 N N . PHE A 1 153 ? -8.166 -1.574 17.481 1.00 97.94 153 PHE A N 1
ATOM 1227 C CA . PHE A 1 153 ? -9.461 -0.986 17.137 1.00 97.94 153 PHE A CA 1
ATOM 1228 C C . PHE A 1 153 ? -10.265 -1.845 16.147 1.00 97.94 153 PHE A C 1
ATOM 1230 O O . PHE A 1 153 ? -11.439 -2.130 16.380 1.00 97.94 153 PHE A O 1
ATOM 1237 N N . ALA A 1 154 ? -9.640 -2.327 15.072 1.00 98.25 154 ALA A N 1
ATOM 1238 C CA . ALA A 1 154 ? -10.282 -3.201 14.093 1.00 98.25 154 ALA A CA 1
ATOM 1239 C C . ALA A 1 154 ? -10.710 -4.537 14.718 1.00 98.25 154 ALA A C 1
ATOM 1241 O O . ALA A 1 154 ? -11.820 -5.016 14.463 1.00 98.25 154 ALA A O 1
ATOM 1242 N N . CYS A 1 155 ? -9.879 -5.107 15.598 1.00 97.69 155 CYS A N 1
ATOM 1243 C CA . CYS A 1 155 ? -10.269 -6.275 16.380 1.00 97.69 155 CYS A CA 1
ATOM 1244 C C . CYS A 1 155 ? -11.505 -5.951 17.244 1.00 97.69 155 CYS A C 1
ATOM 1246 O O . CYS A 1 155 ? -12.435 -6.758 17.302 1.00 97.69 155 CYS A O 1
ATOM 1248 N N . TYR A 1 156 ? -11.544 -4.782 17.903 1.00 97.56 156 TYR A N 1
ATOM 1249 C CA . TYR A 1 156 ? -12.663 -4.359 18.761 1.00 97.56 156 TYR A CA 1
ATOM 1250 C C . TYR A 1 156 ? -13.953 -4.202 17.970 1.00 97.56 156 TYR A C 1
ATOM 1252 O O . TYR A 1 156 ? -15.024 -4.591 18.425 1.00 97.56 156 TYR A O 1
ATOM 1260 N N . LEU A 1 157 ? -13.866 -3.725 16.733 1.00 97.19 157 LEU A N 1
ATOM 1261 C CA . LEU A 1 157 ? -15.008 -3.667 15.828 1.00 97.19 157 LEU A CA 1
ATOM 1262 C C . LEU A 1 157 ? -15.419 -5.036 15.266 1.00 97.19 157 LEU A C 1
ATOM 1264 O O . LEU A 1 157 ? -16.407 -5.127 14.550 1.00 97.19 157 LEU A O 1
ATOM 1268 N N . GLY A 1 158 ? -14.745 -6.128 15.638 1.00 96.31 158 GLY A N 1
ATOM 1269 C CA . GLY A 1 158 ? -15.128 -7.487 15.251 1.00 96.31 158 GLY A CA 1
ATOM 1270 C C . GLY A 1 158 ? -14.690 -7.898 13.848 1.00 96.31 158 GLY A C 1
ATOM 1271 O O . GLY A 1 158 ? -15.233 -8.873 13.317 1.00 96.31 158 GLY A O 1
ATOM 1272 N N . MET A 1 159 ? -13.717 -7.191 13.265 1.00 97.94 159 MET A N 1
ATOM 1273 C CA . MET A 1 159 ? -13.075 -7.615 12.022 1.00 97.94 159 MET A CA 1
ATOM 1274 C C . MET A 1 159 ? -12.395 -8.975 12.214 1.00 97.94 159 MET A C 1
ATOM 1276 O O . MET A 1 159 ? -11.968 -9.328 13.310 1.00 97.94 159 MET A O 1
ATOM 1280 N N . LYS A 1 160 ? -12.318 -9.750 11.138 1.00 98.12 160 LYS A N 1
ATOM 1281 C CA . LYS A 1 160 ? -11.681 -11.070 11.043 1.00 98.12 160 LYS A CA 1
ATOM 1282 C C . LYS A 1 160 ? -10.468 -11.054 10.130 1.00 98.12 160 LYS A C 1
ATOM 1284 O O . LYS A 1 160 ? -9.558 -11.851 10.336 1.00 98.12 160 LYS A O 1
ATOM 1289 N N . GLU A 1 161 ? -10.429 -10.128 9.181 1.00 98.75 161 GLU A N 1
ATOM 1290 C CA . GLU A 1 161 ? -9.296 -9.933 8.282 1.00 98.75 161 GLU A CA 1
ATOM 1291 C C . GLU A 1 161 ? -8.957 -8.443 8.191 1.00 98.75 161 GLU A C 1
ATOM 1293 O O . GLU A 1 161 ? -9.829 -7.604 7.974 1.00 98.75 161 GLU A O 1
ATOM 1298 N N . ILE A 1 162 ? -7.684 -8.112 8.381 1.00 98.81 162 ILE A N 1
ATOM 1299 C CA . ILE A 1 162 ? -7.162 -6.748 8.304 1.00 98.81 162 ILE A CA 1
ATOM 1300 C C . ILE A 1 162 ? -6.121 -6.724 7.188 1.00 98.81 162 ILE A C 1
ATOM 1302 O O . ILE A 1 162 ? -5.087 -7.382 7.300 1.00 98.81 162 ILE A O 1
ATOM 1306 N N . TYR A 1 163 ? -6.380 -5.969 6.123 1.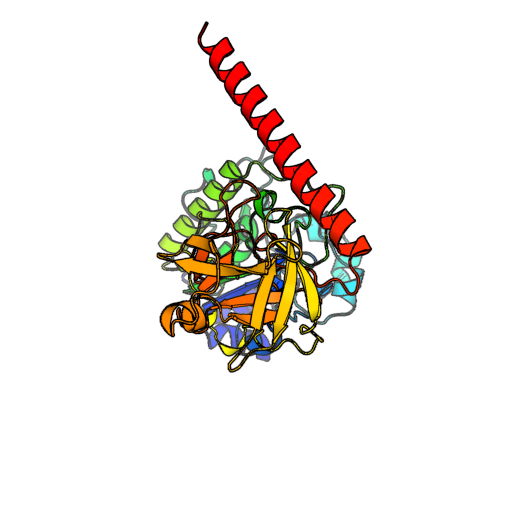00 98.44 163 TYR A N 1
ATOM 1307 C CA . TYR A 1 163 ? -5.474 -5.831 4.983 1.00 98.44 163 TYR A CA 1
ATOM 1308 C C . TYR A 1 163 ? -4.769 -4.480 5.030 1.00 98.44 163 TYR A C 1
ATOM 1310 O O . TYR A 1 163 ? -5.377 -3.441 4.784 1.00 98.44 163 TYR A O 1
ATOM 1318 N N . VAL A 1 164 ? -3.477 -4.482 5.347 1.00 97.88 164 VAL A N 1
ATOM 1319 C CA . VAL A 1 164 ? -2.675 -3.258 5.418 1.00 97.88 164 VAL A CA 1
ATOM 1320 C C . VAL A 1 164 ? -2.095 -2.921 4.047 1.00 97.88 164 VAL A C 1
ATOM 1322 O O . VAL A 1 164 ? -1.450 -3.758 3.416 1.00 97.88 164 VAL A O 1
ATOM 1325 N N . LEU A 1 165 ? -2.311 -1.682 3.615 1.00 96.75 165 LEU A N 1
ATOM 1326 C CA . LEU A 1 165 ? -1.809 -1.067 2.391 1.00 96.75 165 LEU A CA 1
ATOM 1327 C C . LEU A 1 165 ? -0.830 0.059 2.750 1.00 96.75 165 LEU A C 1
ATOM 1329 O O . LEU A 1 165 ? -0.984 0.710 3.786 1.00 96.75 165 LEU A O 1
ATOM 1333 N N . GLY A 1 166 ? 0.175 0.317 1.910 1.00 93.38 166 GLY A N 1
ATOM 1334 C CA . GLY A 1 166 ? 1.179 1.346 2.202 1.00 93.38 166 GLY A CA 1
ATOM 1335 C C . GLY A 1 166 ? 2.089 0.994 3.385 1.00 93.38 166 GLY A C 1
ATOM 1336 O O . GLY A 1 166 ? 2.494 1.888 4.132 1.00 93.38 166 GLY A O 1
ATOM 1337 N N . LEU A 1 167 ? 2.380 -0.293 3.596 1.00 91.06 167 LEU A N 1
ATOM 1338 C CA . LEU A 1 167 ? 3.317 -0.806 4.601 1.00 91.06 167 LEU A CA 1
ATOM 1339 C C . LEU A 1 167 ? 4.627 -1.238 3.927 1.00 91.06 167 LEU A C 1
ATOM 1341 O O . LEU A 1 167 ? 4.956 -2.425 3.837 1.00 91.06 167 LEU A O 1
ATOM 1345 N N . ASP A 1 168 ? 5.369 -0.249 3.432 1.00 86.19 168 ASP A N 1
ATOM 1346 C CA . ASP A 1 168 ? 6.471 -0.501 2.496 1.00 86.19 168 ASP A CA 1
ATOM 1347 C C . ASP A 1 168 ? 7.830 -0.699 3.171 1.00 86.19 168 ASP A C 1
ATOM 1349 O O . ASP A 1 168 ? 8.692 -1.396 2.639 1.00 86.19 168 ASP A O 1
ATOM 1353 N N . GLY A 1 169 ? 8.005 -0.144 4.373 1.00 78.56 169 GLY A N 1
ATOM 1354 C CA . GLY A 1 169 ? 9.270 -0.138 5.107 1.00 78.56 169 GLY A CA 1
ATOM 1355 C C . GLY A 1 169 ? 10.162 1.032 4.681 1.00 78.56 169 GLY A C 1
ATOM 1356 O O . GLY A 1 169 ? 10.556 1.150 3.521 1.00 78.56 169 GLY A O 1
ATOM 1357 N N . ALA A 1 170 ? 10.499 1.902 5.634 1.00 63.81 170 ALA A N 1
ATOM 1358 C CA . ALA A 1 170 ? 11.114 3.202 5.354 1.00 63.81 170 ALA A CA 1
ATOM 1359 C C . ALA A 1 170 ? 12.464 3.128 4.618 1.00 63.81 170 ALA A C 1
ATOM 1361 O O . ALA A 1 170 ? 12.730 3.958 3.755 1.00 63.81 170 ALA A O 1
ATOM 1362 N N . VAL A 1 171 ? 13.297 2.126 4.920 1.00 61.38 171 VAL A N 1
ATOM 1363 C CA . VAL A 1 171 ? 14.631 1.983 4.307 1.00 61.38 171 VAL A CA 1
ATOM 1364 C C . VAL A 1 171 ? 14.534 1.560 2.840 1.00 61.38 171 VAL A C 1
ATOM 1366 O O . VAL A 1 171 ? 15.249 2.097 2.005 1.00 61.38 171 VAL A O 1
ATOM 1369 N N . ALA A 1 172 ? 13.608 0.663 2.497 1.00 58.16 172 ALA A N 1
ATOM 1370 C CA . ALA A 1 172 ? 13.459 0.180 1.122 1.00 58.16 172 ALA A CA 1
ATOM 1371 C C . ALA A 1 172 ? 12.562 1.060 0.241 1.00 58.16 172 ALA A C 1
ATOM 1373 O O . ALA A 1 172 ? 12.421 0.797 -0.954 1.00 58.16 172 ALA A O 1
ATOM 1374 N N . SER A 1 173 ? 11.942 2.085 0.825 1.00 58.00 173 SER A N 1
ATOM 1375 C CA . SER A 1 173 ? 11.109 3.054 0.103 1.00 58.00 173 SER A CA 1
ATOM 1376 C C . SER A 1 173 ? 11.879 4.329 -0.263 1.00 58.00 173 SER A C 1
ATOM 1378 O O . SER A 1 173 ? 11.374 5.160 -1.015 1.00 58.00 173 SER A O 1
ATOM 1380 N N . PHE A 1 174 ? 13.117 4.481 0.232 1.00 63.59 174 PHE A N 1
ATOM 1381 C CA . PHE A 1 174 ? 13.974 5.635 -0.041 1.00 63.59 174 PHE A CA 1
ATOM 1382 C C . PHE A 1 174 ? 14.061 5.936 -1.554 1.00 63.59 174 PHE A C 1
ATOM 1384 O O . PHE A 1 174 ? 14.201 5.004 -2.348 1.00 63.59 174 PHE A O 1
ATOM 1391 N N . PRO A 1 175 ? 13.980 7.216 -1.979 1.00 64.69 175 PRO A N 1
ATOM 1392 C CA . PRO A 1 175 ? 14.009 8.442 -1.173 1.00 64.69 175 PRO A CA 1
ATOM 1393 C C . PRO A 1 175 ? 12.670 8.851 -0.541 1.00 64.69 175 PRO A C 1
ATOM 1395 O O . PRO A 1 175 ? 12.661 9.699 0.351 1.00 64.69 175 PRO A O 1
ATOM 1398 N N . SER A 1 176 ? 11.545 8.256 -0.950 1.00 73.19 176 SER A N 1
ATOM 1399 C CA . SER A 1 176 ? 10.223 8.632 -0.432 1.00 73.19 176 SER A CA 1
ATOM 1400 C C . SER A 1 176 ? 9.798 7.701 0.694 1.00 73.19 176 SER A C 1
ATOM 1402 O O . SER A 1 176 ? 9.547 6.524 0.479 1.00 73.19 176 SER A O 1
ATOM 1404 N N . THR A 1 177 ? 9.680 8.203 1.918 1.00 76.81 177 THR A N 1
ATOM 1405 C CA . THR A 1 177 ? 9.191 7.371 3.030 1.00 76.81 177 THR A CA 1
ATOM 1406 C C . THR A 1 177 ? 7.666 7.297 3.068 1.00 76.81 177 THR A C 1
ATOM 1408 O O . THR A 1 177 ? 7.127 6.354 3.645 1.00 76.81 177 THR A O 1
ATOM 1411 N N . HIS A 1 178 ? 6.982 8.263 2.443 1.00 86.88 178 HIS A N 1
ATOM 1412 C CA . HIS A 1 178 ? 5.527 8.364 2.390 1.00 86.88 178 HIS A CA 1
ATOM 1413 C C . HIS A 1 178 ? 5.050 8.671 0.959 1.00 86.88 178 HIS A C 1
ATOM 1415 O O . HIS A 1 178 ? 5.823 9.132 0.116 1.00 86.88 178 HIS A O 1
ATOM 1421 N N . ILE A 1 179 ? 3.763 8.448 0.692 1.00 89.38 179 ILE A N 1
ATOM 1422 C CA . ILE A 1 179 ? 3.083 8.787 -0.567 1.00 89.38 179 ILE A CA 1
ATOM 1423 C C . ILE A 1 179 ? 3.149 10.293 -0.868 1.00 89.38 179 ILE A C 1
ATOM 1425 O O . ILE A 1 179 ? 3.311 10.701 -2.010 1.00 89.38 179 ILE A O 1
ATOM 1429 N N . THR A 1 180 ? 3.137 11.135 0.167 1.00 86.38 180 THR A N 1
ATOM 1430 C CA . THR A 1 180 ? 3.254 12.596 0.042 1.00 86.38 180 THR A CA 1
ATOM 1431 C C . THR A 1 180 ? 4.703 13.088 -0.048 1.00 86.38 180 THR A C 1
ATOM 1433 O O . THR A 1 180 ? 4.947 14.289 0.028 1.00 86.38 180 THR A O 1
ATOM 1436 N N . GLY A 1 181 ? 5.679 12.184 -0.170 1.00 79.25 181 GLY A N 1
ATOM 1437 C CA . GLY A 1 181 ? 7.097 12.521 -0.258 1.00 79.25 181 GLY A CA 1
ATOM 1438 C C . GLY A 1 181 ? 7.909 12.166 0.990 1.00 79.25 181 GLY A C 1
ATOM 1439 O O . GLY A 1 181 ? 7.560 11.284 1.780 1.00 79.25 181 GLY A O 1
ATOM 1440 N N . HIS A 1 182 ? 9.046 12.844 1.138 1.00 69.12 182 HIS A N 1
ATOM 1441 C CA . HIS A 1 182 ? 9.963 12.661 2.257 1.00 69.12 182 HIS A CA 1
ATOM 1442 C C . HIS A 1 182 ? 9.623 13.611 3.407 1.00 69.12 182 HIS A C 1
ATOM 1444 O O . HIS A 1 182 ? 9.439 14.808 3.203 1.00 69.12 182 HIS A O 1
ATOM 1450 N N . GLU A 1 183 ? 9.602 13.092 4.631 1.00 63.69 183 GLU A N 1
ATOM 1451 C CA . GLU A 1 183 ? 9.459 13.914 5.830 1.00 63.69 183 GLU A CA 1
ATOM 1452 C C . GLU A 1 183 ? 10.836 14.223 6.422 1.00 63.69 183 GLU A C 1
ATOM 1454 O O . GLU A 1 183 ? 11.531 13.317 6.876 1.00 63.69 183 GLU A O 1
ATOM 1459 N N . ALA A 1 184 ? 11.208 15.508 6.463 1.00 52.31 184 ALA A N 1
ATOM 1460 C CA . ALA A 1 184 ? 12.536 15.979 6.880 1.00 52.31 184 ALA A CA 1
ATOM 1461 C C . ALA A 1 184 ? 12.975 15.520 8.289 1.00 52.31 184 ALA A C 1
ATOM 1463 O O . ALA A 1 184 ? 14.166 15.428 8.563 1.00 52.31 184 ALA A O 1
ATOM 1464 N N . ASN A 1 185 ? 12.022 15.199 9.170 1.00 50.47 185 ASN A N 1
ATOM 1465 C CA . ASN A 1 185 ? 12.271 14.764 10.550 1.00 50.47 185 ASN A CA 1
ATOM 1466 C C . ASN A 1 185 ? 11.998 13.266 10.770 1.00 50.47 185 ASN A C 1
ATOM 1468 O O . ASN A 1 185 ? 11.792 12.831 11.908 1.00 50.47 185 ASN A O 1
ATOM 1472 N N . TYR A 1 186 ? 11.951 12.463 9.703 1.00 53.12 186 TYR A N 1
ATOM 1473 C CA . TYR A 1 186 ? 11.712 11.031 9.832 1.00 53.12 186 TYR A CA 1
ATOM 1474 C C . TYR A 1 186 ? 12.969 10.307 10.322 1.00 53.12 186 TYR A C 1
ATOM 1476 O O . TYR A 1 186 ? 13.801 9.845 9.543 1.00 53.12 186 TYR A O 1
ATOM 1484 N N . GLN A 1 187 ? 13.088 10.153 11.639 1.00 52.94 187 GLN A N 1
ATOM 1485 C CA . GLN A 1 187 ? 13.974 9.144 12.207 1.00 52.94 187 GLN A CA 1
ATOM 1486 C C . GLN A 1 187 ? 13.311 7.783 12.024 1.00 52.94 187 GLN A C 1
ATOM 1488 O O . GLN A 1 187 ? 12.402 7.416 12.773 1.00 52.94 187 GLN A O 1
ATOM 1493 N N . ALA A 1 188 ? 13.741 7.045 11.001 1.00 52.38 188 ALA A N 1
ATOM 1494 C CA . ALA A 1 188 ? 13.291 5.677 10.814 1.00 52.38 188 ALA A CA 1
ATOM 1495 C C . ALA A 1 188 ? 13.627 4.875 12.075 1.00 52.38 188 ALA A C 1
ATOM 1497 O O . ALA A 1 188 ? 14.795 4.739 12.444 1.00 52.38 188 ALA A O 1
ATOM 1498 N N . ALA A 1 189 ? 12.604 4.342 12.745 1.00 54.06 189 ALA A N 1
ATOM 1499 C CA . ALA A 1 189 ? 12.839 3.338 13.767 1.00 54.06 189 ALA A CA 1
ATOM 1500 C C . ALA A 1 189 ? 13.610 2.171 13.133 1.00 54.06 189 ALA A C 1
ATOM 1502 O O . ALA A 1 189 ? 13.395 1.846 11.961 1.00 54.06 189 ALA A O 1
ATOM 1503 N N . LEU A 1 190 ? 14.508 1.547 13.905 1.00 60.78 190 LEU A N 1
ATOM 1504 C CA . LEU A 1 190 ? 15.273 0.391 13.439 1.00 60.78 190 LEU A CA 1
ATOM 1505 C C . LEU A 1 190 ? 14.307 -0.630 12.809 1.00 60.78 190 LEU A C 1
ATOM 1507 O O . LEU A 1 190 ? 13.380 -1.065 13.504 1.00 60.78 190 LEU A O 1
ATOM 1511 N N . PRO A 1 191 ? 14.491 -1.012 11.527 1.00 68.00 191 PRO A N 1
ATOM 1512 C CA . PRO A 1 191 ? 13.539 -1.862 10.812 1.00 68.00 191 PRO A CA 1
ATOM 1513 C C . PRO A 1 191 ? 13.200 -3.151 11.564 1.00 68.00 191 PRO A C 1
ATOM 1515 O O . PRO A 1 191 ? 12.037 -3.539 11.637 1.00 68.00 191 PRO A O 1
ATOM 1518 N N . SER A 1 192 ? 14.198 -3.754 12.219 1.00 70.56 192 SER A N 1
ATOM 1519 C CA . SER A 1 192 ? 14.021 -4.946 13.049 1.00 70.56 192 SER A CA 1
ATOM 1520 C C . SER A 1 192 ? 13.041 -4.722 14.201 1.00 70.56 192 SER A C 1
ATOM 1522 O O . SER A 1 192 ? 12.204 -5.579 14.459 1.00 70.56 192 SER A O 1
ATOM 1524 N N . ARG A 1 193 ? 13.078 -3.572 14.885 1.00 79.19 193 ARG A N 1
ATOM 1525 C CA . ARG A 1 193 ? 12.139 -3.278 15.976 1.00 79.19 193 ARG A CA 1
ATOM 1526 C C . ARG A 1 193 ? 10.714 -3.157 15.448 1.00 79.19 193 ARG A C 1
ATOM 1528 O O . ARG A 1 193 ? 9.827 -3.783 16.013 1.00 79.19 193 ARG A O 1
ATOM 1535 N N . LEU A 1 194 ? 10.496 -2.410 14.363 1.00 80.25 194 LEU A N 1
ATOM 1536 C CA . LEU A 1 194 ? 9.167 -2.274 13.750 1.00 80.25 194 LEU A CA 1
ATOM 1537 C C . LEU A 1 194 ? 8.593 -3.625 13.312 1.00 80.25 194 LEU A C 1
ATOM 1539 O O . LEU A 1 194 ? 7.406 -3.871 13.505 1.00 80.25 194 LEU A O 1
ATOM 1543 N N . PHE A 1 195 ? 9.425 -4.520 12.776 1.00 86.12 195 PHE A N 1
ATOM 1544 C CA . PHE A 1 195 ? 8.970 -5.847 12.362 1.00 86.12 195 PHE A CA 1
ATOM 1545 C C . PHE A 1 195 ? 8.464 -6.666 13.550 1.00 86.12 195 PHE A C 1
ATOM 1547 O O . PHE A 1 195 ? 7.335 -7.146 13.506 1.00 86.12 195 PHE A O 1
ATOM 1554 N N . HIS A 1 196 ? 9.209 -6.705 14.658 1.00 87.81 196 HIS A N 1
ATOM 1555 C CA . HIS A 1 196 ? 8.742 -7.377 15.875 1.00 87.81 196 HIS A CA 1
ATOM 1556 C C . HIS A 1 196 ? 7.440 -6.772 16.427 1.00 87.81 196 HIS A C 1
ATOM 1558 O O . HIS A 1 196 ? 6.608 -7.493 16.973 1.00 87.81 196 HIS A O 1
ATOM 1564 N N . LEU A 1 197 ? 7.233 -5.456 16.288 1.00 88.12 197 LEU A N 1
ATOM 1565 C CA . LEU A 1 197 ? 5.984 -4.803 16.699 1.00 88.12 197 LEU A CA 1
ATOM 1566 C C . LEU A 1 197 ? 4.797 -5.257 15.845 1.00 88.12 197 LEU A C 1
ATOM 1568 O O . LEU A 1 197 ? 3.740 -5.585 16.388 1.00 88.12 197 LEU A O 1
ATOM 1572 N N . HIS A 1 198 ? 4.977 -5.316 14.525 1.00 91.44 198 HIS A N 1
ATOM 1573 C CA . HIS A 1 198 ? 3.962 -5.818 13.602 1.00 91.44 198 HIS A CA 1
ATOM 1574 C C . HIS A 1 198 ? 3.644 -7.296 13.853 1.00 91.44 198 HIS A C 1
ATOM 1576 O O . HIS A 1 198 ? 2.470 -7.635 13.997 1.00 91.44 198 HIS A O 1
ATOM 1582 N N . GLU A 1 199 ? 4.663 -8.147 13.994 1.00 93.06 199 GLU A N 1
ATOM 1583 C CA . GLU A 1 199 ? 4.501 -9.573 14.309 1.00 93.06 199 GLU A CA 1
ATOM 1584 C C . GLU A 1 199 ? 3.746 -9.767 15.622 1.00 93.06 199 GLU A C 1
ATOM 1586 O O . GLU A 1 199 ? 2.766 -10.510 15.685 1.00 93.06 199 GLU A O 1
ATOM 1591 N N . LYS A 1 200 ? 4.157 -9.057 16.678 1.00 93.75 200 LYS A N 1
ATOM 1592 C CA . LYS A 1 200 ? 3.504 -9.140 17.982 1.00 93.75 200 LYS A CA 1
ATOM 1593 C C . LYS A 1 200 ? 2.047 -8.689 17.912 1.00 93.75 200 LYS A C 1
ATOM 1595 O O . LYS A 1 200 ? 1.183 -9.362 18.466 1.00 93.75 200 LYS A O 1
ATOM 1600 N N . SER A 1 201 ? 1.759 -7.579 17.234 1.00 93.88 201 SER A N 1
ATOM 1601 C CA . SER A 1 201 ? 0.386 -7.084 17.079 1.00 93.88 201 SER A CA 1
ATOM 1602 C C . SER A 1 201 ? -0.483 -8.076 16.289 1.00 93.88 201 SER A C 1
ATOM 1604 O O . SER A 1 201 ? -1.606 -8.369 16.698 1.00 93.88 201 SER A O 1
ATOM 1606 N N . ALA A 1 202 ? 0.058 -8.697 15.234 1.00 95.94 202 ALA A N 1
ATOM 1607 C CA . ALA A 1 202 ? -0.625 -9.759 14.493 1.00 95.94 202 ALA A CA 1
ATOM 1608 C C . ALA A 1 202 ? -0.870 -11.017 15.345 1.00 95.94 202 ALA A C 1
ATOM 1610 O O . ALA A 1 202 ? -1.949 -11.601 15.277 1.00 95.94 202 ALA A O 1
ATOM 1611 N N . GLN A 1 203 ? 0.078 -11.412 16.201 1.00 96.62 203 GLN A N 1
ATOM 1612 C CA . GLN A 1 203 ? -0.111 -12.517 17.150 1.00 96.62 203 GLN A CA 1
ATOM 1613 C C . GLN A 1 203 ? -1.216 -12.222 18.173 1.00 96.62 203 GLN A C 1
ATOM 1615 O O . GLN A 1 203 ? -2.006 -13.107 18.501 1.00 96.62 203 GLN A O 1
ATOM 1620 N N . LEU A 1 204 ? -1.281 -10.992 18.691 1.00 96.12 204 LEU A N 1
ATOM 1621 C CA . LEU A 1 204 ? -2.338 -10.563 19.613 1.00 96.12 204 LEU A CA 1
ATOM 1622 C C . LEU A 1 204 ? -3.708 -10.554 18.912 1.00 96.12 204 LEU A C 1
ATOM 1624 O O . LEU A 1 204 ? -4.682 -11.060 19.465 1.00 96.12 204 LEU A O 1
ATOM 1628 N N . ALA A 1 205 ? -3.775 -10.086 17.663 1.00 97.06 205 ALA A N 1
ATOM 1629 C CA . ALA A 1 205 ? -4.975 -10.170 16.829 1.00 97.06 205 ALA A CA 1
ATOM 1630 C C . ALA A 1 205 ? -5.404 -11.630 16.571 1.00 97.06 205 ALA A C 1
ATOM 1632 O O . ALA A 1 205 ? -6.584 -11.969 16.691 1.00 97.06 205 ALA A O 1
ATOM 1633 N N . ALA A 1 206 ? -4.448 -12.529 16.314 1.00 97.69 206 ALA A N 1
ATOM 1634 C CA . ALA A 1 206 ? -4.715 -13.947 16.077 1.00 97.69 206 ALA A CA 1
ATOM 1635 C C . ALA A 1 206 ? -5.351 -14.645 17.291 1.00 97.69 206 ALA A C 1
ATOM 1637 O O . ALA A 1 206 ? -6.246 -15.471 17.111 1.00 97.69 206 ALA A O 1
ATOM 1638 N N . ARG A 1 207 ? -4.992 -14.258 18.528 1.00 95.44 207 ARG A N 1
ATOM 1639 C CA . ARG A 1 207 ? -5.659 -14.742 19.761 1.00 95.44 207 ARG A CA 1
ATOM 1640 C C . ARG A 1 207 ? -7.150 -14.398 19.808 1.00 95.44 207 ARG A C 1
ATOM 1642 O O . ARG A 1 207 ? -7.908 -15.056 20.510 1.00 95.44 207 A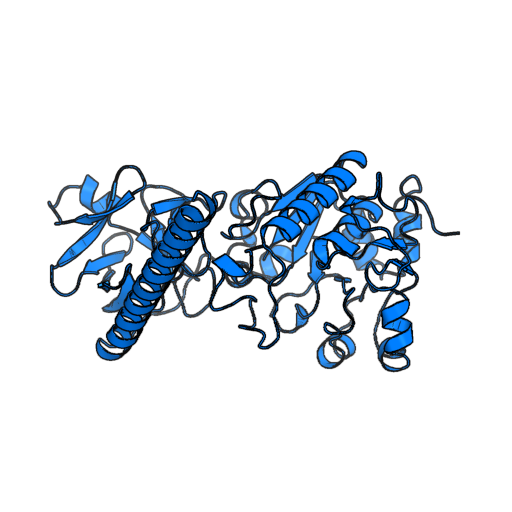RG A O 1
ATOM 1649 N N . ARG A 1 208 ? -7.575 -13.402 19.028 1.00 93.38 208 ARG A N 1
ATOM 1650 C CA . ARG A 1 208 ? -8.971 -12.962 18.873 1.00 93.38 208 ARG A CA 1
ATOM 1651 C C . ARG A 1 208 ? -9.608 -13.459 17.576 1.00 93.38 208 ARG A C 1
ATOM 1653 O O . ARG A 1 208 ? -10.675 -12.984 17.180 1.00 93.38 208 ARG A O 1
ATOM 1660 N N . ASN A 1 209 ? -8.982 -14.444 16.929 1.00 95.88 209 ASN A N 1
ATOM 1661 C CA . ASN A 1 209 ? -9.383 -14.993 15.637 1.00 95.88 209 ASN A CA 1
ATOM 1662 C C . ASN A 1 209 ? -9.440 -13.922 14.536 1.00 95.88 209 ASN A C 1
ATOM 1664 O O . ASN A 1 209 ? -10.383 -13.892 13.742 1.00 95.88 209 ASN A O 1
ATOM 1668 N N . VAL A 1 210 ? -8.451 -13.025 14.525 1.00 98.19 210 VAL A N 1
ATOM 1669 C CA . VAL A 1 210 ? -8.287 -11.978 13.513 1.00 98.19 210 VAL A CA 1
ATOM 1670 C C . VAL A 1 210 ? -6.954 -12.174 12.801 1.00 98.19 210 VAL A C 1
ATOM 1672 O O . VAL A 1 210 ? -5.911 -12.284 13.442 1.00 98.19 210 VAL A O 1
ATOM 1675 N N . LYS A 1 211 ? -6.983 -12.220 11.470 1.00 98.50 211 LYS A N 1
ATOM 1676 C CA . LYS A 1 211 ? -5.790 -12.311 10.625 1.00 98.50 211 LYS A CA 1
ATOM 1677 C C . LYS A 1 211 ? -5.382 -10.925 10.146 1.00 98.50 211 LYS A C 1
ATOM 1679 O O . LYS A 1 211 ? -6.237 -10.118 9.785 1.00 98.50 211 LYS A O 1
ATOM 1684 N N . VAL A 1 212 ? -4.079 -10.662 10.120 1.00 98.31 212 VAL A N 1
ATOM 1685 C CA . VAL A 1 212 ? -3.513 -9.386 9.669 1.00 98.31 212 VAL A CA 1
ATOM 1686 C C . VAL A 1 212 ? -2.547 -9.657 8.525 1.00 98.31 212 VAL A C 1
ATOM 1688 O O . VAL A 1 212 ? -1.597 -10.421 8.683 1.00 98.31 212 VAL A O 1
ATOM 1691 N N . PHE A 1 213 ? -2.789 -9.017 7.387 1.00 97.00 213 PHE A N 1
ATOM 1692 C CA . PHE A 1 213 ? -2.046 -9.221 6.152 1.00 97.00 213 PHE A CA 1
ATOM 1693 C C . PHE A 1 213 ? -1.391 -7.923 5.685 1.00 97.00 213 PHE A C 1
ATOM 1695 O O . PHE A 1 213 ? -1.966 -6.841 5.816 1.00 97.00 213 PHE A O 1
ATOM 1702 N N . ASN A 1 214 ? -0.221 -8.033 5.062 1.00 95.38 214 ASN A N 1
ATOM 1703 C CA . ASN A 1 214 ? 0.339 -6.968 4.239 1.00 95.38 214 ASN A CA 1
ATOM 1704 C C . ASN A 1 214 ? -0.124 -7.164 2.788 1.00 95.38 214 ASN A C 1
ATOM 1706 O O . ASN A 1 214 ? 0.379 -8.036 2.081 1.00 95.38 214 ASN A O 1
ATOM 1710 N N . ALA A 1 215 ? -1.067 -6.341 2.339 1.00 95.56 215 ALA A N 1
ATOM 1711 C CA . ALA A 1 215 ? -1.561 -6.321 0.963 1.00 95.56 215 ALA A CA 1
ATOM 1712 C C . ALA A 1 215 ? -0.898 -5.219 0.114 1.00 95.56 215 ALA A C 1
ATOM 1714 O O . ALA A 1 215 ? -1.373 -4.907 -0.977 1.00 95.56 215 ALA A O 1
ATOM 1715 N N . SER A 1 216 ? 0.187 -4.612 0.607 1.00 93.25 216 SER A N 1
ATOM 1716 C CA . SER A 1 216 ? 0.838 -3.494 -0.074 1.00 93.25 216 SER A CA 1
ATOM 1717 C C . SER A 1 216 ? 1.408 -3.910 -1.445 1.00 93.25 216 SER A C 1
ATOM 1719 O O . SER A 1 216 ? 2.049 -4.967 -1.549 1.00 93.25 216 SER A O 1
ATOM 1721 N N . PRO A 1 217 ? 1.209 -3.075 -2.479 1.00 87.88 217 PRO A N 1
ATOM 1722 C CA . PRO A 1 217 ? 1.880 -3.152 -3.778 1.00 87.88 217 PRO A CA 1
ATOM 1723 C C . PRO A 1 217 ? 3.407 -3.057 -3.650 1.00 87.88 217 PRO A C 1
ATOM 1725 O O . PRO A 1 217 ? 3.985 -1.975 -3.623 1.00 87.88 217 PRO A O 1
ATOM 1728 N N . GLY A 1 218 ? 4.085 -4.199 -3.547 1.00 82.19 218 GLY A N 1
ATOM 1729 C CA . GLY A 1 218 ? 5.503 -4.221 -3.176 1.00 82.19 218 GLY A CA 1
ATOM 1730 C C . GLY A 1 218 ? 5.732 -3.927 -1.693 1.00 82.19 218 GLY A C 1
ATOM 1731 O O . GLY A 1 218 ? 4.919 -4.289 -0.842 1.00 82.19 218 GLY A O 1
ATOM 1732 N N . GLY A 1 219 ? 6.879 -3.343 -1.364 1.00 82.31 219 GLY A N 1
ATOM 1733 C CA . GLY A 1 219 ? 7.308 -3.151 0.017 1.00 82.31 219 GLY A CA 1
ATOM 1734 C C . GLY A 1 219 ? 8.065 -4.355 0.577 1.00 82.31 219 GLY A C 1
ATOM 1735 O O . GLY A 1 219 ? 7.947 -5.488 0.097 1.00 82.31 219 GLY A O 1
ATOM 1736 N N . VAL A 1 220 ? 8.861 -4.097 1.616 1.00 80.00 220 VAL A N 1
ATOM 1737 C CA . VAL A 1 220 ? 9.797 -5.086 2.176 1.00 80.00 220 VAL A CA 1
ATOM 1738 C C . VAL A 1 220 ? 9.412 -5.617 3.551 1.00 80.00 220 VAL A C 1
ATOM 1740 O O . VAL A 1 220 ? 10.130 -6.435 4.123 1.00 80.00 220 VAL A O 1
ATOM 1743 N N . VAL A 1 221 ? 8.297 -5.144 4.109 1.00 84.31 221 VAL A N 1
ATOM 1744 C CA . VAL A 1 221 ? 7.860 -5.540 5.449 1.00 84.31 221 VAL A CA 1
ATOM 1745 C C . VAL A 1 221 ? 7.330 -6.972 5.419 1.00 84.31 221 VAL A C 1
ATOM 1747 O O . VAL A 1 221 ? 6.201 -7.214 4.993 1.00 84.31 221 VAL A O 1
ATOM 1750 N N . ALA A 1 222 ? 8.157 -7.902 5.899 1.00 83.62 222 ALA A N 1
ATOM 1751 C CA . ALA A 1 222 ? 7.867 -9.336 5.983 1.00 83.62 222 ALA A CA 1
ATOM 1752 C C . ALA A 1 222 ? 7.217 -9.767 7.314 1.00 83.62 222 ALA A C 1
ATOM 1754 O O . ALA A 1 222 ? 6.911 -10.937 7.502 1.00 83.62 222 ALA A O 1
ATOM 1755 N N . ALA A 1 223 ? 7.004 -8.819 8.229 1.00 87.38 223 ALA A N 1
ATOM 1756 C CA . ALA A 1 223 ? 6.460 -9.054 9.567 1.00 87.38 223 ALA A CA 1
ATOM 1757 C C . ALA A 1 223 ? 4.981 -9.488 9.594 1.00 87.38 223 ALA A C 1
ATOM 1759 O O . ALA A 1 223 ? 4.477 -9.950 10.614 1.00 87.38 223 ALA A O 1
ATOM 1760 N N . LEU A 1 224 ? 4.266 -9.289 8.487 1.00 92.25 224 LEU A N 1
ATOM 1761 C CA . LEU A 1 224 ? 2.886 -9.722 8.292 1.00 92.25 224 LEU A CA 1
ATOM 1762 C C . LEU A 1 224 ? 2.839 -10.629 7.063 1.00 92.25 224 LEU A C 1
ATOM 1764 O O . LEU A 1 224 ? 3.606 -10.425 6.119 1.00 92.25 224 LEU A O 1
ATOM 1768 N N . GLU A 1 225 ? 1.906 -11.582 7.043 1.00 93.06 225 GLU A N 1
ATOM 1769 C CA . GLU A 1 225 ? 1.687 -12.433 5.872 1.00 93.06 225 GLU A CA 1
ATOM 1770 C C . GLU A 1 225 ? 1.386 -11.561 4.645 1.00 93.06 225 GLU A C 1
ATOM 1772 O O . GLU A 1 225 ? 0.445 -10.761 4.648 1.00 93.06 225 GLU A O 1
ATOM 1777 N N . LYS A 1 226 ? 2.206 -11.689 3.596 1.00 91.94 226 LYS A N 1
ATOM 1778 C CA . LYS A 1 226 ? 2.058 -10.897 2.375 1.00 91.94 226 LYS A CA 1
ATOM 1779 C C . LYS A 1 226 ? 1.038 -11.539 1.438 1.00 91.94 226 LYS A C 1
ATOM 1781 O O . LYS A 1 226 ? 1.139 -12.719 1.114 1.00 91.94 226 LYS A O 1
ATOM 1786 N N . VAL A 1 227 ? 0.078 -10.749 0.962 1.00 94.06 227 VAL A N 1
ATOM 1787 C CA . VAL A 1 227 ? -0.979 -11.193 0.039 1.00 94.06 227 VAL A CA 1
ATOM 1788 C C . VAL A 1 227 ? -1.085 -10.252 -1.158 1.00 94.06 227 VAL A C 1
ATOM 1790 O O . VAL A 1 227 ? -0.764 -9.070 -1.071 1.00 94.06 227 VAL A O 1
ATOM 1793 N N . SER A 1 228 ? -1.531 -10.769 -2.305 1.00 92.31 228 SER A N 1
ATOM 1794 C CA . SER A 1 228 ? -1.725 -9.944 -3.504 1.00 92.31 228 SER A CA 1
ATOM 1795 C C . SER A 1 228 ? -2.991 -9.094 -3.386 1.00 92.31 228 SER A C 1
ATOM 1797 O O . SER A 1 228 ? -4.083 -9.659 -3.268 1.00 92.31 228 SER A O 1
ATOM 1799 N N . LEU A 1 229 ? -2.866 -7.763 -3.503 1.00 93.31 229 LEU A N 1
ATOM 1800 C CA . LEU A 1 229 ? -4.027 -6.870 -3.607 1.00 93.31 229 LEU A CA 1
ATOM 1801 C C . LEU A 1 229 ? -4.905 -7.238 -4.802 1.00 93.31 229 LEU A C 1
ATOM 1803 O O . LEU A 1 229 ? -6.122 -7.275 -4.677 1.00 93.31 229 LEU A O 1
ATOM 1807 N N . GLU A 1 230 ? -4.294 -7.609 -5.928 1.00 91.19 230 GLU A N 1
ATOM 1808 C CA . GLU A 1 230 ? -5.022 -8.037 -7.124 1.00 91.19 230 GLU A CA 1
ATOM 1809 C C . GLU A 1 230 ? -5.924 -9.252 -6.853 1.00 91.19 230 GLU A C 1
ATOM 1811 O O . GLU A 1 230 ? -6.984 -9.384 -7.456 1.00 91.19 230 GLU A O 1
ATOM 1816 N N . ARG A 1 231 ? -5.547 -10.120 -5.905 1.00 92.50 231 ARG A N 1
ATOM 1817 C CA . ARG A 1 231 ? -6.367 -11.272 -5.515 1.00 92.50 231 ARG A CA 1
ATOM 1818 C C . ARG A 1 231 ? -7.502 -10.888 -4.567 1.00 92.50 231 ARG A C 1
ATOM 1820 O O . ARG A 1 231 ? -8.586 -11.451 -4.677 1.00 92.50 231 ARG A O 1
ATOM 1827 N N . VAL A 1 232 ? -7.251 -9.999 -3.606 1.00 95.31 232 VAL A N 1
ATOM 1828 C CA . VAL A 1 232 ? -8.222 -9.698 -2.533 1.00 95.31 232 VAL A CA 1
ATOM 1829 C C . VAL A 1 232 ? -9.163 -8.540 -2.874 1.00 95.31 232 VAL A C 1
ATOM 1831 O O . VAL A 1 232 ? -10.298 -8.518 -2.391 1.00 95.31 232 VAL A O 1
ATOM 1834 N N . LYS A 1 233 ? -8.707 -7.601 -3.713 1.00 96.12 233 LYS A N 1
ATOM 1835 C CA . LYS A 1 233 ? -9.451 -6.434 -4.196 1.00 96.12 233 LYS A CA 1
ATOM 1836 C C . LYS A 1 233 ? -8.934 -5.970 -5.577 1.00 96.12 233 LYS A C 1
ATOM 1838 O O . LYS A 1 233 ? -8.301 -4.921 -5.680 1.00 96.12 233 LYS A O 1
ATOM 1843 N N . PRO A 1 234 ? -9.206 -6.722 -6.663 1.00 93.81 234 PRO A N 1
ATOM 1844 C CA . PRO A 1 234 ? -8.678 -6.429 -8.004 1.00 93.81 234 PRO A CA 1
ATOM 1845 C C . PRO A 1 234 ? -9.023 -5.029 -8.521 1.00 93.81 234 PRO A C 1
ATOM 1847 O O . PRO A 1 234 ? -8.182 -4.388 -9.147 1.00 93.81 234 PRO A O 1
ATOM 1850 N N . ASN A 1 235 ? -10.228 -4.539 -8.219 1.00 94.94 235 ASN A N 1
ATOM 1851 C CA . ASN A 1 235 ? -10.704 -3.225 -8.663 1.00 94.94 235 ASN A CA 1
ATOM 1852 C C . ASN A 1 235 ? -9.981 -2.055 -7.978 1.00 94.94 235 ASN A C 1
ATOM 1854 O O . ASN A 1 235 ? -10.120 -0.924 -8.420 1.00 94.94 235 ASN A O 1
ATOM 1858 N N . ALA A 1 236 ? -9.217 -2.313 -6.911 1.00 95.88 236 ALA A N 1
ATOM 1859 C CA . ALA A 1 236 ? -8.411 -1.302 -6.237 1.00 95.88 236 ALA A CA 1
ATOM 1860 C C . ALA A 1 236 ? -6.993 -1.185 -6.816 1.00 95.88 236 ALA A C 1
ATOM 1862 O O . ALA A 1 236 ? -6.203 -0.403 -6.302 1.00 95.88 236 ALA A O 1
ATOM 1863 N N . VAL A 1 237 ? -6.626 -1.945 -7.853 1.00 94.00 237 VAL A N 1
ATOM 1864 C CA . VAL A 1 237 ? -5.293 -1.855 -8.472 1.00 94.00 237 VAL A CA 1
ATOM 1865 C C . VAL A 1 237 ? -5.337 -0.909 -9.669 1.00 94.00 237 VAL A C 1
ATOM 1867 O O . VAL A 1 237 ? -6.061 -1.163 -10.631 1.00 94.00 237 VAL A O 1
ATOM 1870 N N . ARG A 1 238 ? -4.506 0.140 -9.666 1.00 92.25 238 ARG A N 1
ATOM 1871 C CA . ARG A 1 238 ? -4.327 1.009 -10.838 1.00 92.25 238 ARG A CA 1
ATOM 1872 C C . ARG A 1 238 ? -3.521 0.294 -11.917 1.00 92.25 238 ARG A C 1
ATOM 1874 O O . ARG A 1 238 ? -2.331 0.016 -11.733 1.00 92.25 238 ARG A O 1
ATOM 1881 N N . LYS A 1 239 ? -4.168 0.035 -13.053 1.00 90.81 239 LYS A N 1
ATOM 1882 C CA . LYS A 1 239 ? -3.563 -0.651 -14.207 1.00 90.81 239 LYS A CA 1
ATOM 1883 C C . LYS A 1 239 ? -3.346 0.261 -15.415 1.00 90.81 239 LYS A C 1
ATOM 1885 O O . LYS A 1 239 ? -2.385 0.063 -16.143 1.00 90.81 239 LYS A O 1
ATOM 1890 N N . ALA A 1 240 ? -4.196 1.267 -15.614 1.00 90.81 240 ALA A N 1
ATOM 1891 C CA . ALA A 1 240 ? -4.111 2.155 -16.773 1.00 90.81 240 ALA A CA 1
ATOM 1892 C C . ALA A 1 240 ? -3.089 3.279 -16.555 1.00 90.81 240 ALA A C 1
ATOM 1894 O O . ALA A 1 240 ? -3.131 3.957 -15.530 1.00 90.81 240 ALA A O 1
ATOM 1895 N N . TYR A 1 241 ? -2.179 3.454 -17.514 1.00 92.94 241 TYR A N 1
ATOM 1896 C CA . TYR A 1 241 ? -1.258 4.586 -17.595 1.00 92.94 241 TYR A CA 1
ATOM 1897 C C . TYR A 1 241 ? -1.543 5.356 -18.885 1.00 92.94 241 TYR A C 1
ATOM 1899 O O . TYR A 1 241 ? -1.376 4.805 -19.971 1.00 92.94 241 TYR A O 1
ATOM 1907 N N . ASP A 1 242 ? -1.954 6.616 -18.757 1.00 88.69 242 ASP A N 1
ATOM 1908 C CA . ASP A 1 242 ? -2.415 7.431 -19.893 1.00 88.69 242 ASP A CA 1
ATOM 1909 C C . ASP A 1 242 ? -1.299 8.288 -20.523 1.00 88.69 242 ASP A C 1
ATOM 1911 O O . ASP A 1 242 ? -1.530 9.027 -21.479 1.00 88.69 242 ASP A O 1
ATOM 1915 N N . GLY A 1 243 ? -0.080 8.230 -19.978 1.00 90.88 243 GLY A N 1
ATOM 1916 C CA . GLY A 1 243 ? 1.056 9.010 -20.464 1.00 90.88 243 GLY A CA 1
ATOM 1917 C C . GLY A 1 243 ? 1.719 8.416 -21.711 1.00 90.88 243 GLY A C 1
ATOM 1918 O O . GLY A 1 243 ? 1.635 7.221 -21.989 1.00 90.88 243 GLY A O 1
ATOM 1919 N N . VAL A 1 244 ? 2.451 9.258 -22.445 1.00 94.25 244 VAL A N 1
ATOM 1920 C CA . VAL A 1 244 ? 3.250 8.827 -23.603 1.00 94.25 244 VAL A CA 1
ATOM 1921 C C . VAL A 1 244 ? 4.508 8.105 -23.127 1.00 94.25 244 VAL A C 1
ATOM 1923 O O . VAL A 1 244 ? 5.371 8.715 -22.492 1.00 94.25 244 VAL A O 1
ATOM 1926 N N . VAL A 1 245 ? 4.616 6.822 -23.474 1.00 96.75 245 VAL A N 1
ATOM 1927 C CA . VAL A 1 245 ? 5.749 5.961 -23.102 1.00 96.75 245 VAL A CA 1
ATOM 1928 C C . VAL A 1 245 ? 6.713 5.737 -24.264 1.00 96.75 245 VAL A C 1
ATOM 1930 O O . VAL A 1 245 ? 7.926 5.736 -24.060 1.00 96.75 245 VAL A O 1
ATOM 1933 N N . ASP A 1 246 ? 6.188 5.541 -25.474 1.00 97.56 246 ASP A N 1
ATOM 1934 C CA . ASP A 1 246 ? 7.011 5.243 -26.645 1.00 97.56 246 ASP A CA 1
ATOM 1935 C C . ASP A 1 246 ? 8.021 6.362 -26.925 1.00 97.56 246 ASP A C 1
ATOM 1937 O O . ASP A 1 246 ? 7.724 7.553 -26.814 1.00 97.56 246 ASP A O 1
ATOM 1941 N N . GLY A 1 247 ? 9.248 5.964 -27.241 1.00 96.62 247 GLY A N 1
ATOM 1942 C CA . GLY A 1 247 ? 10.360 6.861 -27.513 1.00 96.62 247 GLY A CA 1
ATOM 1943 C C . GLY A 1 247 ? 10.997 7.514 -26.284 1.00 96.62 247 GLY A C 1
ATOM 1944 O O . GLY A 1 247 ? 12.051 8.131 -26.439 1.00 96.62 247 GLY A O 1
ATOM 1945 N N . ARG A 1 248 ? 10.420 7.373 -25.083 1.00 97.56 248 ARG A N 1
ATOM 1946 C CA . ARG A 1 248 ? 10.965 7.950 -23.844 1.00 97.56 248 ARG A CA 1
ATOM 1947 C C . ARG A 1 248 ? 12.164 7.165 -23.325 1.00 97.56 248 ARG A C 1
ATOM 1949 O O . ARG A 1 248 ? 12.286 5.957 -23.542 1.00 97.56 248 ARG A O 1
ATOM 1956 N N . PHE A 1 249 ? 13.017 7.841 -22.564 1.00 97.62 249 PHE A N 1
ATOM 1957 C CA . PHE A 1 249 ? 14.139 7.211 -21.880 1.00 97.62 249 PHE A CA 1
ATOM 1958 C C . PHE A 1 249 ? 13.772 6.809 -20.454 1.00 97.62 249 PHE A C 1
ATOM 1960 O O . PHE A 1 249 ? 13.034 7.507 -19.762 1.00 97.62 249 PHE A O 1
ATOM 1967 N N . ILE A 1 250 ? 14.341 5.703 -19.988 1.00 96.69 250 ILE A N 1
ATOM 1968 C CA . ILE A 1 250 ? 14.362 5.308 -18.579 1.00 96.69 250 ILE A CA 1
ATOM 1969 C C . ILE A 1 250 ? 15.773 4.875 -18.194 1.00 96.69 250 ILE A C 1
ATOM 1971 O O . ILE A 1 250 ? 16.585 4.487 -19.040 1.00 96.69 250 ILE A O 1
ATOM 1975 N N . VAL A 1 251 ? 16.049 4.884 -16.893 1.00 94.00 251 VAL A N 1
ATOM 1976 C CA . VAL A 1 251 ? 17.308 4.380 -16.347 1.00 94.00 251 VAL A CA 1
ATOM 1977 C C . VAL A 1 251 ? 17.061 3.065 -15.625 1.00 94.00 251 VAL A C 1
ATOM 1979 O O . VAL A 1 251 ? 16.340 3.029 -14.628 1.00 94.00 251 VAL A O 1
ATOM 1982 N N . VAL A 1 252 ? 17.706 2.000 -16.098 1.00 91.62 252 VAL A N 1
ATOM 1983 C CA . VAL A 1 252 ? 17.691 0.681 -15.461 1.00 91.62 252 VAL A CA 1
ATOM 1984 C C . VAL A 1 252 ? 19.110 0.324 -15.063 1.00 91.62 252 VAL A C 1
ATOM 1986 O O . VAL A 1 252 ? 20.006 0.255 -15.897 1.00 91.62 252 VAL A O 1
ATOM 1989 N N . ASP A 1 253 ? 19.329 0.106 -13.770 1.00 86.56 253 ASP A N 1
ATOM 1990 C CA . ASP A 1 253 ? 20.625 -0.319 -13.232 1.00 86.56 253 ASP A CA 1
ATOM 1991 C C . ASP A 1 253 ? 21.794 0.664 -13.502 1.00 86.56 253 ASP A C 1
ATOM 1993 O O . ASP A 1 253 ? 22.965 0.294 -13.437 1.00 86.56 253 ASP A O 1
ATOM 1997 N N . GLY A 1 254 ? 21.490 1.940 -13.768 1.00 88.38 254 GLY A N 1
ATOM 1998 C CA . GLY A 1 254 ? 22.466 2.962 -14.180 1.00 88.38 254 GLY A CA 1
ATOM 1999 C C . GLY A 1 254 ? 22.743 2.993 -15.690 1.00 88.38 254 GLY A C 1
ATOM 2000 O O . GLY A 1 254 ? 23.589 3.768 -16.143 1.00 88.38 254 GLY A O 1
ATOM 2001 N N . HIS A 1 255 ? 22.039 2.175 -16.473 1.00 92.06 255 HIS A N 1
ATOM 2002 C CA . HIS A 1 255 ? 22.043 2.208 -17.931 1.00 92.06 255 HIS A CA 1
ATOM 2003 C C . HIS A 1 255 ? 20.870 3.034 -18.444 1.00 92.06 255 HIS A C 1
ATOM 2005 O O . HIS A 1 255 ? 19.735 2.842 -18.011 1.00 92.06 255 HIS A O 1
ATOM 2011 N N . ILE A 1 256 ? 21.146 3.928 -19.393 1.00 95.62 256 ILE A N 1
ATOM 2012 C CA . ILE A 1 256 ? 20.108 4.669 -20.108 1.00 95.62 256 ILE A CA 1
ATOM 2013 C C . ILE A 1 256 ? 19.553 3.760 -21.201 1.00 95.62 256 ILE A C 1
ATOM 2015 O O . ILE A 1 256 ? 20.297 3.175 -21.998 1.00 95.62 256 ILE A O 1
ATOM 2019 N N . THR A 1 257 ? 18.237 3.631 -21.207 1.00 97.38 257 THR A N 1
ATOM 2020 C CA . THR A 1 257 ? 17.492 2.762 -22.111 1.00 97.38 257 THR A CA 1
ATOM 2021 C C . THR A 1 257 ? 16.325 3.528 -22.707 1.00 97.38 257 THR A C 1
ATOM 2023 O O . THR A 1 257 ? 15.784 4.419 -22.057 1.00 97.38 257 THR A O 1
ATOM 2026 N N . LYS A 1 258 ? 15.937 3.179 -23.927 1.00 97.62 258 LYS A N 1
ATOM 2027 C CA . LYS A 1 258 ? 14.784 3.728 -24.625 1.00 97.62 258 LYS A CA 1
ATOM 2028 C C . LYS A 1 258 ? 13.637 2.729 -24.583 1.00 97.62 258 LYS A C 1
ATOM 2030 O O . LYS A 1 258 ? 13.860 1.532 -24.770 1.00 97.62 258 LYS A O 1
ATOM 2035 N N . VAL A 1 259 ? 12.431 3.212 -24.317 1.00 98.31 259 VAL A N 1
ATOM 2036 C CA . VAL A 1 259 ? 11.220 2.400 -24.418 1.00 98.31 259 VAL A CA 1
ATOM 2037 C C . VAL A 1 259 ? 10.713 2.484 -25.854 1.00 98.31 259 VAL A C 1
ATOM 2039 O O . VAL A 1 259 ? 10.499 3.577 -26.367 1.00 98.31 259 VAL A O 1
ATOM 2042 N N . GLU A 1 260 ? 10.572 1.339 -26.512 1.00 98.06 260 GLU A N 1
ATOM 2043 C CA . GLU A 1 260 ? 10.175 1.238 -27.920 1.00 98.06 260 GLU A CA 1
ATOM 2044 C C . GLU A 1 260 ? 8.895 0.399 -28.023 1.00 98.06 260 GLU A C 1
ATOM 2046 O O . GLU A 1 260 ? 8.842 -0.731 -27.521 1.00 98.06 260 GLU A O 1
ATOM 2051 N N . ALA A 1 261 ? 7.858 0.954 -28.647 1.00 97.88 261 ALA A N 1
ATOM 2052 C CA . ALA A 1 261 ? 6.612 0.251 -28.917 1.00 97.88 261 ALA A CA 1
ATOM 2053 C C . ALA A 1 261 ? 6.843 -0.919 -29.882 1.00 97.88 261 ALA A C 1
ATOM 2055 O O . ALA A 1 261 ? 7.556 -0.816 -30.882 1.00 97.88 261 ALA A O 1
ATOM 2056 N N . VAL A 1 262 ? 6.210 -2.047 -29.579 1.00 96.88 262 VAL A N 1
ATOM 2057 C CA . VAL A 1 262 ? 6.211 -3.256 -30.405 1.00 96.88 262 VAL A CA 1
ATOM 2058 C C . VAL A 1 262 ? 4.817 -3.866 -30.432 1.00 96.88 262 VAL A C 1
ATOM 2060 O O . VAL A 1 262 ? 3.937 -3.486 -29.659 1.00 96.88 262 VAL A O 1
ATOM 2063 N N . ASP A 1 263 ? 4.611 -4.856 -31.299 1.00 93.69 263 ASP A N 1
ATOM 2064 C CA . ASP A 1 263 ? 3.371 -5.626 -31.272 1.00 93.69 263 ASP A CA 1
ATOM 2065 C C . ASP A 1 263 ? 3.159 -6.266 -29.885 1.00 93.69 263 ASP A C 1
ATOM 2067 O O . ASP A 1 263 ? 4.044 -6.935 -29.340 1.00 93.69 263 ASP A O 1
ATOM 2071 N N . GLY A 1 264 ? 1.993 -6.006 -29.295 1.00 91.81 264 GLY A N 1
ATOM 2072 C CA . GLY A 1 264 ? 1.607 -6.504 -27.975 1.00 91.81 264 GLY A CA 1
ATOM 2073 C C . GLY A 1 264 ? 2.214 -5.792 -26.756 1.00 91.81 264 GLY A C 1
ATOM 2074 O O . GLY A 1 264 ? 1.948 -6.238 -25.639 1.00 91.81 264 GLY A O 1
ATOM 2075 N N . GLY A 1 265 ? 2.996 -4.714 -26.907 1.00 96.56 265 GLY A N 1
ATOM 2076 C CA . GLY A 1 265 ? 3.494 -3.947 -25.756 1.00 96.56 265 GLY A CA 1
ATOM 2077 C C . GLY A 1 265 ? 4.728 -3.097 -26.046 1.00 96.56 265 GLY A C 1
ATOM 2078 O O . GLY A 1 265 ? 4.809 -2.408 -27.058 1.00 96.56 265 GLY A O 1
ATOM 2079 N N . TYR A 1 266 ? 5.694 -3.135 -25.131 1.00 98.38 266 TYR A N 1
ATOM 2080 C CA . TYR A 1 266 ? 6.902 -2.317 -25.183 1.00 98.38 266 TYR A CA 1
ATOM 2081 C C . TYR A 1 266 ? 8.157 -3.142 -24.918 1.00 98.38 266 TYR A C 1
ATOM 2083 O O . TYR A 1 266 ? 8.146 -4.095 -24.135 1.00 98.38 266 TYR A O 1
ATOM 2091 N N . ARG A 1 267 ? 9.263 -2.718 -25.526 1.00 98.19 267 ARG A N 1
ATOM 2092 C CA . ARG A 1 267 ? 10.615 -3.190 -25.228 1.00 98.19 267 ARG A CA 1
ATOM 2093 C C . ARG A 1 267 ? 11.427 -2.089 -24.578 1.00 98.19 267 ARG A C 1
ATOM 2095 O O . ARG A 1 267 ? 11.216 -0.912 -24.842 1.00 98.19 267 ARG A O 1
ATOM 2102 N N . ILE A 1 268 ? 12.395 -2.486 -23.760 1.00 98.31 268 ILE A N 1
ATOM 2103 C CA . ILE A 1 268 ? 13.353 -1.570 -23.141 1.00 98.31 268 ILE A CA 1
ATOM 2104 C C . ILE A 1 268 ? 14.721 -1.852 -23.756 1.00 98.31 268 ILE A C 1
ATOM 2106 O O . ILE A 1 268 ? 15.286 -2.928 -23.556 1.00 98.31 268 ILE A O 1
ATOM 2110 N N . VAL A 1 269 ? 15.247 -0.904 -24.525 1.00 98.19 269 VAL A N 1
ATOM 2111 C CA . VAL A 1 269 ? 16.437 -1.087 -25.360 1.00 98.19 269 VAL A CA 1
ATOM 2112 C C . VAL A 1 269 ? 17.576 -0.230 -24.839 1.00 98.19 269 VAL A C 1
ATOM 2114 O O . VAL A 1 269 ? 17.447 0.977 -24.677 1.00 98.19 269 VAL A O 1
ATOM 2117 N N . HIS A 1 270 ? 18.723 -0.839 -24.566 1.00 96.62 270 HIS A N 1
ATOM 2118 C CA . HIS A 1 270 ? 19.921 -0.113 -24.174 1.00 96.62 270 HIS A CA 1
ATOM 2119 C C . HIS A 1 270 ? 20.393 0.776 -25.322 1.00 96.62 270 HIS A C 1
ATOM 2121 O O . HIS A 1 270 ? 20.758 0.268 -26.379 1.00 96.62 270 HIS A O 1
ATOM 2127 N N . GLU A 1 271 ? 20.517 2.084 -25.083 1.00 90.56 271 GLU A N 1
ATOM 2128 C CA . GLU A 1 271 ? 20.710 3.045 -26.177 1.00 90.56 271 GLU A CA 1
ATOM 2129 C C . GLU A 1 271 ? 21.965 2.751 -27.011 1.00 90.56 271 GLU A C 1
ATOM 2131 O O . GLU A 1 271 ? 21.904 2.627 -28.228 1.00 90.56 271 GLU A O 1
ATOM 2136 N N . ARG A 1 272 ? 23.112 2.561 -26.345 1.00 89.62 272 ARG A N 1
ATOM 2137 C CA . ARG A 1 272 ? 24.398 2.369 -27.040 1.00 89.62 272 ARG A CA 1
ATOM 2138 C C . ARG A 1 272 ? 24.600 0.972 -27.621 1.00 89.62 272 ARG A C 1
ATOM 2140 O O . ARG A 1 272 ? 25.047 0.831 -28.748 1.00 89.62 272 ARG A O 1
ATOM 2147 N N . SER A 1 273 ? 24.337 -0.069 -26.830 1.00 94.69 273 SER A N 1
ATOM 2148 C CA . SER A 1 273 ? 24.619 -1.453 -27.236 1.00 94.69 273 SER A CA 1
ATOM 2149 C C . SER A 1 273 ? 23.499 -2.090 -28.054 1.00 94.69 273 SER A C 1
ATOM 2151 O O . SER A 1 273 ? 23.700 -3.173 -28.594 1.00 94.69 273 SER A O 1
ATOM 2153 N N . ARG A 1 274 ? 22.315 -1.460 -28.087 1.00 94.94 274 ARG A N 1
ATOM 2154 C CA . ARG A 1 274 ? 21.077 -1.979 -28.685 1.00 94.94 274 ARG A CA 1
ATOM 2155 C C . ARG A 1 274 ? 20.618 -3.334 -28.131 1.00 94.94 274 ARG A C 1
ATOM 2157 O O . ARG A 1 274 ? 19.698 -3.939 -28.669 1.00 94.94 274 ARG A O 1
ATOM 2164 N N . LYS A 1 275 ? 21.204 -3.790 -27.017 1.00 97.88 275 LYS A N 1
ATOM 2165 C CA . LYS A 1 275 ? 20.711 -4.942 -26.256 1.00 97.88 275 LYS A CA 1
ATOM 2166 C C . LYS A 1 275 ? 19.349 -4.624 -25.654 1.00 97.88 275 LYS A C 1
ATOM 2168 O O . LYS A 1 275 ? 19.139 -3.524 -25.149 1.00 97.88 275 LYS A O 1
ATOM 2173 N N . VAL A 1 276 ? 1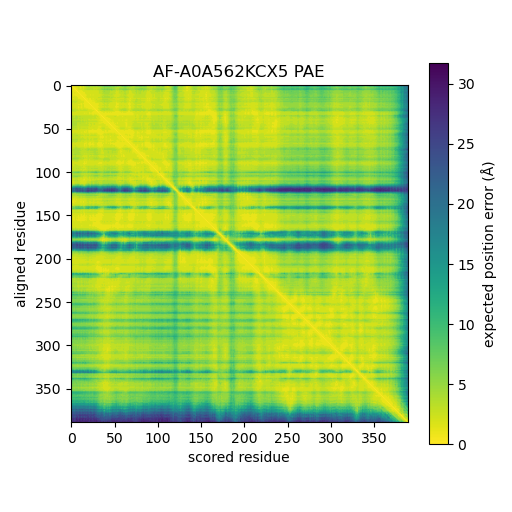8.454 -5.597 -25.651 1.00 98.12 276 VAL A N 1
ATOM 2174 C CA . VAL A 1 276 ? 17.087 -5.466 -25.144 1.00 98.12 276 VAL A CA 1
ATOM 2175 C C . VAL A 1 276 ? 16.998 -6.111 -23.767 1.00 98.12 276 VAL A C 1
ATOM 2177 O O . VAL A 1 276 ? 17.608 -7.153 -23.516 1.00 98.12 276 VAL A O 1
ATOM 2180 N N . ILE A 1 277 ? 16.241 -5.498 -22.861 1.00 97.88 277 ILE A N 1
ATOM 2181 C CA . ILE A 1 277 ? 15.876 -6.144 -21.606 1.00 97.88 277 ILE A CA 1
ATOM 2182 C C . ILE A 1 277 ? 14.921 -7.299 -21.901 1.00 97.88 277 ILE A C 1
ATOM 2184 O O . ILE A 1 277 ? 13.858 -7.109 -22.486 1.00 97.88 277 ILE A O 1
ATOM 2188 N N . ARG A 1 278 ? 15.275 -8.491 -21.425 1.00 97.25 278 ARG A N 1
ATOM 2189 C CA . ARG A 1 278 ? 14.386 -9.655 -21.357 1.00 97.25 278 ARG A CA 1
ATOM 2190 C C . ARG A 1 278 ? 14.472 -10.314 -19.994 1.00 97.25 278 ARG A C 1
ATOM 2192 O O . ARG A 1 278 ? 15.435 -10.104 -19.250 1.00 97.25 278 ARG A O 1
ATOM 2199 N N . HIS A 1 279 ? 13.499 -11.157 -19.671 1.00 95.94 279 HIS A N 1
ATOM 2200 C CA . HIS A 1 279 ? 13.604 -12.040 -18.513 1.00 95.94 279 HIS A CA 1
ATOM 2201 C C . HIS A 1 279 ? 13.971 -13.478 -18.911 1.00 95.94 279 HIS A C 1
ATOM 2203 O O . HIS A 1 279 ? 13.643 -13.958 -19.990 1.00 95.94 279 HIS A O 1
ATOM 2209 N N . LYS A 1 280 ? 14.730 -14.180 -18.067 1.00 93.38 280 LYS A N 1
ATOM 2210 C CA . LYS A 1 280 ? 15.054 -15.608 -18.225 1.00 93.38 280 LYS A CA 1
ATOM 2211 C C . LYS A 1 280 ? 15.171 -16.237 -16.845 1.00 93.38 280 LYS A C 1
ATOM 2213 O O . LYS A 1 280 ? 15.973 -15.782 -16.030 1.00 93.38 280 LYS A O 1
ATOM 2218 N N . ASN A 1 281 ? 14.364 -17.261 -16.562 1.00 88.31 281 ASN A N 1
ATOM 2219 C CA . ASN A 1 281 ? 14.315 -17.918 -15.248 1.00 88.31 281 ASN A CA 1
ATOM 2220 C C . ASN A 1 281 ? 14.153 -16.911 -14.085 1.00 88.31 281 ASN A C 1
ATOM 2222 O O . ASN A 1 281 ? 14.846 -16.990 -13.072 1.00 88.31 281 ASN A O 1
ATOM 2226 N N . GLY A 1 282 ? 13.296 -15.898 -14.269 1.00 88.88 282 GLY A N 1
ATOM 2227 C CA . GLY A 1 282 ? 13.035 -14.846 -13.278 1.00 88.88 282 GLY A CA 1
ATOM 2228 C C . GLY A 1 282 ? 14.131 -13.782 -13.127 1.00 88.88 282 GLY A C 1
ATOM 2229 O O . GLY A 1 282 ? 13.962 -12.851 -12.338 1.00 88.88 282 GLY A O 1
ATOM 2230 N N . ARG A 1 283 ? 15.244 -13.872 -13.865 1.00 93.88 283 ARG A N 1
ATOM 2231 C CA . ARG A 1 283 ? 16.279 -12.825 -13.919 1.00 93.88 283 ARG A CA 1
ATOM 2232 C C . ARG A 1 283 ? 16.007 -11.867 -15.063 1.00 93.88 283 ARG A C 1
ATOM 2234 O O . ARG A 1 283 ? 15.667 -12.323 -16.146 1.00 93.88 283 ARG A O 1
ATOM 2241 N N . VAL A 1 284 ? 16.200 -10.573 -14.829 1.00 96.06 284 VAL A N 1
ATOM 2242 C CA . VAL A 1 284 ? 16.109 -9.529 -15.856 1.00 96.06 284 VAL A CA 1
ATOM 2243 C C . VAL A 1 284 ? 17.524 -9.227 -16.349 1.00 96.06 284 VAL A C 1
ATOM 2245 O O . VAL A 1 284 ? 18.410 -8.972 -15.534 1.00 96.06 284 VAL A O 1
ATOM 2248 N N . ILE A 1 285 ? 17.751 -9.319 -17.659 1.00 95.44 285 ILE A N 1
ATOM 2249 C CA . ILE A 1 285 ? 19.075 -9.196 -18.284 1.00 95.44 285 ILE A CA 1
ATOM 2250 C C . ILE A 1 285 ? 19.005 -8.365 -19.566 1.00 95.44 285 ILE A C 1
ATOM 2252 O O . ILE A 1 285 ? 17.972 -8.341 -20.229 1.00 95.44 285 ILE A O 1
ATOM 2256 N N . PHE A 1 286 ? 20.123 -7.735 -19.929 1.00 96.38 286 PHE A N 1
ATOM 2257 C CA . PHE A 1 286 ? 20.330 -7.163 -21.259 1.00 96.38 286 PHE A CA 1
ATOM 2258 C C . PHE A 1 286 ? 20.886 -8.229 -22.198 1.00 96.38 286 PHE A C 1
ATOM 2260 O O . PHE A 1 286 ? 21.957 -8.778 -21.930 1.00 96.38 286 PHE A O 1
ATOM 2267 N N . ASP A 1 287 ? 20.200 -8.475 -23.308 1.00 97.25 287 ASP A N 1
ATOM 2268 C CA . ASP A 1 287 ? 20.572 -9.518 -24.262 1.00 97.25 287 ASP A CA 1
ATOM 2269 C C . ASP A 1 287 ? 20.395 -9.059 -25.717 1.00 97.25 287 ASP A C 1
ATOM 2271 O O . ASP A 1 287 ? 19.745 -8.048 -25.988 1.00 97.25 287 ASP A O 1
ATOM 2275 N N . ILE A 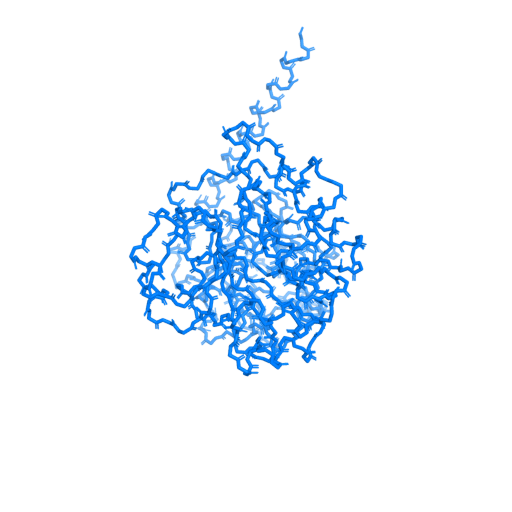1 288 ? 21.022 -9.763 -26.655 1.00 96.88 288 ILE A N 1
ATOM 2276 C CA . ILE A 1 288 ? 20.918 -9.469 -28.091 1.00 96.88 288 ILE A CA 1
ATOM 2277 C C . ILE A 1 288 ? 19.665 -10.160 -28.635 1.00 96.88 288 ILE A C 1
ATOM 2279 O O . ILE A 1 288 ? 19.477 -11.349 -28.394 1.00 96.88 288 ILE A O 1
ATOM 2283 N N . ASP A 1 289 ? 18.819 -9.421 -29.359 1.00 96.06 289 ASP A N 1
ATOM 2284 C CA . ASP A 1 289 ? 17.632 -9.996 -30.005 1.00 96.06 289 ASP A CA 1
ATOM 2285 C C . ASP A 1 289 ? 18.049 -10.991 -31.094 1.00 96.06 289 ASP A C 1
ATOM 2287 O O . ASP A 1 289 ? 18.670 -10.616 -32.089 1.00 96.06 289 ASP A O 1
ATOM 2291 N N . ASP A 1 290 ? 17.717 -12.265 -30.882 1.00 95.69 290 ASP A N 1
ATOM 2292 C CA . ASP A 1 290 ? 17.982 -13.371 -31.806 1.00 95.69 290 ASP A CA 1
ATOM 2293 C C . ASP A 1 290 ? 16.829 -13.610 -32.801 1.00 95.69 290 ASP A C 1
ATOM 2295 O O . ASP A 1 290 ? 16.875 -14.537 -33.610 1.00 95.69 290 ASP A O 1
ATOM 2299 N N . GLY A 1 291 ? 15.776 -12.788 -32.741 1.00 95.44 291 GLY A N 1
ATOM 2300 C CA . GLY A 1 291 ? 14.588 -12.873 -33.585 1.00 95.44 291 GLY A CA 1
ATOM 2301 C C . GLY A 1 291 ? 13.612 -13.991 -33.206 1.00 95.44 291 GLY A C 1
ATOM 2302 O O . GLY A 1 291 ? 12.531 -14.080 -33.802 1.00 95.44 291 GLY A O 1
ATOM 2303 N N . SER A 1 292 ? 13.939 -14.828 -32.216 1.00 97.06 292 SER A N 1
ATOM 2304 C CA . SER A 1 292 ? 13.117 -15.971 -31.822 1.00 97.06 292 SER A CA 1
ATOM 2305 C C . SER A 1 292 ? 11.808 -15.542 -31.157 1.00 97.06 292 SER A C 1
ATOM 2307 O O . SER A 1 292 ? 11.713 -14.514 -30.483 1.00 97.06 292 SER A O 1
ATOM 2309 N N . ALA A 1 293 ? 10.769 -16.371 -31.288 1.00 96.62 293 ALA A N 1
ATOM 2310 C CA . ALA A 1 293 ? 9.495 -16.133 -30.608 1.00 96.62 293 ALA A CA 1
ATOM 2311 C C . ALA A 1 293 ? 9.652 -16.088 -29.076 1.00 96.62 293 ALA A C 1
ATOM 2313 O O . ALA A 1 293 ? 8.997 -15.284 -28.415 1.00 96.62 293 ALA A O 1
ATOM 2314 N N . ALA A 1 29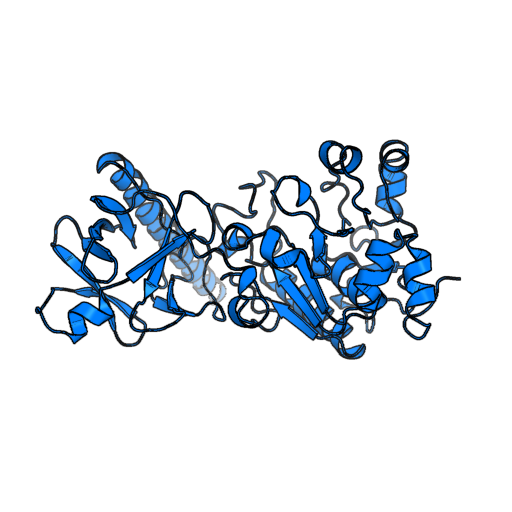4 ? 10.556 -16.905 -28.522 1.00 95.88 294 ALA A N 1
ATOM 2315 C CA . ALA A 1 294 ? 10.879 -16.891 -27.099 1.00 95.88 294 ALA A CA 1
ATOM 2316 C C . ALA A 1 294 ? 11.500 -15.552 -26.682 1.00 95.88 294 ALA A C 1
ATOM 2318 O O . ALA A 1 294 ? 11.080 -14.962 -25.689 1.00 95.88 294 ALA A O 1
ATOM 2319 N N . PHE A 1 295 ? 12.444 -15.022 -27.467 1.00 97.31 295 PHE A N 1
ATOM 2320 C CA . PHE A 1 295 ? 13.008 -13.702 -27.206 1.00 97.31 295 PHE A CA 1
ATOM 2321 C C . PHE A 1 295 ? 11.945 -12.615 -27.233 1.00 97.31 295 PHE A C 1
ATOM 2323 O O . PHE A 1 295 ? 11.876 -11.813 -26.301 1.00 97.31 295 PHE A O 1
ATOM 2330 N N . LYS A 1 296 ? 11.083 -12.612 -28.256 1.00 96.69 296 LYS A N 1
ATOM 2331 C CA . LYS A 1 296 ? 9.970 -11.659 -28.349 1.00 96.69 296 LYS A CA 1
ATOM 2332 C C . LYS A 1 296 ? 9.081 -11.727 -27.108 1.00 96.69 296 LYS A C 1
ATOM 2334 O O . LYS A 1 296 ? 8.901 -10.710 -26.454 1.00 96.69 296 LYS A O 1
ATOM 2339 N N . ALA A 1 297 ? 8.622 -12.915 -26.722 1.00 95.88 297 ALA A N 1
ATOM 2340 C CA . ALA A 1 297 ? 7.760 -13.084 -25.553 1.00 95.88 297 ALA A CA 1
ATOM 2341 C C . ALA A 1 297 ? 8.424 -12.612 -24.244 1.00 95.88 297 ALA A C 1
ATOM 2343 O O . ALA A 1 297 ? 7.789 -11.949 -23.429 1.00 95.88 297 ALA A O 1
ATOM 2344 N N . ASP A 1 298 ? 9.708 -12.912 -24.054 1.00 97.31 298 ASP A N 1
ATOM 2345 C CA . ASP A 1 298 ? 10.440 -12.590 -22.825 1.00 97.31 298 ASP A CA 1
ATOM 2346 C C . ASP A 1 298 ? 10.917 -11.129 -22.734 1.00 97.31 298 ASP A C 1
ATOM 2348 O O . ASP A 1 298 ? 11.347 -10.692 -21.661 1.00 97.31 298 ASP A O 1
ATOM 2352 N N . SER A 1 299 ? 10.892 -10.392 -23.848 1.00 97.69 299 SER A N 1
ATOM 2353 C CA . SER A 1 299 ? 11.312 -8.984 -23.946 1.00 97.69 299 SER A CA 1
ATOM 2354 C C . SER A 1 299 ? 10.151 -7.996 -24.063 1.00 97.69 299 SER A C 1
ATOM 2356 O O . SER A 1 299 ? 10.390 -6.791 -24.001 1.00 97.69 299 SER A O 1
ATOM 2358 N N . THR A 1 300 ? 8.913 -8.474 -24.216 1.00 98.06 300 THR A N 1
ATOM 2359 C CA . THR A 1 300 ? 7.731 -7.612 -24.332 1.00 98.06 300 THR A CA 1
ATOM 2360 C C . THR A 1 300 ? 7.048 -7.420 -22.980 1.00 98.06 300 THR A C 1
ATOM 2362 O O . THR A 1 300 ? 6.645 -8.379 -22.307 1.00 98.06 300 THR A O 1
ATOM 2365 N N . PHE A 1 301 ? 6.862 -6.155 -22.608 1.00 97.94 301 PHE A N 1
ATOM 2366 C CA . PHE A 1 301 ? 6.248 -5.733 -21.355 1.00 97.94 301 PHE A CA 1
ATOM 2367 C C . PHE A 1 301 ? 5.041 -4.826 -21.602 1.00 97.94 301 PHE A C 1
ATOM 2369 O O . PHE A 1 301 ? 5.058 -3.967 -22.482 1.00 97.94 301 PHE A O 1
ATOM 2376 N N . SER A 1 302 ? 4.013 -4.989 -20.778 1.00 96.50 302 SER A N 1
ATOM 2377 C CA . SER A 1 302 ? 2.959 -3.997 -20.600 1.00 96.50 302 SER A CA 1
ATOM 2378 C C . SER A 1 302 ? 3.429 -2.917 -19.632 1.00 96.50 302 SER A C 1
ATOM 2380 O O . SER A 1 302 ? 4.280 -3.157 -18.771 1.00 96.50 302 SER A O 1
ATOM 2382 N N . VAL A 1 303 ? 2.844 -1.732 -19.758 1.00 96.44 303 VAL A N 1
ATOM 2383 C CA . VAL A 1 303 ? 3.141 -0.585 -18.904 1.00 96.44 303 VAL A CA 1
ATOM 2384 C C . VAL A 1 303 ? 1.926 -0.266 -18.051 1.00 96.44 303 VAL A C 1
ATOM 2386 O O . VAL A 1 303 ? 0.804 -0.242 -18.547 1.00 96.44 303 VAL A O 1
ATOM 2389 N N . GLU A 1 304 ? 2.168 -0.012 -16.771 1.00 95.19 304 GLU A N 1
ATOM 2390 C CA . GLU A 1 304 ? 1.155 0.435 -15.820 1.00 95.19 304 GLU A CA 1
ATOM 2391 C C . GLU A 1 304 ? 1.721 1.574 -14.949 1.00 95.19 304 GLU A C 1
ATOM 2393 O O . GLU A 1 304 ? 2.948 1.745 -14.900 1.00 95.19 304 GLU A O 1
ATOM 2398 N N . PRO A 1 305 ? 0.884 2.316 -14.192 1.00 94.75 305 PRO A N 1
ATOM 2399 C CA . PRO A 1 305 ? 1.371 3.301 -13.230 1.00 94.75 305 PRO A CA 1
ATOM 2400 C C . PRO A 1 305 ? 2.337 2.673 -12.235 1.00 94.75 305 PRO A C 1
ATOM 2402 O O . PRO A 1 305 ? 2.182 1.505 -11.853 1.00 94.75 305 PRO A O 1
ATOM 2405 N N . SER A 1 306 ? 3.342 3.443 -11.830 1.00 93.75 306 SER A N 1
ATOM 2406 C CA . SER A 1 306 ? 4.364 2.957 -10.911 1.00 93.75 306 SER A CA 1
ATOM 2407 C C . SER A 1 306 ? 3.852 2.742 -9.482 1.00 93.75 306 SER A C 1
ATOM 2409 O O . SER A 1 306 ? 2.715 3.061 -9.137 1.00 93.75 306 SER A O 1
ATOM 2411 N N . PHE A 1 307 ? 4.733 2.222 -8.629 1.00 91.31 307 PHE A N 1
ATOM 2412 C CA . PHE A 1 307 ? 4.470 2.007 -7.209 1.00 91.31 307 PHE A CA 1
ATOM 2413 C C . PHE A 1 307 ? 4.796 3.223 -6.335 1.00 91.31 307 PHE A C 1
ATOM 2415 O O . PHE A 1 307 ? 4.646 3.128 -5.128 1.00 91.31 307 PHE A O 1
ATOM 2422 N N . VAL A 1 308 ? 5.319 4.325 -6.882 1.00 88.44 308 VAL A N 1
ATOM 2423 C CA . VAL A 1 308 ? 5.784 5.466 -6.060 1.00 88.44 308 VAL A CA 1
ATOM 2424 C C . VAL A 1 308 ? 5.263 6.807 -6.547 1.00 88.44 308 VAL A C 1
ATOM 2426 O O . VAL A 1 308 ? 5.116 7.716 -5.737 1.00 88.44 308 VAL A O 1
ATOM 2429 N N . ARG A 1 309 ? 5.015 6.959 -7.853 1.00 89.12 309 ARG A N 1
ATOM 2430 C CA . ARG A 1 309 ? 4.476 8.190 -8.447 1.00 89.12 309 ARG A CA 1
ATOM 2431 C C . ARG A 1 309 ? 3.580 7.908 -9.646 1.00 89.12 309 ARG A C 1
ATOM 2433 O O . ARG A 1 309 ? 3.847 6.985 -10.417 1.00 89.12 309 ARG A O 1
ATOM 2440 N N . ARG A 1 310 ? 2.561 8.746 -9.836 1.00 86.75 310 ARG A N 1
ATOM 2441 C CA . ARG A 1 310 ? 1.590 8.617 -10.939 1.00 86.75 310 ARG A CA 1
ATOM 2442 C C . ARG A 1 310 ? 2.188 8.889 -12.314 1.00 86.75 310 ARG A C 1
ATOM 2444 O O . ARG A 1 310 ? 1.759 8.279 -13.281 1.00 86.75 310 ARG A O 1
ATOM 2451 N N . ASP A 1 311 ? 3.167 9.785 -12.398 1.00 90.56 311 ASP A N 1
ATOM 2452 C CA . ASP A 1 311 ? 3.843 10.164 -13.643 1.00 90.56 311 ASP A CA 1
ATOM 2453 C C . ASP A 1 311 ? 4.933 9.162 -14.065 1.00 90.56 311 ASP A C 1
ATOM 2455 O O . ASP A 1 311 ? 5.475 9.258 -15.163 1.00 90.56 311 ASP A O 1
ATOM 2459 N N . TRP A 1 312 ? 5.249 8.182 -13.215 1.00 94.88 312 TRP A N 1
ATOM 2460 C CA . TRP A 1 312 ? 6.227 7.128 -13.488 1.00 94.88 312 TRP A CA 1
ATOM 2461 C C . TRP A 1 312 ? 5.527 5.833 -13.893 1.00 94.88 312 TRP A C 1
ATOM 2463 O O . TRP A 1 312 ? 4.341 5.630 -13.623 1.00 94.88 312 TRP A O 1
ATOM 2473 N N . VAL A 1 313 ? 6.300 4.904 -14.450 1.00 97.06 313 VAL A N 1
ATOM 2474 C CA . VAL A 1 313 ? 5.794 3.614 -14.929 1.00 97.06 313 VAL A CA 1
ATOM 2475 C C . VAL A 1 313 ? 6.397 2.427 -14.187 1.00 97.06 313 VAL A C 1
ATOM 2477 O O . VAL A 1 313 ? 7.474 2.515 -13.598 1.00 97.06 313 VAL A O 1
ATOM 2480 N N . CYS A 1 314 ? 5.716 1.289 -14.238 1.00 96.12 314 CYS A N 1
ATOM 2481 C CA . CYS A 1 314 ? 6.306 -0.024 -13.994 1.00 96.12 314 CYS A CA 1
ATOM 2482 C C . CYS A 1 314 ? 6.065 -0.938 -15.203 1.00 96.12 314 CYS A C 1
ATOM 2484 O O . CYS A 1 314 ? 5.176 -0.685 -16.017 1.00 96.12 314 CYS A O 1
ATOM 2486 N N . PHE A 1 315 ? 6.873 -1.993 -15.320 1.00 97.00 315 PHE A N 1
ATOM 2487 C CA . PHE A 1 315 ? 6.836 -2.914 -16.457 1.00 97.00 315 PHE A CA 1
ATOM 2488 C C . PHE A 1 315 ? 6.371 -4.296 -16.011 1.00 97.00 315 PHE A C 1
ATOM 2490 O O . PHE A 1 315 ? 7.040 -4.953 -15.207 1.00 97.00 315 PHE A O 1
ATOM 2497 N N . LEU A 1 316 ? 5.232 -4.727 -16.547 1.00 95.56 316 LEU A N 1
ATOM 2498 C CA . LEU A 1 316 ? 4.604 -6.023 -16.314 1.00 95.56 316 LEU A CA 1
ATOM 2499 C C . LEU A 1 316 ? 4.934 -6.961 -17.478 1.00 95.56 316 LEU A C 1
ATOM 2501 O O . LEU A 1 316 ? 4.765 -6.601 -18.637 1.00 95.56 316 LEU A O 1
ATOM 2505 N N . SER A 1 317 ? 5.391 -8.177 -17.197 1.00 96.06 317 SER A N 1
ATOM 2506 C CA . SER A 1 317 ? 5.656 -9.153 -18.256 1.00 96.06 317 SER A CA 1
ATOM 2507 C C . SER A 1 317 ? 4.364 -9.611 -18.940 1.00 96.06 317 SER A C 1
ATOM 2509 O O . SER A 1 317 ? 3.389 -9.963 -18.275 1.00 96.06 317 SER A O 1
ATOM 2511 N N . THR A 1 318 ? 4.385 -9.663 -20.274 1.00 95.50 318 THR A N 1
ATOM 2512 C CA . THR A 1 318 ? 3.245 -10.141 -21.076 1.00 95.50 318 THR A CA 1
ATOM 2513 C C . THR A 1 318 ? 3.098 -11.664 -21.061 1.00 95.50 318 THR A C 1
ATOM 2515 O O . THR A 1 318 ? 1.978 -12.174 -21.108 1.00 95.50 318 THR A O 1
ATOM 2518 N N . ASN A 1 319 ? 4.203 -12.410 -20.942 1.00 94.44 319 ASN A N 1
ATOM 2519 C CA . ASN A 1 319 ? 4.197 -13.876 -20.949 1.00 94.44 319 ASN A CA 1
ATOM 2520 C C . ASN A 1 319 ? 4.363 -14.514 -19.556 1.00 94.44 319 ASN A C 1
ATOM 2522 O O . ASN A 1 319 ? 4.036 -15.688 -19.382 1.00 94.44 319 ASN A O 1
ATOM 2526 N N . ALA A 1 320 ? 4.791 -13.758 -18.542 1.00 93.19 320 ALA A N 1
ATOM 2527 C CA . ALA A 1 320 ? 4.835 -14.200 -17.151 1.00 93.19 320 ALA A CA 1
ATOM 2528 C C . ALA A 1 320 ? 3.834 -13.401 -16.300 1.00 93.19 320 ALA A C 1
ATOM 2530 O O . ALA A 1 320 ? 4.173 -12.414 -15.643 1.00 93.19 320 ALA A O 1
ATOM 2531 N N . LYS A 1 321 ? 2.574 -13.858 -16.329 1.00 87.94 321 LYS A N 1
ATOM 2532 C CA . LYS A 1 321 ? 1.410 -13.163 -15.756 1.00 87.94 321 LYS A CA 1
ATOM 2533 C C . LYS A 1 321 ? 1.637 -12.674 -14.324 1.00 87.94 321 LYS A C 1
ATOM 2535 O O . LYS A 1 321 ? 2.076 -13.430 -13.456 1.00 87.94 321 LYS A O 1
ATOM 2540 N N . GLY A 1 322 ? 1.266 -11.417 -14.087 1.00 88.75 322 GLY A N 1
ATOM 2541 C CA . GLY A 1 322 ? 1.283 -10.785 -12.768 1.00 88.75 322 GLY A CA 1
ATOM 2542 C C . GLY A 1 322 ? 2.679 -10.496 -12.218 1.00 88.75 322 GLY A C 1
ATOM 2543 O O . GLY A 1 322 ? 2.784 -10.200 -11.030 1.00 88.75 322 GLY A O 1
ATOM 2544 N N . ARG A 1 323 ? 3.745 -10.608 -13.030 1.00 93.81 323 ARG A N 1
ATOM 2545 C CA . ARG A 1 323 ? 5.123 -10.370 -12.587 1.00 93.81 323 ARG A CA 1
ATOM 2546 C C . ARG A 1 323 ? 5.749 -9.132 -13.218 1.00 93.81 323 ARG A C 1
ATOM 2548 O O . ARG A 1 323 ? 5.737 -8.962 -14.435 1.00 93.81 323 ARG A O 1
ATOM 2555 N N . TYR A 1 324 ? 6.377 -8.327 -12.374 1.00 95.12 324 TYR A N 1
ATOM 2556 C CA . TYR A 1 324 ? 6.944 -7.030 -12.711 1.00 95.12 324 TYR A CA 1
ATOM 2557 C C . TYR A 1 324 ? 8.469 -7.083 -12.742 1.00 95.12 324 TYR A C 1
ATOM 2559 O O . TYR A 1 324 ? 9.082 -7.888 -12.032 1.00 95.12 324 TYR A O 1
ATOM 2567 N N . ILE A 1 325 ? 9.082 -6.193 -13.521 1.00 96.06 325 ILE A N 1
ATOM 2568 C CA . ILE A 1 325 ? 10.503 -5.863 -13.383 1.00 96.06 325 ILE A CA 1
ATOM 2569 C C . ILE A 1 325 ? 10.684 -5.123 -12.052 1.00 96.06 325 ILE A C 1
ATOM 2571 O O . ILE A 1 325 ? 10.176 -4.019 -11.877 1.00 96.06 325 ILE A O 1
ATOM 2575 N N . THR A 1 326 ? 11.406 -5.737 -11.116 1.00 93.75 326 THR A N 1
ATOM 2576 C CA . THR A 1 326 ? 11.564 -5.237 -9.740 1.00 93.75 326 THR A CA 1
ATOM 2577 C C . THR A 1 326 ? 12.979 -5.452 -9.223 1.00 93.75 326 THR A C 1
ATOM 2579 O O . THR A 1 326 ? 13.688 -6.339 -9.700 1.00 93.75 326 THR A O 1
ATOM 2582 N N . ALA A 1 327 ? 13.374 -4.704 -8.199 1.00 89.94 327 ALA A N 1
ATOM 2583 C CA . ALA A 1 327 ? 14.543 -5.016 -7.385 1.00 89.94 327 ALA A CA 1
ATOM 2584 C C . ALA A 1 327 ? 14.243 -4.771 -5.900 1.00 89.94 327 ALA A C 1
ATOM 2586 O O . ALA A 1 327 ? 13.268 -4.105 -5.544 1.00 89.94 327 ALA A O 1
ATOM 2587 N N . LEU A 1 328 ? 15.053 -5.363 -5.021 1.00 85.69 328 LEU A N 1
ATOM 2588 C CA . LEU A 1 328 ? 14.971 -5.091 -3.583 1.00 85.69 328 LEU A CA 1
ATOM 2589 C C . LEU A 1 328 ? 15.651 -3.763 -3.238 1.00 85.69 328 LEU A C 1
ATOM 2591 O O . LEU A 1 328 ? 15.132 -2.993 -2.439 1.00 85.69 328 LEU A O 1
ATOM 2595 N N . ASP A 1 329 ? 16.791 -3.530 -3.871 1.00 80.00 329 ASP A N 1
ATOM 2596 C CA . ASP A 1 329 ? 17.699 -2.410 -3.680 1.00 80.00 329 ASP A CA 1
ATOM 2597 C C . ASP A 1 329 ? 18.536 -2.233 -4.963 1.00 80.00 329 ASP A C 1
ATOM 2599 O O . ASP A 1 329 ? 18.354 -2.946 -5.960 1.00 80.00 329 ASP A O 1
ATOM 2603 N N . GLU A 1 330 ? 19.464 -1.285 -4.945 1.00 75.31 330 GLU A N 1
ATOM 2604 C CA . GLU A 1 330 ? 20.377 -0.989 -6.041 1.00 75.31 330 GLU A CA 1
ATOM 2605 C C . GLU A 1 330 ? 21.440 -2.074 -6.301 1.00 75.31 330 GLU A C 1
ATOM 2607 O O . GLU A 1 330 ? 22.120 -2.005 -7.325 1.00 75.31 330 GLU A O 1
ATOM 2612 N N . LEU A 1 331 ? 21.612 -3.074 -5.425 1.00 74.88 331 LEU A N 1
ATOM 2613 C CA . LEU A 1 331 ? 22.663 -4.099 -5.532 1.00 74.88 331 LEU A CA 1
ATOM 2614 C C . LEU A 1 331 ? 22.136 -5.464 -5.991 1.00 74.88 331 LEU A C 1
ATOM 2616 O O . LEU A 1 331 ? 22.837 -6.186 -6.701 1.00 74.88 331 LEU A O 1
ATOM 2620 N N . GLY A 1 332 ? 20.910 -5.834 -5.612 1.00 73.75 332 GLY A N 1
ATOM 2621 C CA . GLY A 1 332 ? 20.333 -7.165 -5.841 1.00 73.75 332 GLY A CA 1
ATOM 2622 C C . GLY A 1 332 ? 20.094 -7.516 -7.316 1.00 73.75 332 GLY A C 1
ATOM 2623 O O . GLY A 1 332 ? 19.879 -8.687 -7.664 1.00 73.75 332 GLY A O 1
ATOM 2624 N N . GLY A 1 333 ? 20.169 -6.508 -8.188 1.00 86.12 333 GLY A N 1
ATOM 2625 C CA . GLY A 1 333 ? 19.854 -6.594 -9.605 1.00 86.12 333 GLY A CA 1
ATOM 2626 C C . GLY A 1 333 ? 18.369 -6.870 -9.852 1.00 86.12 333 GLY A C 1
ATOM 2627 O O . GLY A 1 333 ? 17.644 -7.396 -9.005 1.00 86.12 333 GLY A O 1
ATOM 2628 N N . TYR A 1 334 ? 17.909 -6.551 -11.056 1.00 93.31 334 TYR A N 1
ATOM 2629 C CA . TYR A 1 334 ? 16.494 -6.679 -11.383 1.00 93.31 334 TYR A CA 1
ATOM 2630 C C . TYR A 1 334 ? 16.058 -8.148 -11.543 1.00 93.31 334 TYR A C 1
ATOM 2632 O O . TYR A 1 334 ? 16.796 -9.026 -12.016 1.00 93.31 334 TYR A O 1
ATOM 2640 N N . ARG A 1 335 ? 14.835 -8.433 -11.099 1.00 94.75 335 ARG A N 1
ATOM 2641 C CA . ARG A 1 335 ? 14.163 -9.737 -11.099 1.00 94.75 335 ARG A CA 1
ATOM 2642 C C . ARG A 1 335 ? 12.713 -9.577 -11.528 1.00 94.75 335 ARG A C 1
ATOM 2644 O O . ARG A 1 335 ? 12.144 -8.492 -11.435 1.00 94.75 335 ARG A O 1
ATOM 2651 N N . LEU A 1 336 ? 12.118 -10.685 -11.957 1.00 94.69 336 LEU A N 1
ATOM 2652 C CA . LEU A 1 336 ? 10.715 -10.746 -12.326 1.00 94.69 336 LEU A CA 1
ATOM 2653 C C . LEU A 1 336 ? 9.879 -11.348 -11.188 1.00 94.69 336 LEU A C 1
ATOM 2655 O O . LEU A 1 336 ? 9.878 -12.570 -10.992 1.00 94.69 336 LEU A O 1
ATOM 2659 N N . LYS A 1 337 ? 9.170 -10.496 -10.440 1.00 92.69 337 LYS A N 1
ATOM 2660 C CA . LYS A 1 337 ? 8.448 -10.891 -9.219 1.00 92.69 337 LYS A CA 1
ATOM 2661 C C . LYS A 1 337 ? 6.969 -10.508 -9.250 1.00 92.69 337 LYS A C 1
ATOM 2663 O O . LYS A 1 337 ? 6.635 -9.453 -9.788 1.00 92.69 337 LYS A O 1
ATOM 2668 N N . PRO A 1 338 ? 6.077 -11.335 -8.679 1.00 90.19 338 PRO A N 1
ATOM 2669 C CA . PRO A 1 338 ? 4.681 -10.985 -8.505 1.00 90.19 338 PRO A CA 1
ATOM 2670 C C . PRO A 1 338 ? 4.456 -10.027 -7.333 1.00 90.19 338 PRO A C 1
ATOM 2672 O O . PRO A 1 338 ? 5.272 -9.919 -6.422 1.00 90.19 338 PRO A O 1
ATOM 2675 N N . TYR A 1 339 ? 3.278 -9.407 -7.321 1.00 81.94 339 TYR A N 1
ATOM 2676 C CA . TYR A 1 339 ? 2.819 -8.451 -6.304 1.00 81.94 339 TYR A CA 1
ATOM 2677 C C . TYR A 1 339 ? 2.917 -8.946 -4.849 1.00 81.94 339 TYR A C 1
ATOM 2679 O O . TYR A 1 339 ? 3.125 -8.163 -3.925 1.00 81.94 339 TYR A O 1
ATOM 2687 N N . ALA A 1 340 ? 2.739 -10.256 -4.651 1.00 83.62 340 ALA A N 1
ATOM 2688 C CA . ALA A 1 340 ? 2.759 -10.902 -3.341 1.00 83.62 340 ALA A CA 1
ATOM 2689 C C . ALA A 1 340 ? 4.179 -11.156 -2.800 1.00 83.62 340 ALA A C 1
ATOM 2691 O O . ALA A 1 340 ? 4.318 -11.599 -1.666 1.00 83.62 340 ALA A O 1
ATOM 2692 N N . GLU A 1 341 ? 5.228 -10.895 -3.582 1.00 88.50 341 GLU A N 1
ATOM 2693 C CA . GLU A 1 341 ? 6.615 -11.056 -3.143 1.00 88.50 341 GLU A CA 1
ATOM 2694 C C . GLU A 1 341 ? 7.230 -9.743 -2.641 1.00 88.50 341 GLU A C 1
ATOM 2696 O O . GLU A 1 341 ? 6.735 -8.648 -2.888 1.00 88.50 341 GLU A O 1
ATOM 2701 N N . ILE A 1 342 ? 8.346 -9.869 -1.924 1.00 88.00 342 ILE A N 1
ATOM 2702 C CA . ILE A 1 342 ? 9.115 -8.755 -1.359 1.00 88.00 342 ILE A CA 1
ATOM 2703 C C . ILE A 1 342 ? 9.949 -8.082 -2.460 1.00 88.00 342 ILE A C 1
ATOM 2705 O O . ILE A 1 342 ? 10.803 -8.724 -3.092 1.00 88.00 342 ILE A O 1
ATOM 2709 N N . PHE A 1 343 ? 9.734 -6.779 -2.646 1.00 88.25 343 PHE A N 1
ATOM 2710 C CA . PHE A 1 343 ? 10.529 -5.898 -3.507 1.00 88.25 343 PHE A CA 1
ATOM 2711 C C . PHE A 1 343 ? 10.363 -4.425 -3.099 1.00 88.25 343 PHE A C 1
ATOM 2713 O O . PHE A 1 343 ? 9.405 -4.067 -2.418 1.00 88.25 343 PHE A O 1
ATOM 2720 N N . SER A 1 344 ? 11.284 -3.556 -3.516 1.00 87.44 344 SER A N 1
ATOM 2721 C CA . SER A 1 344 ? 11.173 -2.112 -3.283 1.00 87.44 344 SER A CA 1
ATOM 2722 C C . SER A 1 344 ? 10.193 -1.484 -4.267 1.00 87.44 344 SER A C 1
ATOM 2724 O O . SER A 1 344 ? 10.327 -1.663 -5.478 1.00 87.44 344 SER A O 1
ATOM 2726 N N . ALA A 1 345 ? 9.240 -0.697 -3.760 1.00 88.50 345 ALA A N 1
ATOM 2727 C CA . ALA A 1 345 ? 8.353 0.105 -4.600 1.00 88.50 345 ALA A CA 1
ATOM 2728 C C . ALA A 1 345 ? 9.159 1.058 -5.504 1.00 88.50 345 ALA A C 1
ATOM 2730 O O . ALA A 1 345 ? 8.886 1.176 -6.700 1.00 88.50 345 ALA A O 1
ATOM 2731 N N . TYR A 1 346 ? 10.208 1.685 -4.963 1.00 86.69 346 TYR A N 1
ATOM 2732 C CA . TYR A 1 346 ? 11.035 2.648 -5.685 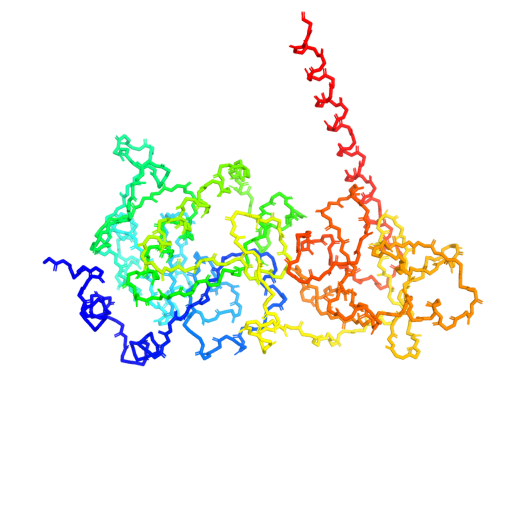1.00 86.69 346 TYR A CA 1
ATOM 2733 C C . TYR A 1 346 ? 11.879 2.008 -6.784 1.00 86.69 346 TYR A C 1
ATOM 2735 O O . TYR A 1 346 ? 11.792 2.431 -7.934 1.00 86.69 346 TYR A O 1
ATOM 2743 N N . PHE A 1 347 ? 12.622 0.941 -6.481 1.00 87.56 347 PHE A N 1
ATOM 2744 C CA . PHE A 1 347 ? 13.400 0.216 -7.496 1.00 87.56 347 PHE A CA 1
ATOM 2745 C C . PHE A 1 347 ? 12.541 -0.668 -8.412 1.00 87.56 347 PHE A C 1
ATOM 2747 O O . PHE A 1 347 ? 13.063 -1.475 -9.173 1.00 87.56 347 PHE A O 1
ATOM 2754 N N . SER A 1 348 ? 11.221 -0.525 -8.350 1.00 91.25 348 SER A N 1
ATOM 2755 C CA . SER A 1 348 ? 10.266 -1.129 -9.286 1.00 91.25 348 SER A CA 1
ATOM 2756 C C . SER A 1 348 ? 9.471 -0.064 -10.051 1.00 91.25 348 SER A C 1
ATOM 2758 O O . SER A 1 348 ? 8.500 -0.383 -10.736 1.00 91.25 348 SER A O 1
ATOM 2760 N N . SER A 1 349 ? 9.874 1.203 -9.915 1.00 92.88 349 SER A N 1
ATOM 2761 C CA . SER A 1 349 ? 9.239 2.380 -10.501 1.00 92.88 349 SER A CA 1
ATOM 2762 C C . SER A 1 349 ? 10.256 3.151 -11.342 1.00 92.88 349 SER A C 1
ATOM 2764 O O . SER A 1 349 ? 11.328 3.523 -10.863 1.00 92.88 349 SER A O 1
ATOM 2766 N N . PHE A 1 350 ? 9.916 3.427 -12.597 1.00 94.69 350 PHE A N 1
ATOM 2767 C CA . PHE A 1 350 ? 10.819 4.015 -13.582 1.00 94.69 350 PHE A CA 1
ATOM 2768 C C . PHE A 1 350 ? 10.292 5.373 -14.034 1.00 94.69 350 PHE A C 1
ATOM 2770 O O . PHE A 1 350 ? 9.190 5.483 -14.573 1.00 94.69 350 PHE A O 1
ATOM 2777 N N . LYS A 1 351 ? 11.096 6.416 -13.814 1.00 95.06 351 LYS A N 1
ATOM 2778 C CA . LYS A 1 351 ? 10.829 7.748 -14.357 1.00 95.06 351 LYS A CA 1
ATOM 2779 C C . LYS A 1 351 ? 11.020 7.724 -15.870 1.00 95.06 351 LYS A C 1
ATOM 2781 O O . LYS A 1 351 ? 12.060 7.252 -16.328 1.00 95.06 351 LYS A O 1
ATOM 2786 N N . LEU A 1 352 ? 10.050 8.268 -16.599 1.00 96.50 352 LEU A N 1
ATOM 2787 C CA . LEU A 1 352 ? 10.178 8.561 -18.023 1.00 96.50 352 LEU A CA 1
ATOM 2788 C C . LEU A 1 352 ? 10.878 9.912 -18.202 1.00 96.50 352 LEU A C 1
ATOM 2790 O O . LEU A 1 352 ? 10.526 10.895 -17.548 1.00 96.50 352 LEU A O 1
ATOM 2794 N N . PHE A 1 353 ? 11.864 9.951 -19.088 1.00 96.50 353 PHE A N 1
ATOM 2795 C CA . PHE A 1 353 ? 12.584 11.154 -19.483 1.00 96.50 353 PHE A CA 1
ATOM 2796 C C . PHE A 1 353 ? 12.314 11.446 -20.954 1.00 96.50 353 PHE A C 1
ATOM 2798 O O . PHE A 1 353 ? 12.254 10.533 -21.783 1.00 96.50 353 PHE A O 1
ATOM 2805 N N . GLU A 1 354 ? 12.124 12.725 -21.262 1.00 93.88 354 GLU A N 1
ATOM 2806 C CA . GLU A 1 354 ? 11.861 13.177 -22.626 1.00 93.88 354 GLU A CA 1
ATOM 2807 C C . GLU A 1 354 ? 13.129 13.169 -23.472 1.00 93.88 354 GLU A C 1
ATOM 2809 O O . GLU A 1 354 ? 13.102 12.780 -24.637 1.00 93.88 354 GLU A O 1
ATOM 2814 N N . ASP A 1 355 ? 14.234 13.567 -22.853 1.00 91.56 355 ASP A N 1
ATOM 2815 C CA . ASP A 1 355 ? 15.522 13.770 -23.482 1.00 91.56 355 ASP A CA 1
ATOM 2816 C C . ASP A 1 355 ? 16.626 12.953 -22.797 1.00 91.56 355 ASP A C 1
ATOM 2818 O O . ASP A 1 355 ? 16.485 12.425 -21.687 1.00 91.56 355 ASP A O 1
ATOM 2822 N N . TRP A 1 356 ? 17.740 12.838 -23.513 1.00 89.00 356 TRP A N 1
ATOM 2823 C CA . TRP A 1 356 ? 18.905 12.081 -23.087 1.00 89.00 356 TRP A CA 1
ATOM 2824 C C . TRP A 1 356 ? 19.584 12.691 -21.858 1.00 89.00 356 TRP A C 1
ATOM 2826 O O . TRP A 1 356 ? 19.935 11.954 -20.936 1.00 89.00 356 TRP A O 1
ATOM 2836 N N . ASP A 1 357 ? 19.755 14.012 -21.823 1.00 91.12 357 ASP A N 1
ATOM 2837 C CA . ASP A 1 357 ? 20.549 14.698 -20.800 1.00 91.12 357 ASP A CA 1
ATOM 2838 C C . ASP A 1 357 ? 19.903 14.553 -19.416 1.00 91.12 357 ASP A C 1
ATOM 2840 O O . ASP A 1 357 ? 20.570 14.186 -18.444 1.00 91.12 357 ASP A O 1
ATOM 2844 N N . SER A 1 358 ? 18.578 14.681 -19.344 1.00 91.50 358 SER A N 1
ATOM 2845 C CA . SER A 1 358 ? 17.804 14.415 -18.129 1.00 91.50 358 SER A CA 1
ATOM 2846 C C . SER A 1 358 ? 17.946 12.963 -17.640 1.00 91.50 358 SER A C 1
ATOM 2848 O O . SER A 1 358 ? 17.947 12.691 -16.434 1.00 91.50 358 SER A O 1
ATOM 2850 N N . ALA A 1 359 ? 18.079 11.999 -18.558 1.00 93.19 359 ALA A N 1
ATOM 2851 C CA . ALA A 1 359 ? 18.308 10.599 -18.204 1.00 93.19 359 ALA A CA 1
ATOM 2852 C C . ALA A 1 359 ? 19.748 10.345 -17.714 1.00 93.19 359 ALA A C 1
ATOM 2854 O O . ALA A 1 359 ? 19.957 9.462 -16.874 1.00 93.19 359 ALA A O 1
ATOM 2855 N N . VAL A 1 360 ? 20.735 11.119 -18.187 1.00 93.25 360 VAL A N 1
ATOM 2856 C CA . VAL A 1 360 ? 22.131 11.043 -17.719 1.00 93.25 360 VAL A CA 1
ATOM 2857 C C . VAL A 1 360 ? 22.225 11.384 -16.239 1.00 93.25 360 VAL A C 1
ATOM 2859 O O . VAL A 1 360 ? 22.771 10.578 -15.486 1.00 93.25 360 VAL A O 1
ATOM 2862 N N . GLU A 1 361 ? 21.625 12.492 -15.799 1.00 89.00 361 GLU A N 1
ATOM 2863 C CA . GLU A 1 361 ? 21.649 12.905 -14.387 1.00 89.00 361 GLU A CA 1
ATOM 2864 C C . GLU A 1 361 ? 21.120 11.786 -13.471 1.00 89.00 361 GLU A C 1
ATOM 2866 O O . GLU A 1 361 ? 21.724 11.413 -12.458 1.00 89.00 361 GLU A O 1
ATOM 2871 N N . ARG A 1 362 ? 20.011 11.153 -13.872 1.00 88.62 362 ARG A N 1
ATOM 2872 C CA . ARG A 1 362 ? 19.440 10.012 -13.147 1.00 88.62 362 ARG A CA 1
ATOM 2873 C C . ARG A 1 362 ? 20.373 8.802 -13.126 1.00 88.62 362 ARG A C 1
ATOM 2875 O O . ARG A 1 362 ? 20.465 8.125 -12.097 1.00 88.62 362 ARG A O 1
ATOM 2882 N N . ALA A 1 363 ? 21.020 8.496 -14.247 1.00 90.81 363 ALA A N 1
ATOM 2883 C CA . ALA A 1 363 ? 21.954 7.382 -14.355 1.00 90.81 363 ALA A CA 1
ATOM 2884 C C . ALA A 1 363 ? 23.190 7.588 -13.475 1.00 90.81 363 ALA A C 1
ATOM 2886 O O . ALA A 1 363 ? 23.635 6.646 -12.816 1.00 90.81 363 ALA A O 1
ATOM 2887 N N . GLU A 1 364 ? 23.712 8.810 -13.419 1.00 89.56 364 GLU A N 1
ATOM 2888 C CA . GLU A 1 364 ? 24.820 9.186 -12.544 1.00 89.56 364 GLU A CA 1
ATOM 2889 C C . GLU A 1 364 ? 24.431 9.088 -11.072 1.00 89.56 364 GLU A C 1
ATOM 2891 O O . GLU A 1 364 ? 25.148 8.453 -10.298 1.00 89.56 364 GLU A O 1
ATOM 2896 N N . HIS A 1 365 ? 23.250 9.585 -10.695 1.00 84.00 365 HIS A N 1
ATOM 2897 C CA . HIS A 1 365 ? 22.737 9.440 -9.334 1.00 84.00 365 HIS A CA 1
ATOM 2898 C C . HIS A 1 365 ? 22.591 7.960 -8.930 1.00 84.00 365 HIS A C 1
ATOM 2900 O O . HIS A 1 365 ? 23.056 7.562 -7.862 1.00 84.00 365 HIS A O 1
ATOM 2906 N N . MET A 1 366 ? 22.023 7.101 -9.786 1.00 82.75 366 MET A N 1
ATOM 2907 C CA . MET A 1 366 ? 21.930 5.661 -9.495 1.00 82.75 366 MET A CA 1
ATOM 2908 C C . MET A 1 366 ? 23.304 4.995 -9.336 1.00 82.75 366 MET A C 1
ATOM 2910 O O . MET A 1 366 ? 23.477 4.137 -8.470 1.00 82.75 366 MET A O 1
ATOM 2914 N N . LYS A 1 367 ? 24.298 5.388 -10.141 1.00 85.69 367 LYS A N 1
ATOM 2915 C CA . LYS A 1 367 ? 25.678 4.897 -9.993 1.00 85.69 367 LYS A CA 1
ATOM 2916 C C . LYS A 1 367 ? 26.318 5.389 -8.695 1.00 85.69 367 LYS A C 1
ATOM 2918 O O . LYS A 1 367 ? 27.010 4.615 -8.038 1.00 85.69 367 LYS A O 1
ATOM 2923 N N . ALA A 1 368 ? 26.069 6.639 -8.309 1.00 82.56 368 ALA A N 1
ATOM 2924 C CA . ALA A 1 368 ? 26.557 7.207 -7.059 1.00 82.56 368 ALA A CA 1
ATOM 2925 C C . ALA A 1 368 ? 25.978 6.477 -5.836 1.00 82.56 368 ALA A C 1
ATOM 2927 O O . ALA A 1 368 ? 26.747 6.103 -4.953 1.00 82.56 368 ALA A O 1
ATOM 2928 N N . LEU A 1 369 ? 24.669 6.185 -5.823 1.00 75.94 369 LEU A N 1
ATOM 2929 C CA . LEU A 1 369 ? 24.025 5.389 -4.766 1.00 75.94 369 LEU A CA 1
ATOM 2930 C C . LEU A 1 369 ? 24.691 4.015 -4.617 1.00 75.94 369 LEU A C 1
ATOM 2932 O O . LEU A 1 369 ? 25.169 3.678 -3.537 1.00 75.94 369 LEU A O 1
ATOM 2936 N N . LYS A 1 370 ? 24.862 3.283 -5.726 1.00 78.06 370 LYS A N 1
ATOM 2937 C CA . LYS A 1 370 ? 25.577 1.994 -5.726 1.00 78.06 370 LYS A CA 1
ATOM 2938 C C . LYS A 1 370 ? 26.996 2.095 -5.166 1.00 78.06 370 LYS A C 1
ATOM 2940 O O . LYS A 1 370 ? 27.461 1.170 -4.503 1.00 78.06 370 LYS A O 1
ATOM 2945 N N . ASN A 1 371 ? 27.714 3.173 -5.475 1.00 79.62 371 ASN A N 1
ATOM 2946 C CA . ASN A 1 371 ? 29.077 3.370 -4.985 1.00 79.62 371 ASN A CA 1
ATOM 2947 C C . ASN A 1 371 ? 29.100 3.660 -3.480 1.00 79.62 371 ASN A C 1
ATOM 2949 O O . ASN A 1 371 ? 29.907 3.064 -2.769 1.00 79.62 371 ASN A O 1
ATOM 2953 N N . LEU A 1 372 ? 28.203 4.520 -2.990 1.00 74.31 372 LEU A N 1
ATOM 2954 C CA . LEU A 1 372 ? 28.066 4.814 -1.561 1.00 74.31 372 LEU A CA 1
ATOM 2955 C C . LEU A 1 372 ? 27.742 3.554 -0.755 1.00 74.31 372 LEU A C 1
ATOM 2957 O O . LEU A 1 372 ? 28.370 3.304 0.274 1.00 74.31 372 LEU A O 1
ATOM 2961 N N . ASP A 1 373 ? 26.830 2.720 -1.248 1.00 69.19 373 ASP A N 1
ATOM 2962 C CA . ASP A 1 373 ? 26.423 1.514 -0.531 1.00 69.19 373 ASP A CA 1
ATOM 2963 C C . ASP A 1 373 ? 27.508 0.423 -0.538 1.00 69.19 373 ASP A C 1
ATOM 2965 O O . ASP A 1 373 ? 27.726 -0.246 0.475 1.00 69.19 373 ASP A O 1
ATOM 2969 N N . LYS A 1 374 ? 28.302 0.313 -1.615 1.00 75.00 374 LYS A N 1
ATOM 2970 C CA . LYS A 1 374 ? 29.524 -0.517 -1.622 1.00 75.00 374 LYS A CA 1
ATOM 2971 C C . LYS A 1 374 ? 30.534 -0.061 -0.571 1.00 75.00 374 LYS A C 1
ATOM 2973 O O . LYS A 1 374 ? 31.091 -0.893 0.146 1.00 75.00 374 LYS A O 1
ATOM 2978 N N . ILE A 1 375 ? 30.761 1.250 -0.461 1.00 74.81 375 ILE A N 1
ATOM 2979 C CA . ILE A 1 375 ? 31.656 1.821 0.554 1.00 74.81 375 ILE A CA 1
ATOM 2980 C C . ILE A 1 375 ? 31.126 1.476 1.951 1.00 74.81 375 ILE A C 1
ATOM 2982 O O . ILE A 1 375 ? 31.866 0.942 2.776 1.00 74.81 375 ILE A O 1
ATOM 2986 N N . ARG A 1 376 ? 29.827 1.667 2.198 1.00 69.94 376 ARG A N 1
ATOM 2987 C CA . ARG A 1 376 ? 29.183 1.329 3.473 1.00 69.94 376 ARG A CA 1
ATOM 2988 C C . ARG A 1 376 ? 29.338 -0.151 3.838 1.00 69.94 376 ARG A C 1
ATOM 2990 O O . ARG A 1 376 ? 29.665 -0.454 4.984 1.00 69.94 376 ARG A O 1
ATOM 2997 N N . GLN A 1 377 ? 29.157 -1.067 2.885 1.00 66.88 377 GLN A N 1
ATOM 2998 C CA . GLN A 1 377 ? 29.379 -2.501 3.109 1.00 66.88 377 GLN A CA 1
ATOM 2999 C C . GLN A 1 377 ? 30.845 -2.825 3.410 1.00 66.88 377 GLN A C 1
ATOM 3001 O O . GLN A 1 377 ? 31.113 -3.627 4.306 1.00 66.88 377 GLN A O 1
ATOM 3006 N N . SER A 1 378 ? 31.799 -2.195 2.715 1.00 67.62 378 SER A N 1
ATOM 3007 C CA . SER A 1 378 ? 33.227 -2.403 2.996 1.00 67.62 378 SER A CA 1
ATOM 3008 C C . SER A 1 378 ? 33.621 -1.929 4.396 1.00 67.62 378 SER A C 1
ATOM 3010 O O . SER A 1 378 ? 34.336 -2.643 5.094 1.00 67.62 378 SER A O 1
ATOM 3012 N N . ILE A 1 379 ? 33.080 -0.790 4.845 1.00 65.31 379 ILE A N 1
ATOM 3013 C CA . ILE A 1 379 ? 33.299 -0.267 6.197 1.00 65.31 379 ILE A CA 1
ATOM 3014 C C . ILE A 1 379 ? 32.664 -1.203 7.226 1.00 65.31 379 ILE A C 1
ATOM 3016 O O . ILE A 1 379 ? 33.331 -1.605 8.173 1.00 65.31 379 ILE A O 1
ATOM 3020 N N . GLY A 1 380 ? 31.409 -1.618 7.022 1.00 61.91 380 GLY A N 1
ATOM 3021 C CA . GLY A 1 380 ? 30.740 -2.562 7.921 1.00 61.91 380 GLY A CA 1
ATOM 3022 C C . GLY A 1 380 ? 31.480 -3.900 8.037 1.00 61.91 380 GLY A C 1
ATOM 3023 O O . GLY A 1 380 ? 31.620 -4.436 9.131 1.00 61.91 380 GLY A O 1
ATOM 3024 N N . THR A 1 381 ? 32.020 -4.410 6.928 1.00 58.69 381 THR A N 1
ATOM 3025 C CA . THR A 1 381 ? 32.826 -5.642 6.916 1.00 58.69 381 THR A CA 1
ATOM 3026 C C . THR A 1 381 ? 34.154 -5.455 7.652 1.00 58.69 381 THR A C 1
ATOM 3028 O O . THR A 1 381 ? 34.558 -6.339 8.404 1.00 58.69 381 THR A O 1
ATOM 3031 N N . ALA A 1 382 ? 34.814 -4.305 7.480 1.00 52.25 382 ALA A N 1
ATOM 3032 C CA . ALA A 1 382 ? 36.046 -3.971 8.190 1.00 52.25 382 ALA A CA 1
ATOM 3033 C C . ALA A 1 382 ? 35.820 -3.835 9.707 1.00 52.25 382 ALA A C 1
ATOM 3035 O O . ALA A 1 382 ? 36.592 -4.387 10.482 1.00 52.25 382 ALA A O 1
ATOM 3036 N N . MET A 1 383 ? 34.724 -3.197 10.131 1.00 39.59 383 MET A N 1
ATOM 3037 C CA . MET A 1 383 ? 34.365 -3.066 11.550 1.00 39.59 383 MET A CA 1
ATOM 3038 C C . MET A 1 383 ? 34.082 -4.424 12.210 1.00 39.59 383 MET A C 1
ATOM 3040 O O . MET A 1 383 ? 34.551 -4.682 13.310 1.00 39.59 383 MET A O 1
ATOM 3044 N N . VAL A 1 384 ? 33.379 -5.333 11.521 1.00 53.59 384 VAL A N 1
ATOM 3045 C CA . VAL A 1 384 ? 33.122 -6.701 12.021 1.00 53.59 384 VAL A CA 1
ATOM 3046 C C . VAL A 1 384 ? 34.400 -7.553 12.071 1.00 53.59 384 VAL A C 1
ATOM 3048 O O . VAL A 1 384 ? 34.474 -8.511 12.842 1.00 53.59 384 VAL A O 1
ATOM 3051 N N . ALA A 1 385 ? 35.401 -7.245 11.242 1.00 50.56 385 ALA A N 1
ATOM 3052 C CA . ALA A 1 385 ? 36.697 -7.918 11.265 1.00 50.56 385 ALA A CA 1
ATOM 3053 C C . ALA A 1 385 ? 37.603 -7.423 12.407 1.00 50.56 385 ALA A C 1
ATOM 3055 O O . ALA A 1 385 ? 38.377 -8.224 12.930 1.00 50.56 385 ALA A O 1
ATOM 3056 N N . ASP A 1 386 ? 37.488 -6.150 12.801 1.00 49.06 386 ASP A N 1
ATOM 3057 C CA . ASP A 1 386 ? 38.204 -5.583 13.953 1.00 49.06 386 ASP A CA 1
ATOM 3058 C C . ASP A 1 386 ? 37.597 -6.031 15.293 1.00 49.06 386 ASP A C 1
ATOM 3060 O O . ASP A 1 386 ? 38.349 -6.354 16.201 1.00 49.06 386 ASP A O 1
ATOM 3064 N N . ASP A 1 387 ? 36.271 -6.195 15.394 1.00 48.06 387 ASP A N 1
ATOM 3065 C CA . ASP A 1 387 ? 35.594 -6.753 16.590 1.00 48.06 387 ASP A CA 1
ATOM 3066 C C . ASP A 1 387 ? 35.931 -8.239 16.870 1.00 48.06 387 ASP A C 1
ATOM 3068 O O . ASP A 1 387 ? 35.522 -8.804 17.886 1.00 48.06 387 ASP A O 1
ATOM 3072 N N . LYS A 1 388 ? 36.636 -8.910 15.949 1.00 48.50 388 LYS A N 1
ATOM 3073 C CA . LYS A 1 388 ? 37.098 -10.305 16.081 1.00 48.50 388 LYS A CA 1
ATOM 3074 C C . LYS A 1 388 ? 38.599 -10.429 16.372 1.00 48.50 388 LYS A C 1
ATOM 3076 O O . LYS A 1 388 ? 39.110 -11.553 16.361 1.00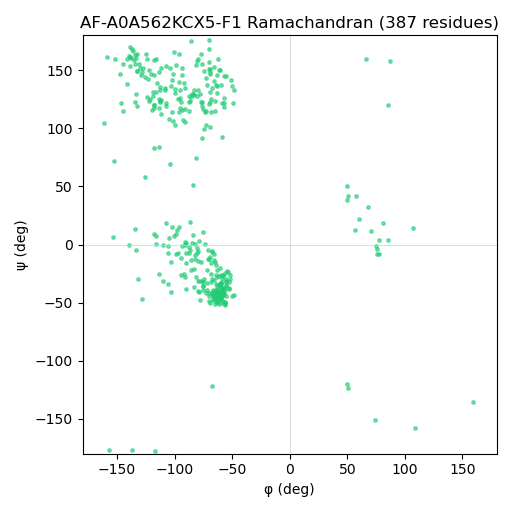 48.50 388 LYS A O 1
ATOM 3081 N N . ARG A 1 389 ? 39.296 -9.314 16.587 1.00 42.41 389 ARG A N 1
ATOM 3082 C CA . ARG A 1 389 ? 40.668 -9.259 17.108 1.00 42.41 389 ARG A CA 1
ATOM 3083 C C . ARG A 1 389 ? 40.639 -8.823 18.562 1.00 42.41 389 ARG A C 1
ATOM 3085 O O . ARG A 1 389 ? 41.539 -9.288 19.295 1.00 42.41 389 ARG A O 1
#

Secondary structure (DSSP, 8-state):
----TTS-HHHHHHTTT--HHHHHHHHH-SEEEEE---GGGGGB-GGGGTTSEEEEETTGGGSS---SEEE---GGG--HHHHTT--PEEE--HHHHHHHTHHHHTS-EE---EEE-SSSS----GGG-SS--TTS-EEE-SS-HIIIIIHHHHHHTT-SEEEEES---TTTTTT-SBTTB--TT--PPPHHHHHHHHHHHHHHHHTTT-EEEE--SSB---SSEE--HHHH-GGGB-----S--TT-EEEETTEEEEEEEETTEEEEEETTT-PEEEEETTEEEEE-----HHHHHHH-EEEEE-SS-TTSEEEEESSSTTEEEE-SSSSS--EEEETTS-B-SGGG-B--BSSHHHHHHHHHHHHHHHHHHHHHHHHHHHHHHHTT-

Nearest PDB structures (foldseek):
  3ah1-assembly2_B  TM=6.746E-01  e=9.034E-03  Clostridium botulinum
  4i4q-assembly1_A  TM=7.011E-01  e=1.367E-02  Boletus edulis
  4i4x-assembly6_D  TM=7.033E-01  e=1.951E-02  Boletus edulis
  4i4s-assembly1_A  TM=7.037E-01  e=3.133E-02  Boletus edulis
  4i4o-assembly1_A  TM=7.090E-01  e=6.765E-02  Boletus edulis

Solvent-accessible surface area (backbone atoms only — not comparable to full-atom values): 20343 Å² total; per-residue (Å²): 133,72,53,39,70,86,47,60,60,69,62,46,51,58,72,62,67,60,55,73,67,60,48,47,53,53,72,75,47,48,48,35,39,33,41,46,50,13,20,21,45,53,28,44,34,56,76,45,46,70,93,52,47,29,39,26,26,56,66,40,70,82,49,88,50,81,44,64,29,32,40,44,77,53,73,92,46,67,52,61,84,55,44,61,75,42,87,48,38,34,43,38,28,33,67,49,43,64,75,48,42,72,68,44,76,68,32,51,61,40,32,91,20,46,72,29,45,58,86,76,72,55,71,44,38,58,86,72,52,88,60,73,54,59,44,57,48,48,37,29,41,76,88,44,53,58,54,28,45,44,52,59,48,44,51,55,66,59,32,37,37,39,36,32,28,17,55,25,44,58,80,44,25,52,83,32,50,25,54,93,37,63,62,97,81,67,76,73,70,59,65,71,60,57,33,54,45,42,34,43,40,38,54,42,37,42,78,70,66,19,49,51,33,31,30,18,52,30,12,61,55,72,44,33,58,58,37,38,38,65,79,80,43,47,70,21,49,46,55,81,55,93,70,91,55,65,72,21,29,34,58,57,98,45,39,58,24,33,28,40,72,50,94,93,32,29,32,44,28,31,66,87,81,61,24,31,40,28,53,58,97,49,37,50,44,77,39,75,86,79,82,42,71,66,55,52,46,39,27,30,24,39,71,22,35,5,20,49,38,76,87,22,33,22,42,34,37,68,72,48,78,72,18,26,54,27,13,58,50,88,77,75,48,49,26,53,45,41,50,48,45,76,23,11,20,38,60,25,36,39,58,72,24,88,48,68,69,68,34,46,57,53,16,52,51,49,47,50,52,46,50,52,51,51,51,51,50,53,51,54,53,50,53,60,54,57,79,72,110

pLDDT: mean 89.21, std 11.82, range [39.59, 98.81]

Sequence (389 aa):
MFPSYDDPIEKRIKRFNFDPALANKIKSTKRCFVLGMGPSLEKIDPAGLGDEFVIGTNFILRTDFKPDVICVVDNRRFDYENWSKSDVKVITVKQISERRGEQMNDINHYADVDYIDYNTGLQTSVLKISDFDNRFATVNFSGSVITDLVIPFACYLGMKEIYVLGLDGAVASFPSTHITGHEANYQAALPSRLFHLHEKSAQLAARRNVKVFNASPGGVVAALEKVSLERVKPNAVRKAYDGVVDGRFIVVDGHITKVEAVDGGYRIVHERSRKVIRHKNGRVIFDIDDGSAAFKADSTFSVEPSFVRRDWVCFLSTNAKGRYITALDELGGYRLKPYAEIFSAYFSSFKLFEDWDSAVERAEHMKALKNLDKIRQSIGTAMVADDKR

InterPro domains:
  IPR002826 6-hydroxymethylpterin diphosphokinase MptE-like [PF01973] (22-170)
  IPR007934 Alpha-L-arabinofuranosidase B, arabinose-binding domain [PF05270] (276-325)
  IPR036195 Alpha-L-arabinofuranosidase B, arabinose-binding domain superfamily [SSF110221] (277-330)

Mean predicted aligned error: 6.07 Å

Foldseek 3Di:
DFDFLPDDLVSLLVLLVQDPVLSVLLVVAQEEEEEAFALLLLQWALVLCPSGQYEYEQVCLVDPHDHQAYEYEDLVSDDLVRQLVDQHEYEYAQVSCVVCDPSNVSGRYDHQAHEQDCPPPSDDALLRDPAAPRRNNYWYDDPGRCLTPVLVSSLSSNHQEYEYENQAAQVLQPPASGLVGHDPPDPRDDSVSVLSSLLSSQVNSVVSNHAYEHCYQAHARPSHQFDHCCVVRVSGGFFDQPDDQAQWWWAFLLFIWGWHDDVPATWTARPPVRFTWFDDPFATDGHDDPVDPVSVQRGGWHWTAASRDSQWIWTHRPNPPQWTFFAQDSPRHTGTHHRRDHGRSVRRIIHTHPDDVVNNVVSVVSVVRVVVVVVVVVVVVVVVVVVVD